Protein AF-J3PI14-F1 (afdb_monomer_lite)

Organism: Gaeumannomyces tritici (strain R3-111a-1) (NCBI:txid644352)

Sequence (632 aa):
MPPYFGMADFVDALQNCAVPELEDFANNEHLRDRAHRRFDSDEPPPPYQSSTESEEPDERNIALEPYPESPESPESPQHDSPPRQSTFVDLSPSLPEVMEHPLDDDELAQTADRAKHLLRPRTMYLDESSIELNRYLLAKFPTRGKSGTRLKQLRRRGVKARHIIKSRWQKLGIWNPEWGFPGRNLRPSDKVGDWRWKWERQDADQETISQETHQLALRALRLRQNLRRGEWVPATPRRRLGPDSSTAEAESFLISRPWFLYRLDLEEEYTKLARSSNDDPKYWKTIELEHWRRWEENGEYRLADDGAPCYWKWRHESPSPEREHTPTSPGISYTPSEVDELETIGLPRPQQPASYWVQNGPKPLVGQCKNPGAFSRTPSPTPSPRTRFARLGSMPDIYIVGGLEQREIWLAKKREIEAALKAMEGNEAELPDQWPTPPPLSPRARLKRLGPMPEHESLFGDGGASEWRRMKKEIDDALEAVQARRVEQEQGAADGDDEAMPDEEEPVEAVVDLQRAGQSDQDGAGGGSDAAAAPPRQTQGKPRARSRRAEAVPAPDVPQPPAPRRSARNALKRGADPPSPQDAPPNKRTRLVRAEVVAAAMPKRGRPSKQPDAVKEETGRHHSSQTWRGSS

pLDDT: mean 71.56, std 22.46, range [28.89, 98.25]

Foldseek 3Di:
DPDDCDPVNVVCCCVPPVVVVVVVCVPPVVNVVVVVCVVPDPDPPDDDDDPPPDDDPDPDDPPPDPDPPPPPPPPPPPPPPPPPPPPQDPPDPCLLVLLQAFDDPVLLLVLLLVLLVVLQQLVVQQQQLVVQLLVVVVPPDPPPDDLLVVLLVQLLSLLLSQLVVQVVCVQQVFDDPQAACALQPPDPSNDSVPDDTPQDDPPDDPVRSSVVSSVLLSVLSVVCRPAGQLGDDQLPWDQHDDPPHHPVRVSSNSSNWPVSVLVSSLSSSVSSSVVPPDPPVSVSVSSNVVSLVSCVVVVQFDDDPSRDGDDRGTCPHPVGVPPPPSCPDPPSDDDPSSVVSSVLSVDDPVSHDPSGLAAPDPRRRRSRDPDPVVSPPPVPVDPQLLVLVVVLDDQFDCLEQCSVVSNVVSVVSNVVSVVRQCVPVNPPRDDDPDPPPPPPDQLVRSVVRHDDQDPDCPPPDPRRNVVSVVSNVVSVVSVVVVVVVVVVVVVVVVPPDDDDDDDDDDDDDDDDDDDDDDDDDDDDDDDDDDDDDDDDDDDDDDDDDDDDDDDDDDDDDDDDDDDDDDDDDDDDDDDDDDDDDDDDDDDDDDDDDDDDDDDDDDDDDDDDDDDDDDDDDDDDDDDDDDDDDDDD

Structure (mmCIF, N/CA/C/O backbone):
data_AF-J3PI14-F1
#
_entry.id   AF-J3PI14-F1
#
loop_
_atom_site.group_PDB
_atom_site.id
_atom_site.type_symbol
_atom_site.label_atom_id
_atom_site.label_alt_id
_atom_site.label_comp_id
_atom_site.label_asym_id
_atom_site.label_entity_id
_atom_site.label_seq_id
_atom_site.pdbx_PDB_ins_code
_atom_site.Cartn_x
_atom_site.Cartn_y
_atom_site.Cartn_z
_atom_site.occupancy
_atom_site.B_iso_or_equiv
_atom_site.auth_seq_id
_atom_site.auth_comp_id
_atom_site.auth_asym_id
_atom_site.auth_atom_id
_atom_site.pdbx_PDB_model_num
ATOM 1 N N . MET A 1 1 ? 26.078 -26.403 -5.169 1.00 35.69 1 MET A N 1
ATOM 2 C CA . MET A 1 1 ? 25.565 -25.559 -6.266 1.00 35.69 1 MET A CA 1
ATOM 3 C C . MET A 1 1 ? 25.424 -26.434 -7.496 1.00 35.69 1 MET A C 1
ATOM 5 O O . MET A 1 1 ? 26.392 -27.130 -7.784 1.00 35.69 1 MET A O 1
ATOM 9 N N . PRO A 1 2 ? 24.270 -26.462 -8.182 1.00 43.69 2 PRO A N 1
ATOM 10 C CA . PRO A 1 2 ? 24.210 -27.010 -9.533 1.00 43.69 2 PRO A CA 1
ATOM 11 C C . PRO A 1 2 ? 25.115 -26.161 -10.443 1.00 43.69 2 PRO A C 1
ATOM 13 O O . PRO A 1 2 ? 25.162 -24.942 -10.248 1.00 43.69 2 PRO A O 1
ATOM 16 N N . PRO A 1 3 ? 25.867 -26.762 -11.376 1.00 61.44 3 PRO A N 1
ATOM 17 C CA . PRO A 1 3 ? 26.681 -26.006 -12.317 1.00 61.44 3 PRO A CA 1
ATOM 18 C C . PRO A 1 3 ? 25.772 -25.138 -13.196 1.00 61.44 3 PRO A C 1
ATOM 20 O O . PRO A 1 3 ? 24.719 -25.585 -13.646 1.00 61.44 3 PRO A O 1
ATOM 23 N N . TYR A 1 4 ? 26.166 -23.880 -13.397 1.00 61.19 4 TYR A N 1
ATOM 24 C CA . TYR A 1 4 ? 25.550 -23.010 -14.394 1.00 61.19 4 TYR A CA 1
ATOM 25 C C . TYR A 1 4 ? 25.634 -23.703 -15.757 1.00 61.19 4 TYR A C 1
ATOM 27 O O . TYR A 1 4 ? 26.712 -24.182 -16.108 1.00 61.19 4 TYR A O 1
ATOM 35 N N . PHE A 1 5 ? 24.521 -23.750 -16.498 1.00 73.56 5 PHE A N 1
ATOM 36 C CA . PHE A 1 5 ? 24.516 -24.181 -17.897 1.00 73.56 5 PHE A CA 1
ATOM 37 C C . PHE A 1 5 ? 25.575 -23.371 -18.647 1.00 73.56 5 PHE A C 1
ATOM 39 O O . PHE A 1 5 ? 25.487 -22.142 -18.733 1.00 73.56 5 PHE A O 1
ATOM 46 N N . GLY A 1 6 ? 26.621 -24.053 -19.104 1.00 82.38 6 GLY A N 1
ATOM 47 C CA . GLY A 1 6 ? 27.695 -23.430 -19.854 1.00 82.38 6 GLY A CA 1
ATOM 48 C C . GLY A 1 6 ? 27.200 -23.018 -21.234 1.00 82.38 6 GLY A C 1
ATOM 49 O O . GLY A 1 6 ? 26.206 -23.535 -21.741 1.00 82.38 6 GLY A O 1
ATOM 50 N N . MET A 1 7 ? 27.931 -22.119 -21.892 1.00 77.88 7 MET A N 1
ATOM 51 C CA . MET A 1 7 ? 27.607 -21.734 -23.269 1.00 77.88 7 MET A CA 1
ATOM 52 C C . MET A 1 7 ? 27.585 -22.949 -24.217 1.00 77.88 7 MET A C 1
ATOM 54 O O . MET A 1 7 ? 26.823 -22.965 -25.177 1.00 77.88 7 MET A O 1
ATOM 58 N N . ALA A 1 8 ? 28.367 -23.991 -23.908 1.00 83.94 8 ALA A N 1
ATOM 59 C CA . ALA A 1 8 ? 28.335 -25.271 -24.610 1.00 83.94 8 ALA A CA 1
ATOM 60 C C . ALA A 1 8 ? 26.996 -26.009 -24.439 1.00 83.94 8 ALA A C 1
ATOM 62 O O . ALA A 1 8 ? 26.444 -26.460 -25.433 1.00 83.94 8 ALA A O 1
ATOM 63 N N . ASP A 1 9 ? 26.435 -26.056 -23.226 1.00 82.19 9 ASP A N 1
ATOM 64 C CA . ASP A 1 9 ? 25.143 -26.708 -22.969 1.00 82.19 9 ASP A CA 1
ATOM 65 C C . ASP A 1 9 ? 23.988 -25.952 -23.642 1.00 82.19 9 ASP A C 1
ATOM 67 O O . ASP A 1 9 ? 23.006 -26.553 -24.070 1.00 82.19 9 ASP A O 1
ATOM 71 N N . PHE A 1 10 ? 24.107 -24.623 -23.766 1.00 84.75 10 PHE A N 1
ATOM 72 C CA . PHE A 1 10 ? 23.140 -23.815 -24.508 1.00 84.75 10 PHE A CA 1
ATOM 73 C C . PHE A 1 10 ? 23.204 -24.088 -26.012 1.00 84.75 10 PHE A C 1
ATOM 75 O O . PHE A 1 10 ? 22.162 -24.274 -26.636 1.00 84.75 10 PHE A O 1
ATOM 82 N N . VAL A 1 11 ? 24.406 -24.131 -26.601 1.00 90.62 11 VAL A N 1
ATOM 83 C CA . VAL A 1 11 ? 24.562 -24.474 -28.024 1.00 90.62 11 VAL A CA 1
ATOM 84 C C . VAL A 1 11 ? 24.069 -25.897 -28.285 1.00 90.62 11 VAL A C 1
ATOM 86 O O . VAL A 1 11 ? 23.373 -26.109 -29.273 1.00 90.62 11 VAL A O 1
ATOM 89 N N . ASP A 1 12 ? 24.350 -26.834 -27.380 1.00 89.88 12 ASP A N 1
ATOM 90 C CA . ASP A 1 12 ? 23.901 -28.222 -27.483 1.00 89.88 12 ASP A CA 1
ATOM 91 C C . ASP A 1 12 ? 22.370 -28.335 -27.410 1.00 89.88 12 ASP A C 1
ATOM 93 O O . ASP A 1 12 ? 21.753 -28.926 -28.291 1.00 89.88 12 ASP A O 1
ATOM 97 N N . ALA A 1 13 ? 21.726 -27.675 -26.441 1.00 88.75 13 ALA A N 1
ATOM 98 C CA . ALA A 1 13 ? 20.265 -27.643 -26.344 1.00 88.75 13 ALA A CA 1
ATOM 99 C C . ALA A 1 13 ? 19.611 -26.985 -27.572 1.00 88.75 13 ALA A C 1
ATOM 101 O O . ALA A 1 13 ? 18.552 -27.415 -28.034 1.00 88.75 13 ALA A O 1
ATOM 102 N N . LEU A 1 14 ? 20.238 -25.947 -28.125 1.00 91.69 14 LEU A N 1
ATOM 103 C CA . LEU A 1 14 ? 19.710 -25.248 -29.291 1.00 91.69 14 LEU A CA 1
ATOM 104 C C . LEU A 1 14 ? 19.844 -26.109 -30.555 1.00 91.69 14 LEU A C 1
ATOM 106 O O . LEU A 1 14 ? 18.878 -26.236 -31.301 1.00 91.69 14 LEU A O 1
ATOM 110 N N . GLN A 1 15 ? 20.997 -26.747 -30.765 1.00 93.81 15 GLN A N 1
ATOM 111 C CA . GLN A 1 15 ? 21.255 -27.575 -31.946 1.00 93.81 15 GLN A CA 1
ATOM 112 C C . GLN A 1 15 ? 20.573 -28.943 -31.896 1.00 93.81 15 GLN A C 1
ATOM 114 O O . GLN A 1 15 ? 20.104 -29.407 -32.929 1.00 93.81 15 GLN A O 1
ATOM 119 N N . ASN A 1 16 ? 20.491 -29.579 -30.726 1.00 90.25 16 ASN A N 1
ATOM 120 C CA . ASN A 1 16 ? 20.003 -30.955 -30.615 1.00 90.25 16 ASN A CA 1
ATOM 121 C C . ASN A 1 16 ? 18.537 -31.060 -30.191 1.00 90.25 16 ASN A C 1
ATOM 123 O O . ASN A 1 16 ? 17.924 -32.096 -30.436 1.00 90.25 16 ASN A O 1
ATOM 127 N N . CYS A 1 17 ? 17.966 -30.025 -29.565 1.00 90.38 17 CYS A N 1
ATOM 128 C CA . CYS A 1 17 ? 16.559 -30.039 -29.158 1.00 90.38 17 CYS A CA 1
ATOM 129 C C . CYS A 1 17 ? 15.726 -29.060 -29.990 1.00 90.38 17 CYS A C 1
ATOM 131 O O . CYS A 1 17 ? 14.757 -29.465 -30.624 1.00 90.38 17 CYS A O 1
ATOM 133 N N . ALA A 1 18 ? 16.109 -27.779 -30.021 1.00 87.62 18 ALA A N 1
ATOM 134 C CA . ALA A 1 18 ? 15.264 -26.748 -30.627 1.00 87.62 18 ALA A CA 1
ATOM 135 C C . ALA A 1 18 ? 15.263 -26.783 -32.165 1.00 87.62 18 ALA A C 1
ATOM 137 O O . ALA A 1 18 ? 14.205 -26.653 -32.776 1.00 87.62 18 ALA A O 1
ATOM 138 N N . VAL A 1 19 ? 16.425 -26.957 -32.806 1.00 92.50 19 VAL A N 1
ATOM 139 C CA . VAL A 1 19 ? 16.519 -26.984 -34.278 1.00 92.50 19 VAL A CA 1
ATOM 140 C C . VAL A 1 19 ? 15.753 -28.167 -34.893 1.00 92.50 19 VAL A C 1
ATOM 142 O O . VAL A 1 19 ? 14.969 -27.907 -35.803 1.00 92.50 19 VAL A O 1
ATOM 145 N N . PRO A 1 20 ? 15.859 -29.416 -34.395 1.00 95.44 20 PRO A N 1
ATOM 146 C CA . PRO A 1 20 ? 15.089 -30.534 -34.940 1.00 95.44 20 PRO A CA 1
ATOM 147 C C . PRO A 1 20 ? 13.578 -30.358 -34.783 1.00 95.44 20 PRO A C 1
ATOM 149 O O . PRO A 1 20 ? 12.841 -30.633 -35.721 1.00 95.44 20 PRO A O 1
ATOM 152 N N . GLU A 1 21 ? 13.099 -29.834 -33.647 1.00 88.12 21 GLU A N 1
ATOM 153 C CA . GLU A 1 21 ? 11.666 -29.540 -33.479 1.00 88.12 21 GLU A CA 1
ATOM 154 C C . GLU A 1 21 ? 11.180 -28.461 -34.459 1.00 88.12 21 GLU A C 1
ATOM 156 O O . GLU A 1 21 ? 10.069 -28.552 -34.987 1.00 88.12 21 GLU A O 1
ATOM 161 N N . LEU A 1 22 ? 12.007 -27.447 -34.733 1.00 88.94 22 LEU A N 1
ATOM 162 C CA . LEU A 1 22 ? 11.695 -26.411 -35.719 1.00 88.94 22 LEU A CA 1
ATOM 163 C C . LEU A 1 22 ? 11.736 -26.947 -37.153 1.00 88.94 22 LEU A C 1
ATOM 165 O O . LEU A 1 22 ? 10.904 -26.540 -37.963 1.00 88.94 22 LEU A O 1
ATOM 169 N N . GLU A 1 23 ? 12.654 -27.858 -37.471 1.00 93.38 23 GLU A N 1
ATOM 170 C CA . GLU A 1 23 ? 12.703 -28.543 -38.765 1.00 93.38 23 GLU A CA 1
ATOM 171 C C . GLU A 1 23 ? 11.502 -29.478 -38.947 1.00 93.38 23 GLU A C 1
ATOM 173 O O . GLU A 1 23 ? 10.850 -29.426 -39.989 1.00 93.38 23 GLU A O 1
ATOM 178 N N . ASP A 1 24 ? 11.127 -30.256 -37.929 1.00 89.62 24 ASP A N 1
ATOM 179 C CA . ASP A 1 24 ? 9.920 -31.090 -37.941 1.00 89.62 24 ASP A CA 1
ATOM 180 C C . ASP A 1 24 ? 8.657 -30.239 -38.114 1.00 89.62 24 ASP A C 1
ATOM 182 O O . ASP A 1 24 ? 7.765 -30.585 -38.893 1.00 89.62 24 ASP A O 1
ATOM 186 N N . PHE A 1 25 ? 8.588 -29.081 -37.451 1.00 84.88 25 PHE A N 1
ATOM 187 C CA . PHE A 1 25 ? 7.493 -28.132 -37.638 1.00 84.88 25 PHE A CA 1
ATOM 188 C C . PHE A 1 25 ? 7.496 -27.513 -39.045 1.00 84.88 25 PHE A C 1
ATOM 190 O O . PHE A 1 25 ? 6.437 -27.371 -39.659 1.00 84.88 25 PHE A O 1
ATOM 197 N N . ALA A 1 26 ? 8.670 -27.170 -39.582 1.00 88.88 26 ALA A N 1
ATOM 198 C CA . ALA A 1 26 ? 8.820 -26.598 -40.919 1.00 88.88 26 ALA A CA 1
ATOM 199 C C . ALA A 1 26 ? 8.470 -27.595 -42.036 1.00 88.88 26 ALA A C 1
ATOM 201 O O . ALA A 1 26 ? 7.924 -27.189 -43.068 1.00 88.88 26 ALA A O 1
ATOM 202 N N . ASN A 1 27 ? 8.753 -28.879 -41.807 1.00 92.56 27 ASN A N 1
ATOM 203 C CA . ASN A 1 27 ? 8.472 -29.985 -42.719 1.00 92.56 27 ASN A CA 1
ATOM 204 C C . ASN A 1 27 ? 7.029 -30.504 -42.601 1.00 92.56 27 ASN A C 1
ATOM 206 O O . ASN A 1 27 ? 6.540 -31.178 -43.508 1.00 92.56 27 ASN A O 1
ATOM 210 N N . ASN A 1 28 ? 6.315 -30.185 -41.518 1.00 90.44 28 ASN A N 1
ATOM 211 C CA . ASN A 1 28 ? 4.918 -30.566 -41.346 1.00 90.44 28 ASN A CA 1
ATOM 212 C C . ASN A 1 28 ? 3.976 -29.546 -42.009 1.00 90.44 28 ASN A C 1
ATOM 214 O O . ASN A 1 28 ? 3.476 -28.607 -41.380 1.00 90.44 28 ASN A O 1
ATOM 218 N N . GLU A 1 29 ? 3.713 -29.768 -43.299 1.00 90.31 29 GLU A N 1
ATOM 219 C CA . GLU A 1 29 ? 2.858 -28.928 -44.151 1.00 90.31 29 GLU A CA 1
ATOM 220 C C . GLU A 1 29 ? 1.476 -28.661 -43.524 1.00 90.31 29 GLU A C 1
ATOM 222 O O . GLU A 1 29 ? 0.988 -27.536 -43.551 1.00 90.31 29 GLU A O 1
ATOM 227 N N . HIS A 1 30 ? 0.889 -29.639 -42.824 1.00 84.00 30 HIS A N 1
ATOM 228 C CA . HIS A 1 30 ? -0.418 -29.481 -42.179 1.00 84.00 30 HIS A CA 1
ATOM 229 C C . HIS A 1 30 ? -0.396 -28.507 -40.983 1.00 84.00 30 HIS A C 1
ATOM 231 O O . HIS A 1 30 ? -1.382 -27.809 -40.722 1.00 84.00 30 HIS A O 1
ATOM 237 N N . LEU A 1 31 ? 0.706 -28.441 -40.225 1.00 77.75 31 LEU A N 1
ATOM 238 C CA . LEU A 1 31 ? 0.859 -27.472 -39.132 1.00 77.75 31 LEU A CA 1
ATOM 239 C C . LEU A 1 31 ? 1.123 -26.063 -39.667 1.00 77.75 31 LEU A C 1
ATOM 241 O O . LEU A 1 31 ? 0.548 -25.106 -39.141 1.00 77.75 31 LEU A O 1
ATOM 245 N N . ARG A 1 32 ? 1.914 -25.943 -40.740 1.00 83.81 32 ARG A N 1
ATOM 246 C CA . ARG A 1 32 ? 2.132 -24.668 -41.435 1.00 83.81 32 ARG A CA 1
ATOM 247 C C . ARG A 1 32 ? 0.848 -24.129 -42.051 1.00 83.81 32 ARG A C 1
ATOM 249 O O . ARG A 1 32 ? 0.514 -22.976 -41.800 1.00 83.81 32 ARG A O 1
ATOM 256 N N . ASP A 1 33 ? 0.082 -24.959 -42.749 1.00 82.38 33 ASP A N 1
ATOM 257 C CA . ASP A 1 33 ? -1.203 -24.565 -43.332 1.00 82.38 33 ASP A CA 1
ATOM 258 C C . ASP A 1 33 ? -2.211 -24.143 -42.263 1.00 82.38 33 ASP A C 1
ATOM 260 O O . ASP A 1 33 ? -2.931 -23.159 -42.429 1.00 82.38 33 ASP A O 1
ATOM 264 N N . ARG A 1 34 ? -2.253 -24.846 -41.125 1.00 77.25 34 ARG A N 1
ATOM 265 C CA . ARG A 1 34 ? -3.114 -24.470 -39.997 1.00 77.25 34 ARG A CA 1
ATOM 266 C C . ARG A 1 34 ? -2.695 -23.140 -39.368 1.00 77.25 34 ARG A C 1
ATOM 268 O O . ARG A 1 34 ? -3.565 -22.376 -38.947 1.00 77.25 34 ARG A O 1
ATOM 275 N N . ALA A 1 35 ? -1.392 -22.874 -39.274 1.00 77.06 35 ALA A N 1
ATOM 276 C CA . ALA A 1 35 ? -0.867 -21.612 -38.766 1.00 77.06 35 ALA A CA 1
ATOM 277 C C . ALA A 1 35 ? -1.151 -20.456 -39.737 1.00 77.06 35 ALA A C 1
ATOM 279 O O . ALA A 1 35 ? -1.666 -19.434 -39.300 1.00 77.06 35 ALA A O 1
ATOM 280 N N . HIS A 1 36 ? -0.922 -20.638 -41.041 1.00 79.38 36 HIS A N 1
ATOM 281 C CA . HIS A 1 36 ? -1.220 -19.632 -42.066 1.00 79.38 36 HIS A CA 1
ATOM 282 C C . HIS A 1 36 ? -2.717 -19.325 -42.163 1.00 79.38 36 HIS A C 1
ATOM 284 O O . HIS A 1 36 ? -3.109 -18.163 -42.101 1.00 79.38 36 HIS A O 1
ATOM 290 N N . ARG A 1 37 ? -3.585 -20.348 -42.159 1.00 74.88 37 ARG A N 1
ATOM 291 C CA . ARG A 1 37 ? -5.043 -20.132 -42.167 1.00 74.88 37 ARG A CA 1
ATOM 292 C C . ARG A 1 37 ? -5.541 -19.338 -40.962 1.00 74.88 37 ARG A C 1
ATOM 294 O O . ARG A 1 37 ? -6.544 -18.653 -41.092 1.00 74.88 37 ARG A O 1
ATOM 301 N N . ARG A 1 38 ? -4.865 -19.393 -39.808 1.00 66.31 38 ARG A N 1
ATOM 302 C CA . ARG A 1 38 ? -5.226 -18.572 -38.638 1.00 66.31 38 ARG A CA 1
ATOM 303 C C . ARG A 1 38 ? -4.948 -17.080 -38.821 1.00 66.31 38 ARG A C 1
ATOM 305 O O . ARG A 1 38 ? -5.572 -16.295 -38.119 1.00 66.31 38 ARG A O 1
ATOM 312 N N . PHE A 1 39 ? -4.014 -16.712 -39.694 1.00 69.56 39 PHE A N 1
ATOM 313 C CA . PHE A 1 39 ? -3.673 -15.314 -39.967 1.00 69.56 39 PHE A CA 1
ATOM 314 C C . PHE A 1 39 ? -4.365 -14.778 -41.223 1.00 69.56 39 PHE A C 1
ATOM 316 O O . PHE A 1 39 ? -4.671 -13.592 -41.265 1.00 69.56 39 PHE A O 1
ATOM 323 N N . ASP A 1 40 ? -4.652 -15.646 -42.199 1.00 74.12 40 ASP A N 1
ATOM 324 C CA . ASP A 1 40 ? -5.259 -15.254 -43.478 1.00 74.12 40 ASP A CA 1
ATOM 325 C C . ASP A 1 40 ? -6.794 -15.389 -43.511 1.00 74.12 40 ASP A C 1
ATOM 327 O O . ASP A 1 40 ? -7.432 -14.910 -44.448 1.00 74.12 40 ASP A O 1
ATOM 331 N N . SER A 1 41 ? -7.414 -16.044 -42.522 1.00 55.41 41 SER A N 1
ATOM 332 C CA . SER A 1 41 ? -8.878 -16.163 -42.464 1.00 55.41 41 SER A CA 1
ATOM 333 C C . SER A 1 41 ? -9.478 -15.036 -41.622 1.00 55.41 41 SER A C 1
ATOM 335 O O . SER A 1 41 ? -9.237 -14.980 -40.420 1.00 55.41 41 SER A O 1
ATOM 337 N N . ASP A 1 42 ? -10.354 -14.225 -42.224 1.00 58.66 42 ASP A N 1
ATOM 338 C CA . ASP A 1 42 ? -11.259 -13.259 -41.557 1.00 58.66 42 ASP A CA 1
ATOM 339 C C . ASP A 1 42 ? -12.304 -13.930 -40.631 1.00 58.66 42 ASP A C 1
ATOM 341 O O . ASP A 1 42 ? -13.253 -13.303 -40.154 1.00 58.66 42 ASP A O 1
ATOM 345 N N . GLU A 1 43 ? -12.172 -15.233 -40.384 1.00 54.56 43 GLU A N 1
ATOM 346 C CA . GLU A 1 43 ? -13.069 -15.980 -39.519 1.00 54.56 43 GLU A CA 1
ATOM 347 C C . GLU A 1 43 ? -12.670 -15.719 -38.056 1.00 54.56 43 GLU A C 1
ATOM 349 O O . GLU A 1 43 ? -11.532 -16.004 -37.665 1.00 54.56 43 GLU A O 1
ATOM 354 N N . PRO A 1 44 ? -13.567 -15.150 -37.228 1.00 66.81 44 PRO A N 1
ATOM 355 C CA . PRO A 1 44 ? -13.251 -14.842 -35.842 1.00 66.81 44 PRO A CA 1
ATOM 356 C C . PRO A 1 44 ? -12.797 -16.119 -35.122 1.00 66.81 44 PRO A C 1
ATOM 358 O O . PRO A 1 44 ? -13.374 -17.188 -35.350 1.00 66.81 44 PRO A O 1
ATOM 361 N N . PRO A 1 45 ? -11.769 -16.041 -34.253 1.00 63.75 45 PRO A N 1
ATOM 362 C CA . PRO A 1 45 ? -11.244 -17.216 -33.579 1.00 63.75 45 PRO A CA 1
ATOM 363 C C . PRO A 1 45 ? -12.386 -17.946 -32.862 1.00 63.75 45 PRO A C 1
ATOM 365 O O . PRO A 1 45 ? -13.231 -17.285 -32.247 1.00 63.75 45 PRO A O 1
ATOM 368 N N . PRO A 1 46 ? -12.433 -19.291 -32.925 1.00 63.56 46 PRO A N 1
ATOM 369 C CA . PRO A 1 46 ? -13.487 -20.039 -32.265 1.00 63.56 46 PRO A CA 1
ATOM 370 C C . PRO A 1 46 ? -13.518 -19.643 -30.784 1.00 63.56 46 PRO A C 1
ATOM 372 O O . PRO A 1 46 ? -12.448 -19.476 -30.183 1.00 63.56 46 PRO A O 1
ATOM 375 N N . PRO A 1 47 ? -14.714 -19.474 -30.191 1.00 57.12 47 PRO A N 1
ATOM 376 C CA . PRO A 1 47 ? -14.835 -19.118 -28.787 1.00 57.12 47 PRO A CA 1
ATOM 377 C C . PRO A 1 47 ? -14.013 -20.111 -27.971 1.00 57.12 47 PRO A C 1
ATOM 379 O O . PRO A 1 47 ? -14.162 -21.324 -28.134 1.00 57.12 47 PRO A O 1
ATOM 382 N N . TYR A 1 48 ? -13.095 -19.585 -27.156 1.00 50.84 48 TYR A N 1
ATOM 383 C CA . TYR A 1 48 ? -12.172 -20.375 -26.347 1.00 50.84 48 TYR A CA 1
ATOM 384 C C . TYR A 1 48 ? -12.953 -21.443 -25.571 1.00 50.84 48 TYR A C 1
ATOM 386 O O . TYR A 1 48 ? -13.622 -21.142 -24.584 1.00 50.84 48 TYR A O 1
ATOM 394 N N . GLN A 1 49 ? -12.863 -22.698 -26.011 1.00 36.78 49 GLN A N 1
ATOM 395 C CA . GLN A 1 49 ? -13.341 -23.830 -25.232 1.00 36.78 49 GLN A CA 1
ATOM 396 C C . GLN A 1 49 ? -12.326 -24.054 -24.116 1.00 36.78 49 GLN A C 1
ATOM 398 O O . GLN A 1 49 ? -11.221 -24.548 -24.344 1.00 36.78 49 GLN A O 1
ATOM 403 N N . SER A 1 50 ? -12.662 -23.614 -22.905 1.00 35.22 50 SER A N 1
ATOM 404 C CA . SER A 1 50 ? -11.869 -23.933 -21.728 1.00 35.22 50 SER A CA 1
ATOM 405 C C . SER A 1 50 ? -11.988 -25.427 -21.447 1.00 35.22 50 SER A C 1
ATOM 407 O O . SER A 1 50 ? -13.056 -25.903 -21.066 1.00 35.22 50 SER A O 1
ATOM 409 N N . SER A 1 51 ? -10.888 -26.162 -21.584 1.00 43.53 51 SER A N 1
ATOM 410 C CA . SER A 1 51 ? -10.746 -27.484 -20.979 1.00 43.53 51 SER A CA 1
ATOM 411 C C . SER A 1 51 ? -10.744 -27.328 -19.456 1.00 43.53 51 SER A C 1
ATOM 413 O O . SER A 1 51 ? -9.697 -27.168 -18.833 1.00 43.53 51 SER A O 1
ATOM 415 N N . THR A 1 52 ? -11.929 -27.313 -18.854 1.00 42.81 52 THR A N 1
ATOM 416 C CA . THR A 1 52 ? -12.139 -27.448 -17.409 1.00 42.81 52 THR A CA 1
ATOM 417 C C . THR A 1 52 ? -12.794 -28.794 -17.148 1.00 42.81 52 THR A C 1
ATOM 419 O O . THR A 1 52 ? -13.975 -28.873 -16.833 1.00 42.81 52 THR A O 1
ATOM 422 N N . GLU A 1 53 ? -12.009 -29.857 -17.289 1.00 35.41 53 GLU A N 1
ATOM 423 C CA . GLU A 1 53 ? -12.263 -31.130 -16.615 1.00 35.41 53 GLU A CA 1
ATOM 424 C C . GLU A 1 53 ? -11.252 -31.212 -15.460 1.00 35.41 53 GLU A C 1
ATOM 426 O O . GLU A 1 53 ? -10.264 -31.935 -15.494 1.00 35.41 53 GLU A O 1
ATOM 431 N N . SER A 1 54 ? -11.424 -30.326 -14.476 1.00 43.03 54 SER A N 1
ATOM 432 C CA . SER A 1 54 ? -10.763 -30.428 -13.177 1.00 43.03 54 SER A CA 1
ATOM 433 C C . SER A 1 54 ? -11.873 -30.507 -12.150 1.00 43.03 54 SER A C 1
ATOM 435 O O . SER A 1 54 ? -12.662 -29.579 -12.000 1.00 43.03 54 SER A O 1
ATOM 437 N N . GLU A 1 55 ? -11.925 -31.660 -11.504 1.00 40.75 55 GLU A N 1
ATOM 438 C CA . GLU A 1 55 ? -12.854 -32.097 -10.471 1.00 40.75 55 GLU A CA 1
ATOM 439 C C . GLU A 1 55 ? -12.769 -31.152 -9.249 1.00 40.75 55 GLU A C 1
ATOM 441 O O . GLU A 1 55 ? -12.041 -31.399 -8.290 1.00 40.75 55 GLU A O 1
ATOM 446 N N . GLU A 1 56 ? -13.455 -30.005 -9.298 1.00 40.50 56 GLU A N 1
ATOM 447 C CA . GLU A 1 56 ? -13.736 -29.203 -8.103 1.00 40.50 56 GLU A CA 1
ATOM 448 C C . GLU A 1 56 ? -14.907 -29.852 -7.338 1.00 40.50 56 GLU A C 1
ATOM 450 O O . GLU A 1 56 ? -15.921 -30.205 -7.947 1.00 40.50 56 GLU A O 1
ATOM 455 N N . PRO A 1 57 ? -14.792 -30.058 -6.013 1.00 39.09 57 PRO A N 1
ATOM 456 C CA . PRO A 1 57 ? -15.821 -30.727 -5.230 1.00 39.09 57 PRO A CA 1
ATOM 457 C C . PRO A 1 57 ? -17.058 -29.837 -5.068 1.00 39.09 57 PRO A C 1
ATOM 459 O O . PRO A 1 57 ? -17.104 -28.985 -4.189 1.00 39.09 57 PRO A O 1
ATOM 462 N N . ASP A 1 58 ? -18.052 -30.085 -5.918 1.00 39.75 58 ASP A N 1
ATOM 463 C CA . ASP A 1 58 ? -19.502 -30.028 -5.681 1.00 39.75 58 ASP A CA 1
ATOM 464 C C . ASP A 1 58 ? -19.960 -29.089 -4.534 1.00 39.75 58 ASP A C 1
ATOM 466 O O . ASP A 1 58 ? -20.498 -29.511 -3.500 1.00 39.75 58 ASP A O 1
ATOM 470 N N . GLU A 1 59 ? -19.759 -27.778 -4.722 1.00 40.75 59 GLU A N 1
ATOM 471 C CA . GLU A 1 59 ? -20.429 -26.731 -3.946 1.00 40.75 59 GLU A CA 1
ATOM 472 C C . GLU A 1 59 ? -21.913 -26.719 -4.336 1.00 40.75 59 GLU A C 1
ATOM 474 O O . GLU A 1 59 ? -22.365 -26.034 -5.252 1.00 40.75 59 GLU A O 1
ATOM 479 N N . ARG A 1 60 ? -22.679 -27.563 -3.643 1.00 39.41 60 ARG A N 1
ATOM 480 C CA . ARG A 1 60 ? -24.123 -27.738 -3.808 1.00 39.41 60 ARG A CA 1
ATOM 481 C C . ARG A 1 60 ? -24.865 -26.401 -3.893 1.00 39.41 60 ARG A C 1
ATOM 483 O O . ARG A 1 60 ? -25.001 -25.709 -2.888 1.00 39.41 60 ARG A O 1
ATOM 490 N N . ASN A 1 61 ? -25.445 -26.150 -5.067 1.00 37.91 61 ASN A N 1
ATOM 491 C CA . ASN A 1 61 ? -26.790 -25.605 -5.285 1.00 37.91 61 ASN A CA 1
ATOM 492 C C . ASN A 1 61 ? -27.326 -24.701 -4.158 1.00 37.91 61 ASN A C 1
ATOM 494 O O . ASN A 1 61 ? -28.280 -25.047 -3.458 1.00 37.91 61 ASN A O 1
ATOM 498 N N . ILE A 1 62 ? -26.764 -23.500 -4.028 1.00 38.78 62 ILE A N 1
ATOM 499 C CA . ILE A 1 62 ? -27.555 -22.357 -3.577 1.00 38.78 62 ILE A CA 1
ATOM 500 C C . ILE A 1 62 ? -28.158 -21.789 -4.854 1.00 38.78 62 ILE A C 1
ATOM 502 O O . ILE A 1 62 ? -27.486 -21.089 -5.607 1.00 38.78 62 ILE A O 1
ATOM 506 N N . ALA A 1 63 ? -29.407 -22.164 -5.132 1.00 37.34 63 ALA A N 1
ATOM 507 C CA . ALA A 1 63 ? -30.206 -21.503 -6.148 1.00 37.34 63 ALA A CA 1
ATOM 508 C C . ALA A 1 63 ? -30.220 -20.007 -5.811 1.00 37.34 63 ALA A C 1
ATOM 510 O O . ALA A 1 63 ? -30.852 -19.588 -4.840 1.00 37.34 63 ALA A O 1
ATOM 511 N N . LEU A 1 64 ? -29.447 -19.228 -6.566 1.00 39.44 64 LEU A N 1
ATOM 512 C CA . LEU A 1 64 ? -29.541 -17.780 -6.583 1.00 39.44 64 LEU A CA 1
ATOM 513 C C . LEU A 1 64 ? -30.970 -17.462 -7.021 1.00 39.44 64 LEU A C 1
ATOM 515 O O . LEU A 1 64 ? -31.315 -17.606 -8.193 1.00 39.44 64 LEU A O 1
ATOM 519 N N . GLU A 1 65 ? -31.817 -17.096 -6.058 1.00 36.69 65 GLU A N 1
ATOM 520 C CA . GLU A 1 65 ? -33.050 -16.379 -6.357 1.00 36.69 65 GLU A CA 1
ATOM 521 C C . GLU A 1 65 ? -32.677 -15.208 -7.279 1.00 36.69 65 GLU A C 1
ATOM 523 O O . GLU A 1 65 ? -31.733 -14.473 -6.958 1.00 36.69 65 GLU A O 1
ATOM 528 N N . PRO A 1 66 ? -33.367 -15.026 -8.420 1.00 37.09 66 PRO A N 1
ATOM 529 C CA . PRO A 1 66 ? -33.207 -13.833 -9.230 1.00 37.09 66 PRO A CA 1
ATOM 530 C C . PRO A 1 66 ? -33.445 -12.640 -8.312 1.00 37.09 66 PRO A C 1
ATOM 532 O O . PRO A 1 66 ? -34.533 -12.498 -7.749 1.00 37.09 66 PRO A O 1
ATOM 535 N N . TYR A 1 67 ? -32.416 -11.817 -8.106 1.00 39.22 67 TYR A N 1
ATOM 536 C CA . TYR A 1 67 ? -32.598 -10.547 -7.422 1.00 39.22 67 TYR A CA 1
ATOM 537 C C . TYR A 1 67 ? -33.734 -9.819 -8.148 1.00 39.22 67 TYR A C 1
ATOM 539 O O . TYR A 1 67 ? -33.642 -9.679 -9.370 1.00 39.22 67 TYR A O 1
ATOM 547 N N . PRO A 1 68 ? -34.808 -9.393 -7.456 1.00 41.62 68 PRO A N 1
ATOM 548 C CA . PRO A 1 68 ? -35.811 -8.555 -8.086 1.00 41.62 68 PRO A CA 1
ATOM 549 C C . PRO A 1 68 ? -35.068 -7.349 -8.645 1.00 41.62 68 PRO A C 1
ATOM 551 O O . PRO A 1 68 ? -34.373 -6.662 -7.889 1.00 41.62 68 PRO A O 1
ATOM 554 N N . GLU A 1 69 ? -35.148 -7.168 -9.966 1.00 36.00 69 GLU A N 1
ATOM 555 C CA . GLU A 1 69 ? -34.628 -6.002 -10.666 1.00 36.00 69 GLU A CA 1
ATOM 556 C C . GLU A 1 69 ? -35.045 -4.786 -9.853 1.00 36.00 69 GLU A C 1
ATOM 558 O O . GLU A 1 69 ? -36.233 -4.505 -9.671 1.00 36.00 69 GLU A O 1
ATOM 563 N N . SER A 1 70 ? -34.051 -4.162 -9.223 1.00 43.84 70 SER A N 1
ATOM 564 C CA . SER A 1 70 ? -34.291 -3.005 -8.385 1.00 43.84 70 SER A CA 1
ATOM 565 C C . SER A 1 70 ? -34.981 -1.990 -9.292 1.00 43.84 70 SER A C 1
ATOM 567 O O . SER A 1 70 ? -34.400 -1.682 -10.334 1.00 43.84 70 SER A O 1
ATOM 569 N N . PRO A 1 71 ? -36.202 -1.526 -8.958 1.00 48.34 71 PRO A N 1
ATOM 570 C CA . PRO A 1 71 ? -36.971 -0.653 -9.831 1.00 48.34 71 PRO A CA 1
ATOM 571 C C . PRO A 1 71 ? -36.067 0.500 -10.223 1.00 48.34 71 PRO A C 1
ATOM 573 O O . PRO A 1 71 ? -35.485 1.132 -9.333 1.00 48.34 71 PRO A O 1
ATOM 576 N N . GLU A 1 72 ? -35.893 0.657 -11.537 1.00 38.84 72 GLU A N 1
ATOM 577 C CA . GLU A 1 72 ? -35.079 1.676 -12.183 1.00 38.84 72 GLU A CA 1
ATOM 578 C C . GLU A 1 72 ? -35.265 2.970 -11.406 1.00 38.84 72 GLU A C 1
ATOM 580 O O . GLU A 1 72 ? -36.321 3.606 -11.444 1.00 38.84 72 GLU A O 1
ATOM 585 N N . SER A 1 73 ? -34.277 3.287 -10.566 1.00 44.12 73 SER A N 1
ATOM 586 C CA . SER A 1 73 ? -34.325 4.534 -9.829 1.00 44.12 73 SER A CA 1
ATOM 587 C C . SER A 1 73 ? -34.280 5.610 -10.906 1.00 44.12 73 SER A C 1
ATOM 589 O O . SER A 1 73 ? -33.348 5.559 -11.713 1.00 44.12 73 SER A O 1
ATOM 591 N N . PRO A 1 74 ? -35.279 6.513 -10.964 1.00 52.34 74 PRO A N 1
ATOM 592 C CA . PRO A 1 74 ? -35.387 7.515 -12.013 1.00 52.34 74 PRO A CA 1
ATOM 593 C C . PRO A 1 74 ? -34.031 8.181 -12.143 1.00 52.34 74 PRO A C 1
ATOM 595 O O . PRO A 1 74 ? -33.484 8.633 -11.130 1.00 52.34 74 PRO A O 1
ATOM 598 N N . GLU A 1 75 ? -33.486 8.109 -13.359 1.00 43.50 75 GLU A N 1
ATOM 599 C CA . GLU A 1 75 ? -32.183 8.618 -13.763 1.00 43.50 75 GLU A CA 1
ATOM 600 C C . GLU A 1 75 ? -31.890 9.880 -12.967 1.00 43.50 75 GLU A C 1
ATOM 602 O O . GLU A 1 75 ? -32.488 10.936 -13.180 1.00 43.50 75 GLU A O 1
ATOM 607 N N . SER A 1 76 ? -31.038 9.739 -11.947 1.00 46.00 76 SER A N 1
ATOM 608 C CA . SER A 1 76 ? -30.596 10.900 -11.192 1.00 46.00 76 SER A CA 1
ATOM 609 C C . SER A 1 76 ? -29.983 11.827 -12.233 1.00 46.00 76 SER A C 1
ATOM 611 O O . SER A 1 76 ? -29.105 11.346 -12.955 1.00 46.00 76 SER A O 1
ATOM 613 N N . PRO A 1 77 ? -30.458 13.084 -12.365 1.00 50.00 77 PRO A N 1
ATOM 614 C CA . PRO A 1 77 ? -30.005 13.988 -13.407 1.00 50.00 77 PRO A CA 1
ATOM 615 C C . PRO A 1 77 ? -28.490 13.920 -13.443 1.00 50.00 77 PRO A C 1
ATOM 617 O O . PRO A 1 77 ? -27.853 14.135 -12.404 1.00 50.00 77 PRO A O 1
ATOM 620 N N . GLN A 1 78 ? -27.931 13.522 -14.587 1.00 48.28 78 GLN A N 1
ATOM 621 C CA . GLN A 1 78 ? -26.500 13.589 -14.817 1.00 48.28 78 GLN A CA 1
ATOM 622 C C . GLN A 1 78 ? -26.115 15.034 -14.534 1.00 48.28 78 GLN A C 1
ATOM 624 O O . GLN A 1 78 ? -26.393 15.943 -15.309 1.00 48.28 78 GLN A O 1
ATOM 629 N N . HIS A 1 79 ? -25.580 15.267 -13.339 1.00 43.78 79 HIS A N 1
ATOM 630 C CA . HIS A 1 79 ? -24.994 16.536 -12.994 1.00 43.78 79 HIS A CA 1
ATOM 631 C C . HIS A 1 79 ? -23.774 16.622 -13.901 1.00 43.78 79 HIS A C 1
ATOM 633 O O . HIS A 1 79 ? -22.724 16.066 -13.564 1.00 43.78 79 HIS A O 1
ATOM 639 N N . ASP A 1 80 ? -23.942 17.295 -15.043 1.00 43.50 80 ASP A N 1
ATOM 640 C CA . ASP A 1 80 ? -22.891 17.867 -15.879 1.00 43.50 80 ASP A CA 1
ATOM 641 C C . ASP A 1 80 ? -22.103 18.851 -15.014 1.00 43.50 80 ASP A C 1
ATOM 643 O O . ASP A 1 80 ? -22.176 20.073 -15.130 1.00 43.50 80 ASP A O 1
ATOM 647 N N . SER A 1 81 ? -21.379 18.307 -14.041 1.00 46.78 81 SER A N 1
ATOM 648 C CA . SER A 1 81 ? -20.310 19.028 -13.396 1.00 46.78 81 SER A CA 1
ATOM 649 C C . SER A 1 81 ? -19.340 19.314 -14.531 1.00 46.78 81 SER A C 1
ATOM 651 O O . SER A 1 81 ? -18.853 18.347 -15.127 1.00 46.78 81 SER A O 1
ATOM 653 N N . PRO A 1 82 ? -19.083 20.592 -14.872 1.00 47.12 82 PRO A N 1
ATOM 654 C CA . PRO A 1 82 ? -18.117 20.911 -15.906 1.00 47.12 82 PRO A CA 1
ATOM 655 C C . PRO A 1 82 ? -16.844 20.129 -15.579 1.00 47.12 82 PRO A C 1
ATOM 657 O O . PRO A 1 82 ? -16.475 20.078 -14.394 1.00 47.12 82 PRO A O 1
ATOM 660 N N . PRO A 1 83 ? -16.227 19.456 -16.571 1.00 55.34 83 PRO A N 1
ATOM 661 C CA . PRO A 1 83 ? -15.052 18.633 -16.338 1.00 55.34 83 PRO A CA 1
ATOM 662 C C . PRO A 1 83 ? -14.099 19.483 -15.519 1.00 55.34 83 PRO A C 1
ATOM 664 O O . PRO A 1 83 ? -13.762 20.589 -15.945 1.00 55.34 83 PRO A O 1
ATOM 667 N N . ARG A 1 84 ? -13.773 19.038 -14.295 1.00 54.78 84 ARG A N 1
ATOM 668 C CA . ARG A 1 84 ? -12.849 19.770 -13.427 1.00 54.78 84 ARG A CA 1
ATOM 669 C C . ARG A 1 84 ? -11.632 20.035 -14.294 1.00 54.78 84 ARG A C 1
ATOM 671 O O . ARG A 1 84 ? -10.940 19.076 -14.635 1.00 54.78 84 ARG A O 1
ATOM 678 N N . GLN A 1 85 ? -11.436 21.292 -14.695 1.00 53.62 85 GLN A N 1
ATOM 679 C CA . GLN A 1 85 ? -10.283 21.725 -15.466 1.00 53.62 85 GLN A CA 1
ATOM 680 C C . GLN A 1 85 ? -9.098 21.532 -14.533 1.00 53.62 85 GLN A C 1
ATOM 682 O O . GLN A 1 85 ? -8.742 22.398 -13.737 1.00 53.62 85 GLN A O 1
ATOM 687 N N . SER A 1 86 ? -8.595 20.301 -14.513 1.00 58.78 86 SER A N 1
ATOM 688 C CA . SER A 1 86 ? -7.355 19.953 -13.864 1.00 58.78 86 SER A CA 1
ATOM 689 C C . SER A 1 86 ? -6.344 20.884 -14.499 1.00 58.78 86 SER A C 1
ATOM 691 O O . SER A 1 86 ? -6.215 20.913 -15.721 1.00 58.78 86 SER A O 1
ATOM 693 N N . THR A 1 87 ? -5.733 21.730 -13.681 1.00 63.84 87 THR A N 1
ATOM 694 C CA . THR A 1 87 ? -4.665 22.624 -14.102 1.00 63.84 87 THR A CA 1
ATOM 695 C C . THR A 1 87 ? -3.462 21.751 -14.442 1.00 63.84 87 THR A C 1
ATOM 697 O O . THR A 1 87 ? -2.566 21.575 -13.613 1.00 63.84 87 THR A O 1
ATOM 700 N N . PHE A 1 88 ? -3.499 21.117 -15.614 1.00 71.00 88 PHE A N 1
ATOM 701 C CA . PHE A 1 88 ? -2.334 20.508 -16.224 1.00 71.00 88 PHE A CA 1
ATOM 702 C C . PHE A 1 88 ? -1.306 21.621 -16.372 1.00 71.00 88 PHE A C 1
ATOM 704 O O . PHE A 1 88 ? -1.619 22.713 -16.848 1.00 71.00 88 PHE A O 1
ATOM 711 N N . VAL A 1 89 ? -0.104 21.380 -15.862 1.00 77.44 89 VAL A N 1
ATOM 712 C CA . VAL A 1 89 ? 1.017 22.254 -16.189 1.00 77.44 89 VAL A CA 1
ATOM 713 C C . VAL A 1 89 ? 1.307 21.998 -17.658 1.00 77.44 89 VAL A C 1
ATOM 715 O O . VAL A 1 89 ? 1.525 20.840 -18.015 1.00 77.44 89 VAL A O 1
ATOM 718 N N . ASP A 1 90 ? 1.275 23.042 -18.491 1.00 77.81 90 ASP A N 1
ATOM 719 C CA . ASP A 1 90 ? 1.719 22.935 -19.880 1.00 77.81 90 ASP A CA 1
ATOM 720 C C . ASP A 1 90 ? 3.144 22.387 -19.869 1.00 77.81 90 ASP A C 1
ATOM 722 O O . ASP A 1 90 ? 4.087 23.038 -19.406 1.00 77.81 90 ASP A O 1
ATOM 726 N N . LEU A 1 91 ? 3.278 21.133 -20.297 1.00 79.31 91 LEU A N 1
ATOM 727 C CA . LEU A 1 91 ? 4.563 20.467 -20.369 1.00 79.31 91 LEU A CA 1
ATOM 728 C C . LEU A 1 91 ? 5.410 21.219 -21.394 1.00 79.31 91 LEU A C 1
ATOM 730 O O . LEU A 1 91 ? 4.941 21.507 -22.495 1.00 79.31 91 LEU A O 1
ATOM 734 N N . SER A 1 92 ? 6.658 21.540 -21.033 1.00 83.69 92 SER A N 1
ATOM 735 C CA . SER A 1 92 ? 7.617 22.104 -21.989 1.00 83.69 92 SER A CA 1
ATOM 736 C C . SER A 1 92 ? 7.593 21.272 -23.278 1.00 83.69 92 SER A C 1
ATOM 738 O O . SER A 1 92 ? 7.620 20.044 -23.177 1.00 83.69 92 SER A O 1
ATOM 740 N N . PRO A 1 93 ? 7.584 21.879 -24.478 1.00 82.56 93 PRO A N 1
ATOM 741 C CA . PRO A 1 93 ? 7.503 21.137 -25.740 1.00 82.56 93 PRO A CA 1
ATOM 742 C C . PRO A 1 93 ? 8.667 20.154 -25.946 1.00 82.56 93 PRO A C 1
ATOM 744 O O . PRO A 1 93 ? 8.536 19.210 -26.716 1.00 82.56 93 PRO A O 1
ATOM 747 N N . SER A 1 94 ? 9.782 20.337 -25.230 1.00 87.88 94 SER A N 1
ATOM 748 C CA . SER A 1 94 ? 10.917 19.406 -25.198 1.00 87.88 94 SER A CA 1
ATOM 749 C C . SER A 1 94 ? 10.708 18.182 -24.299 1.00 87.88 94 SER A C 1
ATOM 751 O O . SER A 1 94 ? 11.410 17.186 -24.449 1.00 87.88 94 SER A O 1
ATOM 753 N N . LEU A 1 95 ? 9.771 18.229 -23.346 1.00 89.12 95 LEU A N 1
ATOM 754 C CA . LEU A 1 95 ? 9.559 17.134 -22.403 1.00 89.12 95 LEU A CA 1
ATOM 755 C C . LEU A 1 95 ? 9.042 15.863 -23.096 1.00 89.12 95 LEU A C 1
ATOM 757 O O . LEU A 1 95 ? 9.610 14.810 -22.822 1.00 89.12 95 LEU A O 1
ATOM 761 N N . PRO A 1 96 ? 8.050 15.910 -24.011 1.00 90.38 96 PRO A N 1
ATOM 762 C CA . PRO A 1 96 ? 7.644 14.727 -24.765 1.00 90.38 96 PRO A CA 1
ATOM 763 C C . PRO A 1 96 ? 8.821 14.043 -25.464 1.00 90.38 96 PRO A C 1
ATOM 765 O O . PRO A 1 96 ? 8.975 12.835 -25.342 1.00 90.38 96 PRO A O 1
ATOM 768 N N . GLU A 1 97 ? 9.705 14.811 -26.106 1.00 91.81 97 GLU A N 1
ATOM 769 C CA . GLU A 1 97 ? 10.886 14.271 -26.786 1.00 91.81 97 GLU A CA 1
ATOM 770 C C . GLU A 1 97 ? 11.814 13.533 -25.811 1.00 91.81 97 GLU A C 1
ATOM 772 O O . GLU A 1 97 ? 12.201 12.395 -26.066 1.00 91.81 97 GLU A O 1
ATOM 777 N N . VAL A 1 98 ? 12.102 14.120 -24.646 1.00 92.94 98 VAL A N 1
ATOM 778 C CA . VAL A 1 98 ? 12.913 13.481 -23.592 1.00 92.94 98 VAL A CA 1
ATOM 779 C C . VAL A 1 98 ? 12.268 12.191 -23.064 1.00 92.94 98 VAL A C 1
ATOM 781 O O . VAL A 1 98 ? 12.971 11.219 -22.772 1.00 92.94 98 VAL A O 1
ATOM 784 N N . MET A 1 99 ? 10.937 12.168 -22.962 1.00 93.12 99 MET A N 1
ATOM 785 C CA . MET A 1 99 ? 10.162 11.035 -22.448 1.00 93.12 99 MET A CA 1
ATOM 786 C C . MET A 1 99 ? 10.006 9.881 -23.454 1.00 93.12 99 MET A C 1
ATOM 788 O O . MET A 1 99 ? 9.737 8.754 -23.038 1.00 93.12 99 MET A O 1
ATOM 792 N N . GLU A 1 100 ? 10.190 10.121 -24.756 1.00 93.56 100 GLU A N 1
ATOM 793 C CA . GLU A 1 100 ? 10.161 9.066 -25.785 1.00 93.56 100 GLU A CA 1
ATOM 794 C C . GLU A 1 100 ? 11.477 8.279 -25.885 1.00 93.56 100 GLU A C 1
ATOM 796 O O . GLU A 1 100 ? 11.490 7.155 -26.387 1.00 93.56 100 GLU A O 1
ATOM 801 N N . HIS A 1 101 ? 12.592 8.829 -25.395 1.00 93.62 101 HIS A N 1
ATOM 802 C CA . HIS A 1 101 ? 13.876 8.134 -25.457 1.00 93.62 101 HIS A CA 1
ATOM 803 C C . HIS A 1 101 ? 13.872 6.895 -24.532 1.00 93.62 101 HIS A C 1
ATOM 805 O O . HIS A 1 101 ? 13.485 7.009 -23.359 1.00 93.62 101 HIS A O 1
ATOM 811 N N . PRO A 1 102 ? 14.313 5.714 -25.007 1.00 95.00 102 PRO A N 1
ATOM 812 C CA . PRO A 1 102 ? 14.415 4.512 -24.178 1.00 95.00 102 PRO A CA 1
ATOM 813 C C . PRO A 1 102 ? 15.426 4.714 -23.045 1.00 95.00 102 PRO A C 1
ATOM 815 O O . PRO A 1 102 ? 16.270 5.607 -23.122 1.00 95.00 102 PRO A O 1
ATOM 818 N N . LEU A 1 103 ? 15.320 3.919 -21.977 1.00 96.19 103 LEU A N 1
ATOM 819 C CA . LEU A 1 103 ? 16.292 3.949 -20.880 1.00 96.19 103 LEU A CA 1
ATOM 820 C C . LEU A 1 103 ? 17.648 3.400 -21.345 1.00 96.19 103 LEU A C 1
ATOM 822 O O . LEU A 1 103 ? 17.695 2.356 -22.005 1.00 96.19 103 LEU A O 1
ATOM 826 N N . ASP A 1 104 ? 18.731 4.079 -20.973 1.00 96.25 104 ASP A N 1
ATOM 827 C CA . ASP A 1 104 ? 20.084 3.530 -21.096 1.00 96.25 104 ASP A CA 1
ATOM 828 C C . ASP A 1 104 ? 20.378 2.483 -19.998 1.00 96.25 104 ASP A C 1
ATOM 830 O O . ASP A 1 104 ? 19.557 2.231 -19.112 1.00 96.25 104 ASP A O 1
ATOM 834 N N . ASP A 1 105 ? 21.529 1.808 -20.068 1.00 97.25 105 ASP A N 1
ATOM 835 C CA . ASP A 1 105 ? 21.868 0.725 -19.132 1.00 97.25 105 ASP A CA 1
ATOM 836 C C . ASP A 1 105 ? 22.029 1.206 -17.676 1.00 97.25 105 ASP A C 1
ATOM 838 O O . ASP A 1 105 ? 21.663 0.480 -16.741 1.00 97.25 105 ASP A O 1
ATOM 842 N N . ASP A 1 106 ? 22.530 2.426 -17.470 1.00 98.06 106 ASP A N 1
ATOM 843 C CA . ASP A 1 106 ? 22.719 3.010 -16.139 1.00 98.06 106 ASP A CA 1
ATOM 844 C C . ASP A 1 106 ? 21.368 3.427 -15.544 1.00 98.06 106 ASP A C 1
ATOM 846 O O . ASP A 1 106 ? 21.064 3.143 -14.380 1.00 98.06 106 ASP A O 1
ATOM 850 N N . GLU A 1 107 ? 20.508 4.030 -16.361 1.00 97.62 107 GLU A N 1
ATOM 851 C CA . GLU A 1 107 ? 19.127 4.358 -16.039 1.00 97.62 107 GLU A CA 1
ATOM 852 C C . GLU A 1 107 ? 18.300 3.105 -15.757 1.00 97.62 107 GLU A C 1
ATOM 854 O O . GLU A 1 107 ? 17.513 3.097 -14.809 1.00 97.62 107 GLU A O 1
ATOM 859 N N . LEU A 1 108 ? 18.489 2.021 -16.515 1.00 97.88 108 LEU A N 1
ATOM 860 C CA . LEU A 1 108 ? 17.863 0.724 -16.252 1.00 97.88 108 LEU A CA 1
ATOM 861 C C . LEU A 1 108 ? 18.275 0.185 -14.883 1.00 97.88 108 LEU A C 1
ATOM 863 O O . LEU A 1 108 ? 17.411 -0.220 -14.102 1.00 97.88 108 LEU A O 1
ATOM 867 N N . ALA A 1 109 ? 19.571 0.205 -14.562 1.00 98.12 109 ALA A N 1
ATOM 868 C CA . ALA A 1 109 ? 20.066 -0.221 -13.257 1.00 98.12 109 ALA A CA 1
ATOM 869 C C . ALA A 1 109 ? 19.509 0.662 -12.127 1.00 98.12 109 ALA A C 1
ATOM 871 O O . ALA A 1 109 ? 19.040 0.148 -11.108 1.00 98.12 109 ALA A O 1
ATOM 872 N N . GLN A 1 110 ? 19.479 1.982 -12.314 1.00 98.00 110 GLN A N 1
ATOM 873 C CA . GLN A 1 110 ? 18.937 2.918 -11.330 1.00 98.00 110 GLN A CA 1
ATOM 874 C C . GLN A 1 110 ? 17.423 2.729 -11.127 1.00 98.00 110 GLN A C 1
ATOM 876 O O . GLN A 1 110 ? 16.938 2.701 -9.992 1.00 98.00 110 GLN A O 1
ATOM 881 N N . THR A 1 111 ? 16.677 2.547 -12.217 1.00 97.75 111 THR A N 1
ATOM 882 C CA . THR A 1 111 ? 15.234 2.271 -12.198 1.00 97.75 111 THR A CA 1
ATOM 883 C C . THR A 1 111 ? 14.959 0.933 -11.527 1.00 97.75 111 THR A C 1
ATOM 885 O O . THR A 1 111 ? 14.063 0.846 -10.694 1.00 97.75 111 THR A O 1
ATOM 888 N N . ALA A 1 112 ? 15.755 -0.103 -11.807 1.00 98.25 112 ALA A N 1
ATOM 889 C CA . ALA A 1 112 ? 15.652 -1.399 -11.143 1.00 98.25 112 ALA A CA 1
ATOM 890 C C . ALA A 1 112 ? 15.947 -1.298 -9.640 1.00 98.25 112 ALA A C 1
ATOM 892 O O . ALA A 1 112 ? 15.271 -1.937 -8.831 1.00 98.25 112 ALA A O 1
ATOM 893 N N . ASP A 1 113 ? 16.930 -0.485 -9.239 1.00 97.88 113 ASP A N 1
ATOM 894 C CA . ASP A 1 113 ? 17.242 -0.242 -7.829 1.00 97.88 113 ASP A CA 1
ATOM 895 C C . ASP A 1 113 ? 16.084 0.428 -7.088 1.00 97.88 113 ASP A C 1
ATOM 897 O O . ASP A 1 113 ? 15.729 -0.011 -5.988 1.00 97.88 113 ASP A O 1
ATOM 901 N N . ARG A 1 114 ? 15.431 1.411 -7.722 1.00 97.00 114 ARG A N 1
ATOM 902 C CA . ARG A 1 114 ? 14.175 1.967 -7.218 1.00 97.00 114 ARG A CA 1
ATOM 903 C C . ARG A 1 114 ? 13.089 0.905 -7.214 1.00 97.00 114 ARG A C 1
ATOM 905 O O . ARG A 1 114 ? 12.560 0.629 -6.154 1.00 97.00 114 ARG A O 1
ATOM 912 N N . ALA A 1 115 ? 12.804 0.218 -8.312 1.00 97.25 115 ALA A N 1
ATOM 913 C CA . ALA A 1 115 ? 11.678 -0.709 -8.435 1.00 97.25 115 ALA A CA 1
ATOM 914 C C . ALA A 1 115 ? 11.790 -1.997 -7.593 1.00 97.25 115 ALA A C 1
ATOM 916 O O . ALA A 1 115 ? 10.767 -2.611 -7.287 1.00 97.25 115 ALA A O 1
ATOM 917 N N . LYS A 1 116 ? 12.984 -2.417 -7.143 1.00 96.69 116 LYS A N 1
ATOM 918 C CA . LYS A 1 116 ? 13.168 -3.682 -6.392 1.00 96.69 116 LYS A CA 1
ATOM 919 C C . LYS A 1 116 ? 12.295 -3.792 -5.138 1.00 96.69 116 LYS A C 1
ATOM 921 O O . LYS A 1 116 ? 11.902 -4.887 -4.738 1.00 96.69 116 LYS A O 1
ATOM 926 N N . HIS A 1 117 ? 11.964 -2.666 -4.497 1.00 95.69 117 HIS A N 1
ATOM 927 C CA . HIS A 1 117 ? 11.117 -2.675 -3.303 1.00 95.69 117 HIS A CA 1
ATOM 928 C C . HIS A 1 117 ? 9.662 -3.062 -3.607 1.00 95.69 117 HIS A C 1
ATOM 930 O O . HIS A 1 117 ? 8.989 -3.545 -2.695 1.00 95.69 117 HIS A O 1
ATOM 936 N N . LEU A 1 118 ? 9.200 -2.900 -4.853 1.00 95.12 118 LEU A N 1
ATOM 937 C CA . LEU A 1 118 ? 7.863 -3.289 -5.312 1.00 95.12 118 LEU A CA 1
ATOM 938 C C . LEU A 1 118 ? 7.665 -4.806 -5.274 1.00 95.12 118 LEU A C 1
ATOM 940 O O . LEU A 1 118 ? 6.546 -5.267 -5.106 1.00 95.12 118 LEU A O 1
ATOM 944 N N . LEU A 1 119 ? 8.747 -5.580 -5.377 1.00 96.56 119 LEU A N 1
ATOM 945 C CA . LEU A 1 119 ? 8.720 -7.044 -5.335 1.00 96.56 119 LEU A CA 1
ATOM 946 C C . LEU A 1 119 ? 8.767 -7.603 -3.911 1.00 96.56 119 LEU A C 1
ATOM 948 O O . LEU A 1 119 ? 8.704 -8.814 -3.729 1.00 96.56 119 LEU A O 1
ATOM 952 N N . ARG A 1 120 ? 8.886 -6.755 -2.881 1.00 96.06 120 ARG A N 1
ATOM 953 C CA . ARG A 1 120 ? 8.918 -7.218 -1.489 1.00 96.06 120 ARG A CA 1
ATOM 954 C C . ARG A 1 120 ? 7.494 -7.430 -0.967 1.00 96.06 120 ARG A C 1
ATOM 956 O O . ARG A 1 120 ? 6.689 -6.497 -1.068 1.00 96.06 120 ARG A O 1
ATOM 963 N N . PRO A 1 121 ? 7.205 -8.552 -0.271 1.00 96.12 121 PRO A N 1
ATOM 964 C CA . PRO A 1 121 ? 5.875 -8.810 0.288 1.00 96.12 121 PRO A CA 1
ATOM 965 C C . PRO A 1 121 ? 5.389 -7.658 1.170 1.00 96.12 121 PRO A C 1
ATOM 967 O O . PRO A 1 121 ? 4.225 -7.268 1.137 1.00 96.12 121 PRO A O 1
ATOM 970 N N . ARG A 1 122 ? 6.313 -7.059 1.932 1.00 94.00 122 ARG A N 1
ATOM 971 C CA . ARG A 1 122 ? 6.028 -5.933 2.818 1.00 94.00 122 ARG A CA 1
ATOM 972 C C . ARG A 1 122 ? 5.432 -4.732 2.098 1.00 94.00 122 ARG A C 1
ATOM 974 O O . ARG A 1 122 ? 4.447 -4.175 2.577 1.00 94.00 122 ARG A O 1
ATOM 981 N N . THR A 1 123 ? 6.077 -4.288 1.026 1.00 92.69 123 THR A N 1
ATOM 982 C CA . THR A 1 123 ? 5.671 -3.085 0.292 1.00 92.69 123 THR A CA 1
ATOM 983 C C . THR A 1 123 ? 4.293 -3.305 -0.305 1.00 92.69 123 THR A C 1
ATOM 985 O O . THR A 1 123 ? 3.381 -2.528 -0.039 1.00 92.69 123 THR A O 1
ATOM 988 N N . MET A 1 124 ? 4.128 -4.432 -0.998 1.00 92.25 124 MET A N 1
ATOM 989 C CA . MET A 1 124 ? 2.873 -4.811 -1.639 1.00 92.25 124 MET A CA 1
ATOM 990 C C . MET A 1 124 ? 1.725 -4.883 -0.638 1.00 92.25 124 MET A C 1
ATOM 992 O O . MET A 1 124 ? 0.668 -4.295 -0.857 1.00 92.25 124 MET A O 1
ATOM 996 N N . TYR A 1 125 ? 1.955 -5.540 0.501 1.00 93.25 125 TYR A N 1
ATOM 997 C CA . TYR A 1 125 ? 0.947 -5.647 1.545 1.00 93.25 125 TYR A CA 1
ATOM 998 C C . TYR A 1 125 ? 0.569 -4.273 2.110 1.00 93.25 125 TYR A C 1
ATOM 1000 O O . TYR A 1 125 ? -0.606 -3.989 2.322 1.00 93.25 125 TYR A O 1
ATOM 1008 N N . LEU A 1 126 ? 1.550 -3.402 2.374 1.00 91.12 126 LEU A N 1
ATOM 1009 C CA . LEU A 1 126 ? 1.297 -2.070 2.928 1.00 91.12 126 LEU A CA 1
ATOM 1010 C C . LEU A 1 126 ? 0.498 -1.188 1.968 1.00 91.12 126 LEU A C 1
ATOM 1012 O O . LEU A 1 126 ? -0.447 -0.524 2.412 1.00 91.12 126 LEU A O 1
ATOM 1016 N N . ASP A 1 127 ? 0.852 -1.200 0.688 1.00 89.12 127 ASP A N 1
ATOM 1017 C CA . ASP A 1 127 ? 0.169 -0.423 -0.342 1.00 89.12 127 ASP A CA 1
ATOM 1018 C C . ASP A 1 127 ? -1.276 -0.895 -0.496 1.00 89.12 127 ASP A C 1
ATOM 1020 O O . ASP A 1 127 ? -2.203 -0.098 -0.363 1.00 89.12 127 ASP A O 1
ATOM 1024 N N . GLU A 1 128 ? -1.491 -2.202 -0.632 1.00 89.31 128 GLU A N 1
ATOM 1025 C CA . GLU A 1 128 ? -2.833 -2.770 -0.735 1.00 89.31 128 GLU A CA 1
ATOM 1026 C C . GLU A 1 128 ? -3.668 -2.524 0.522 1.00 89.31 128 GLU A C 1
ATOM 1028 O O . GLU A 1 128 ? -4.848 -2.183 0.449 1.00 89.31 128 GLU A O 1
ATOM 1033 N N . SER A 1 129 ? -3.050 -2.627 1.696 1.00 89.31 129 SER A N 1
ATOM 1034 C CA . SER A 1 129 ? -3.718 -2.315 2.952 1.00 89.31 129 SER A CA 1
ATOM 1035 C C . SER A 1 129 ? -4.165 -0.850 2.993 1.00 89.31 129 SER A C 1
ATOM 1037 O O . SER A 1 129 ? -5.297 -0.556 3.377 1.00 89.31 129 SER A O 1
ATOM 1039 N N . SER A 1 130 ? -3.338 0.074 2.501 1.00 85.81 130 SER A N 1
ATOM 1040 C CA . SER A 1 130 ? -3.698 1.491 2.414 1.00 85.81 130 SER A CA 1
ATOM 1041 C C . SER A 1 130 ? -4.889 1.711 1.477 1.00 85.81 130 SER A C 1
ATOM 1043 O O . SER A 1 130 ? -5.802 2.462 1.823 1.00 85.81 130 SER A O 1
ATOM 1045 N N . ILE A 1 131 ? -4.924 1.003 0.345 1.00 85.12 131 ILE A N 1
ATOM 1046 C CA . ILE A 1 131 ? -6.033 1.037 -0.618 1.00 85.12 131 ILE A CA 1
ATOM 1047 C C . ILE A 1 131 ? -7.326 0.517 0.017 1.00 85.12 131 ILE A C 1
ATOM 1049 O O . ILE A 1 131 ? -8.331 1.226 0.043 1.00 85.12 131 ILE A O 1
ATOM 1053 N N . GLU A 1 132 ? -7.300 -0.678 0.611 1.00 86.25 132 GLU A N 1
ATOM 1054 C CA . GLU A 1 132 ? -8.490 -1.262 1.239 1.00 86.25 132 GLU A CA 1
ATOM 1055 C C . GLU A 1 132 ? -8.988 -0.410 2.418 1.00 86.25 132 GLU A C 1
ATOM 1057 O O . GLU A 1 132 ? -10.193 -0.270 2.625 1.00 86.25 132 GLU A O 1
ATOM 1062 N N . LEU A 1 133 ? -8.094 0.226 3.185 1.00 83.12 133 LEU A N 1
ATOM 1063 C CA . LEU A 1 133 ? -8.506 1.178 4.218 1.00 83.12 133 LEU A CA 1
ATOM 1064 C C . LEU A 1 133 ? -9.191 2.404 3.628 1.00 83.12 133 LEU A C 1
ATOM 1066 O O . LEU A 1 133 ? -10.244 2.796 4.131 1.00 83.12 133 LEU A O 1
ATOM 1070 N N . ASN A 1 134 ? -8.598 3.012 2.600 1.00 82.19 134 ASN A N 1
ATOM 1071 C CA . ASN A 1 134 ? -9.179 4.173 1.937 1.00 82.19 134 ASN A CA 1
ATOM 1072 C C . ASN A 1 134 ? -10.571 3.840 1.409 1.00 82.19 134 ASN A C 1
ATOM 1074 O O . ASN A 1 134 ? -11.495 4.611 1.653 1.00 82.19 134 ASN A O 1
ATOM 1078 N N . ARG A 1 135 ? -10.771 2.641 0.854 1.00 80.06 135 ARG A N 1
ATOM 1079 C CA . ARG A 1 135 ? -12.096 2.138 0.480 1.00 80.06 135 ARG A CA 1
ATOM 1080 C C . ARG A 1 135 ? -13.087 2.155 1.644 1.00 80.06 135 ARG A C 1
ATOM 1082 O O . ARG A 1 135 ? -14.200 2.657 1.508 1.00 80.06 135 ARG A O 1
ATOM 1089 N N . TYR A 1 136 ? -12.690 1.671 2.823 1.00 78.38 136 TYR A N 1
ATOM 1090 C CA . TYR A 1 136 ? -13.539 1.701 4.024 1.00 78.38 136 TYR A CA 1
ATOM 1091 C C . TYR A 1 136 ? -13.763 3.098 4.615 1.00 78.38 136 TYR A C 1
ATOM 1093 O O . TYR A 1 136 ? -14.736 3.297 5.352 1.00 78.38 136 TYR A O 1
ATOM 1101 N N . LEU A 1 137 ? -12.842 4.036 4.392 1.00 78.06 137 LEU A N 1
ATOM 1102 C CA . LEU A 1 137 ? -12.958 5.415 4.864 1.00 78.06 137 LEU A CA 1
ATOM 1103 C C . LEU A 1 137 ? -13.812 6.269 3.920 1.00 78.06 137 LEU A C 1
ATOM 1105 O O . LEU A 1 137 ? -14.589 7.088 4.407 1.00 78.06 137 LEU A O 1
ATOM 1109 N N . LEU A 1 138 ? -13.685 6.058 2.608 1.00 75.81 138 LEU A N 1
ATOM 1110 C CA . LEU A 1 138 ? -14.420 6.766 1.559 1.00 75.81 138 LEU A CA 1
ATOM 1111 C C . LEU A 1 138 ? -15.836 6.232 1.365 1.00 75.81 138 LEU A C 1
ATOM 1113 O O . LEU A 1 138 ? -16.737 7.019 1.074 1.00 75.81 138 LEU A O 1
ATOM 1117 N N . ALA A 1 139 ? -16.065 4.931 1.583 1.00 73.12 139 ALA A N 1
ATOM 1118 C CA . ALA A 1 139 ? -17.413 4.402 1.729 1.00 73.12 139 ALA A CA 1
ATOM 1119 C C . ALA A 1 139 ? -18.080 5.169 2.879 1.00 73.12 139 ALA A C 1
ATOM 1121 O O . ALA A 1 139 ? -17.703 4.992 4.040 1.00 73.12 139 ALA A O 1
ATOM 1122 N N . LYS A 1 140 ? -19.002 6.082 2.532 1.00 62.78 140 LYS A N 1
ATOM 1123 C CA . LYS A 1 140 ? -19.639 7.110 3.378 1.00 62.78 140 LYS A CA 1
ATOM 1124 C C . LYS A 1 140 ? -20.479 6.511 4.514 1.00 62.78 140 LYS A C 1
ATOM 1126 O O . LYS A 1 140 ? -21.668 6.782 4.644 1.00 62.78 140 LYS A O 1
ATOM 1131 N N . PHE A 1 141 ? -19.887 5.692 5.371 1.00 59.88 141 PHE A N 1
ATOM 1132 C CA . PHE A 1 141 ? -20.546 5.211 6.567 1.00 59.88 141 PHE A CA 1
ATOM 1133 C C . PHE A 1 141 ? -20.616 6.377 7.552 1.00 59.88 141 PHE A C 1
ATOM 1135 O O . PHE A 1 141 ? -19.561 6.905 7.922 1.00 59.88 141 PHE A O 1
ATOM 1142 N N . PRO A 1 142 ? -21.815 6.789 7.999 1.00 57.38 142 PRO A N 1
ATOM 1143 C CA . PRO A 1 142 ? -21.965 7.907 8.917 1.00 57.38 142 PRO A CA 1
ATOM 1144 C C . PRO A 1 142 ? -21.187 7.620 10.206 1.00 57.38 142 PRO A C 1
ATOM 1146 O O . PRO A 1 142 ? -21.603 6.848 11.066 1.00 57.38 142 PRO A O 1
ATOM 1149 N N . THR A 1 143 ? -20.034 8.266 10.368 1.00 56.62 143 THR A N 1
ATOM 1150 C CA . THR A 1 143 ? -19.159 8.153 11.547 1.00 56.62 143 THR A CA 1
ATOM 1151 C C . THR A 1 143 ? -19.675 8.994 12.723 1.00 56.62 143 THR A C 1
ATOM 1153 O O . THR A 1 143 ? -18.902 9.540 13.517 1.00 56.62 143 THR A O 1
ATOM 1156 N N . ARG A 1 144 ? -21.003 9.064 12.904 1.00 57.19 144 ARG A N 1
ATOM 1157 C CA . ARG A 1 144 ? -21.673 9.730 14.040 1.00 57.19 144 ARG A CA 1
ATOM 1158 C C . ARG A 1 144 ? -21.595 8.918 15.352 1.00 57.19 144 ARG A C 1
ATOM 1160 O O . ARG A 1 144 ? -22.445 9.041 16.224 1.00 57.19 144 ARG A O 1
ATOM 1167 N N . GLY A 1 145 ? -20.553 8.101 15.523 1.00 57.88 145 GLY A N 1
ATOM 1168 C CA . GLY A 1 145 ? -20.276 7.358 16.757 1.00 57.88 145 GLY A CA 1
ATOM 1169 C C . GLY A 1 145 ? -19.374 8.123 17.735 1.00 57.88 145 GLY A C 1
ATOM 1170 O O . GLY A 1 145 ? -18.477 8.865 17.319 1.00 57.88 145 GLY A O 1
ATOM 1171 N N . LYS A 1 146 ? -19.591 7.906 19.043 1.00 63.03 146 LYS A N 1
ATOM 1172 C CA . LYS A 1 146 ? -18.762 8.417 20.156 1.00 63.03 146 LYS A CA 1
ATOM 1173 C C . LYS A 1 146 ? -17.273 8.083 19.924 1.00 63.03 146 LYS A C 1
ATOM 1175 O O . LYS A 1 146 ? -16.944 7.023 19.408 1.00 63.03 146 LYS A O 1
ATOM 1180 N N . SER A 1 147 ? -16.337 8.941 20.333 1.00 59.94 147 SER A N 1
ATOM 1181 C CA . SER A 1 147 ? -14.886 8.766 20.079 1.00 59.94 147 SER A CA 1
ATOM 1182 C C . SER A 1 147 ? -14.325 7.385 20.464 1.00 59.94 147 SER A C 1
ATOM 1184 O O . SER A 1 147 ? -13.541 6.815 19.707 1.00 59.94 147 SER A O 1
ATOM 1186 N N . GLY A 1 148 ? -14.776 6.800 21.580 1.00 61.34 148 GLY A N 1
ATOM 1187 C CA . GLY A 1 148 ? -14.379 5.451 22.005 1.00 61.34 148 GLY A CA 1
ATOM 1188 C C . GLY A 1 148 ? -14.828 4.333 21.051 1.00 61.34 148 GLY A C 1
ATOM 1189 O O . GLY A 1 148 ? -14.141 3.320 20.919 1.00 61.34 148 GLY A O 1
ATOM 1190 N N . THR A 1 149 ? -15.931 4.521 20.314 1.00 73.75 149 THR A N 1
ATOM 1191 C CA . THR A 1 149 ? -16.352 3.571 19.273 1.00 73.75 149 THR A CA 1
ATOM 1192 C C . THR A 1 149 ? -15.494 3.699 18.021 1.00 73.75 149 THR A C 1
ATOM 1194 O O . THR A 1 149 ? -15.343 2.713 17.308 1.00 73.75 149 THR A O 1
ATOM 1197 N N . ARG A 1 150 ? -14.875 4.864 17.770 1.00 81.69 150 ARG A N 1
ATOM 1198 C CA . ARG A 1 150 ? -14.069 5.095 16.561 1.00 81.69 150 ARG A CA 1
ATOM 1199 C C . ARG A 1 150 ? -12.822 4.217 16.515 1.00 81.69 150 ARG A C 1
ATOM 1201 O O . ARG A 1 150 ? -12.579 3.618 15.477 1.00 81.69 150 ARG A O 1
ATOM 1208 N N . LEU A 1 151 ? -12.072 4.066 17.616 1.00 85.38 151 LEU A N 1
ATOM 1209 C CA . LEU A 1 151 ? -10.886 3.190 17.619 1.00 85.38 151 LEU A CA 1
ATOM 1210 C C . LEU A 1 151 ? -11.265 1.716 17.443 1.00 85.38 151 LEU A C 1
ATOM 1212 O O . LEU A 1 151 ? -10.652 1.018 16.639 1.00 85.38 151 LEU A O 1
ATOM 1216 N N . LYS A 1 152 ? -12.292 1.237 18.161 1.00 88.19 152 LYS A N 1
ATOM 1217 C CA . LYS A 1 152 ? -12.777 -0.144 18.000 1.00 88.19 152 LYS A CA 1
ATOM 1218 C C . LYS A 1 152 ? -13.258 -0.397 16.569 1.00 88.19 152 LYS A C 1
ATOM 1220 O O . LYS A 1 152 ? -12.907 -1.414 15.982 1.00 88.19 152 LYS A O 1
ATOM 1225 N N . GLN A 1 153 ? -14.009 0.540 15.987 1.00 86.75 153 GLN A N 1
ATOM 1226 C CA . GLN A 1 153 ? -14.455 0.465 14.593 1.00 86.75 153 GLN A CA 1
ATOM 1227 C C . GLN A 1 153 ? -13.278 0.475 13.615 1.00 86.75 153 GLN A C 1
ATOM 1229 O O . GLN A 1 153 ? -13.252 -0.345 12.705 1.00 86.75 153 GLN A O 1
ATOM 1234 N N . LEU A 1 154 ? -12.293 1.350 13.823 1.00 86.88 154 LEU A N 1
ATOM 1235 C CA . LEU A 1 154 ? -11.095 1.440 12.993 1.00 86.88 154 LEU A CA 1
ATOM 1236 C C . LEU A 1 154 ? -10.299 0.124 13.010 1.00 86.88 154 LEU A C 1
ATOM 1238 O O . LEU A 1 154 ? -9.924 -0.374 11.952 1.00 86.88 154 LEU A O 1
ATOM 1242 N N . ARG A 1 155 ? -10.108 -0.491 14.184 1.00 90.56 155 ARG A N 1
ATOM 1243 C CA . ARG A 1 155 ? -9.439 -1.798 14.297 1.00 90.56 155 ARG A CA 1
ATOM 1244 C C . ARG A 1 155 ? -10.243 -2.925 13.653 1.00 90.56 155 ARG A C 1
ATOM 1246 O O . ARG A 1 155 ? -9.674 -3.714 12.912 1.00 90.56 155 ARG A O 1
ATOM 1253 N N . ARG A 1 156 ? -11.567 -2.975 13.851 1.00 91.31 156 ARG A N 1
ATOM 1254 C CA . ARG A 1 156 ? -12.441 -3.966 13.187 1.00 91.31 156 ARG A CA 1
ATOM 1255 C C . ARG A 1 156 ? -12.398 -3.839 11.664 1.00 91.31 156 ARG A C 1
ATOM 1257 O O . ARG A 1 156 ? -12.294 -4.846 10.972 1.00 91.31 156 ARG A O 1
ATOM 1264 N N . ARG A 1 157 ? -12.419 -2.607 11.142 1.00 88.25 157 ARG A N 1
ATOM 1265 C CA . ARG A 1 157 ? -12.209 -2.332 9.710 1.00 88.25 157 ARG A CA 1
ATOM 1266 C C . ARG A 1 157 ? -10.831 -2.800 9.255 1.00 88.25 157 ARG A C 1
ATOM 1268 O O . ARG A 1 157 ? -10.727 -3.388 8.189 1.00 88.25 157 ARG A O 1
ATOM 1275 N N . GLY A 1 158 ? -9.805 -2.615 10.086 1.00 91.06 158 GLY A N 1
ATOM 1276 C CA . GLY A 1 158 ? -8.480 -3.172 9.835 1.00 91.06 158 GLY A CA 1
ATOM 1277 C C . GLY A 1 158 ? -8.467 -4.688 9.742 1.00 91.06 158 GLY A C 1
ATOM 1278 O O . GLY A 1 158 ? -7.926 -5.202 8.774 1.00 91.06 158 GLY A O 1
ATOM 1279 N N . VAL A 1 159 ? -9.117 -5.408 10.660 1.00 92.69 159 VAL A N 1
ATOM 1280 C CA . VAL A 1 159 ? -9.220 -6.875 10.564 1.00 92.69 159 VAL A CA 1
ATOM 1281 C C . VAL A 1 159 ? -9.878 -7.286 9.249 1.00 92.69 159 VAL A C 1
ATOM 1283 O O . VAL A 1 159 ? -9.351 -8.137 8.541 1.00 92.69 159 VAL A O 1
ATOM 1286 N N . LYS A 1 160 ? -10.975 -6.619 8.879 1.00 90.62 160 LYS A N 1
ATOM 1287 C CA . LYS A 1 160 ? -11.708 -6.900 7.643 1.00 90.62 160 LYS A CA 1
ATOM 1288 C C . LYS A 1 160 ? -10.878 -6.629 6.381 1.00 90.62 160 LYS A C 1
ATOM 1290 O O . LYS A 1 160 ? -10.845 -7.469 5.491 1.00 90.62 160 LYS A O 1
ATOM 1295 N N . ALA A 1 161 ? -10.188 -5.488 6.309 1.00 90.00 161 ALA A N 1
ATOM 1296 C CA . ALA A 1 161 ? -9.301 -5.156 5.192 1.00 90.00 161 ALA A CA 1
ATOM 1297 C C . ALA A 1 161 ? -8.187 -6.201 5.034 1.00 90.00 161 ALA A C 1
ATOM 1299 O O . ALA A 1 161 ? -7.937 -6.687 3.938 1.00 90.00 161 ALA A O 1
ATOM 1300 N N . ARG A 1 162 ? -7.567 -6.604 6.147 1.00 91.88 162 ARG A N 1
ATOM 1301 C CA . ARG A 1 162 ? -6.511 -7.620 6.148 1.00 91.88 162 ARG A CA 1
ATOM 1302 C C . ARG A 1 162 ? -7.007 -9.003 5.736 1.00 91.88 162 ARG A C 1
ATOM 1304 O O . ARG A 1 162 ? -6.316 -9.677 4.983 1.00 91.88 162 ARG A O 1
ATOM 1311 N N . HIS A 1 163 ? -8.198 -9.395 6.185 1.00 92.50 163 HIS A N 1
ATOM 1312 C CA . HIS A 1 163 ? -8.830 -10.645 5.768 1.00 92.50 163 HIS A CA 1
ATOM 1313 C C . HIS A 1 163 ? -9.031 -10.684 4.246 1.00 92.50 163 HIS A C 1
ATOM 1315 O O . HIS A 1 163 ? -8.670 -11.665 3.607 1.00 92.50 163 HIS A O 1
ATOM 1321 N N . ILE A 1 164 ? -9.530 -9.595 3.648 1.00 90.00 164 ILE A N 1
ATOM 1322 C CA . ILE A 1 164 ? -9.719 -9.499 2.190 1.00 90.00 164 ILE A CA 1
ATOM 1323 C C . ILE A 1 164 ? -8.389 -9.671 1.452 1.00 90.00 164 ILE A C 1
ATOM 1325 O O . ILE A 1 164 ? -8.313 -10.448 0.503 1.00 90.00 164 ILE A O 1
ATOM 1329 N N . ILE A 1 165 ? -7.338 -8.989 1.912 1.00 91.62 165 ILE A N 1
ATOM 1330 C CA . ILE A 1 165 ? -5.995 -9.085 1.325 1.00 91.62 165 ILE A CA 1
ATOM 1331 C C . ILE A 1 165 ? -5.470 -10.516 1.409 1.00 91.62 165 ILE A C 1
ATOM 1333 O O . ILE A 1 165 ? -5.061 -11.093 0.404 1.00 91.62 165 ILE A O 1
ATOM 1337 N N . LYS A 1 166 ? -5.539 -11.121 2.598 1.00 93.44 166 LYS A N 1
ATOM 1338 C CA . LYS A 1 166 ? -5.127 -12.506 2.826 1.00 93.44 166 LYS A CA 1
ATOM 1339 C C . LYS A 1 166 ? -5.870 -13.470 1.901 1.00 93.44 166 LYS A C 1
ATOM 1341 O O . LYS A 1 166 ? -5.217 -14.236 1.197 1.00 93.44 166 LYS A O 1
ATOM 1346 N N . SER A 1 167 ? -7.200 -13.412 1.863 1.00 91.50 167 SER A N 1
ATOM 1347 C CA . SER A 1 167 ? -8.032 -14.270 1.009 1.00 91.50 167 SER A CA 1
ATOM 1348 C C . SER A 1 167 ? -7.668 -14.114 -0.469 1.00 91.50 167 SER A C 1
ATOM 1350 O O . SER A 1 167 ? -7.508 -15.107 -1.181 1.00 91.50 167 SER A O 1
ATOM 1352 N N . ARG A 1 168 ? -7.430 -12.877 -0.921 1.00 89.94 168 ARG A N 1
ATOM 1353 C CA . ARG A 1 168 ? -6.978 -12.579 -2.285 1.00 89.94 168 ARG A CA 1
ATOM 1354 C C . ARG A 1 168 ? -5.607 -13.193 -2.580 1.00 89.94 168 ARG A C 1
ATOM 1356 O O . ARG A 1 168 ? -5.444 -13.885 -3.581 1.00 89.94 168 ARG A O 1
ATOM 1363 N N . TRP A 1 169 ? -4.632 -13.012 -1.694 1.00 93.38 169 TRP A N 1
ATOM 1364 C CA . TRP A 1 169 ? -3.278 -13.555 -1.861 1.00 93.38 169 TRP A CA 1
ATOM 1365 C C . TRP A 1 169 ? -3.243 -15.085 -1.782 1.00 93.38 169 TRP A C 1
ATOM 1367 O O . TRP A 1 169 ? -2.454 -15.722 -2.479 1.00 93.38 169 TRP A O 1
ATOM 1377 N N . GLN A 1 170 ? -4.116 -15.695 -0.977 1.00 93.00 170 GLN A N 1
ATOM 1378 C CA . GLN A 1 170 ? -4.294 -17.148 -0.917 1.00 93.00 170 GLN A CA 1
ATOM 1379 C C . GLN A 1 170 ? -4.870 -17.699 -2.225 1.00 93.00 170 GLN A C 1
ATOM 1381 O O . GLN A 1 170 ? -4.368 -18.700 -2.747 1.00 93.00 170 GLN A O 1
ATOM 1386 N N . LYS A 1 171 ? -5.867 -17.018 -2.803 1.00 90.25 171 LYS A N 1
ATOM 1387 C CA . LYS A 1 171 ? -6.427 -17.362 -4.120 1.00 90.25 171 LYS A CA 1
ATOM 1388 C C . LYS A 1 171 ? -5.394 -17.243 -5.240 1.00 90.25 171 LYS A C 1
ATOM 1390 O O . LYS A 1 171 ? -5.401 -18.060 -6.151 1.00 90.25 171 LYS A O 1
ATOM 1395 N N . LEU A 1 172 ? -4.472 -16.286 -5.148 1.00 91.69 172 LEU A N 1
ATOM 1396 C CA . LEU A 1 172 ? -3.346 -16.144 -6.082 1.00 91.69 172 LEU A CA 1
ATOM 1397 C C . LEU A 1 172 ? -2.221 -17.166 -5.842 1.00 91.69 172 LEU A C 1
ATOM 1399 O O . LEU A 1 172 ? -1.368 -17.351 -6.705 1.00 91.69 172 LEU A O 1
ATOM 1403 N N . GLY A 1 173 ? -2.214 -17.835 -4.685 1.00 94.25 173 GLY A N 1
ATOM 1404 C CA . GLY A 1 173 ? -1.165 -18.781 -4.298 1.00 94.25 173 GLY A CA 1
ATOM 1405 C C . GLY A 1 173 ? 0.123 -18.129 -3.779 1.00 94.25 173 GLY A C 1
ATOM 1406 O O . GLY A 1 173 ? 1.101 -18.840 -3.553 1.00 94.25 173 GLY A O 1
ATOM 1407 N N . ILE A 1 174 ? 0.132 -16.808 -3.561 1.00 95.38 174 ILE A N 1
ATOM 1408 C CA . ILE A 1 174 ? 1.300 -16.048 -3.071 1.00 95.38 174 ILE A CA 1
ATOM 1409 C C . ILE A 1 174 ? 1.332 -15.885 -1.548 1.00 95.38 174 ILE A C 1
ATOM 1411 O O . ILE A 1 174 ? 2.357 -15.496 -0.993 1.00 95.38 174 ILE A O 1
ATOM 1415 N N . TRP A 1 175 ? 0.224 -16.166 -0.858 1.00 95.88 175 TRP A N 1
ATOM 1416 C CA . TRP A 1 175 ? 0.176 -16.099 0.601 1.00 95.88 175 TRP A CA 1
ATOM 1417 C C . TRP A 1 175 ? 1.072 -17.168 1.238 1.00 95.88 175 TRP A C 1
ATOM 1419 O O . TRP A 1 175 ? 0.904 -18.359 0.968 1.00 95.88 175 TRP A O 1
ATOM 1429 N N . ASN A 1 176 ? 1.970 -16.755 2.135 1.00 96.31 176 ASN A N 1
ATOM 1430 C CA . ASN A 1 176 ? 2.746 -17.677 2.958 1.00 96.31 176 ASN A CA 1
ATOM 1431 C C . ASN A 1 176 ? 1.981 -17.981 4.269 1.00 96.31 176 ASN A C 1
ATOM 1433 O O . ASN A 1 176 ? 1.710 -17.058 5.041 1.00 96.31 176 ASN A O 1
ATOM 1437 N N . PRO A 1 177 ? 1.621 -19.249 4.558 1.00 94.50 177 PRO A N 1
ATOM 1438 C CA . PRO A 1 177 ? 0.907 -19.617 5.784 1.00 94.50 177 PRO A CA 1
ATOM 1439 C C . PRO A 1 177 ? 1.698 -19.356 7.077 1.00 94.50 177 PRO A C 1
ATOM 1441 O O . PRO A 1 177 ? 1.089 -19.278 8.142 1.00 94.50 177 PRO A O 1
ATOM 1444 N N . GLU A 1 178 ? 3.021 -19.200 7.000 1.00 95.25 178 GLU A N 1
ATOM 1445 C CA . GLU A 1 178 ? 3.880 -18.874 8.146 1.00 95.25 178 GLU A CA 1
ATOM 1446 C C . GLU A 1 178 ? 3.751 -17.410 8.584 1.00 95.25 178 GLU A C 1
ATOM 1448 O O . GLU A 1 178 ? 4.094 -17.058 9.720 1.00 95.25 178 GLU A O 1
ATOM 1453 N N . TRP A 1 179 ? 3.244 -16.541 7.704 1.00 95.75 179 TRP A N 1
ATOM 1454 C CA . TRP A 1 179 ? 3.000 -15.151 8.052 1.00 95.75 179 TRP A CA 1
ATOM 1455 C C . TRP A 1 179 ? 1.913 -15.044 9.123 1.00 95.75 179 TRP A C 1
ATOM 1457 O O . TRP A 1 179 ? 0.858 -15.681 9.074 1.00 95.75 179 TRP A O 1
ATOM 1467 N N . GLY A 1 180 ? 2.192 -14.211 10.123 1.00 92.12 180 GLY A N 1
ATOM 1468 C CA . GLY A 1 180 ? 1.283 -13.935 11.224 1.00 92.12 180 GLY A CA 1
ATOM 1469 C C . GLY A 1 180 ? 0.144 -13.002 10.824 1.00 92.12 180 GLY A C 1
ATOM 1470 O O . GLY A 1 180 ? -0.134 -12.764 9.649 1.00 92.12 180 GLY A O 1
ATOM 1471 N N . PHE A 1 181 ? -0.522 -12.434 11.829 1.00 90.81 181 PHE A N 1
ATOM 1472 C CA . PHE A 1 181 ? -1.567 -11.443 11.597 1.00 90.81 181 PHE A CA 1
ATOM 1473 C C . PHE A 1 181 ? -0.959 -10.039 11.668 1.00 90.81 181 PHE A C 1
ATOM 1475 O O . PHE A 1 181 ? -0.647 -9.553 12.763 1.00 90.81 181 PHE A O 1
ATOM 1482 N N . PRO A 1 182 ? -0.743 -9.366 10.528 1.00 90.75 182 PRO A N 1
ATOM 1483 C CA . PRO A 1 182 ? 0.104 -8.190 10.506 1.00 90.75 182 PRO A CA 1
ATOM 1484 C C . PRO A 1 182 ? -0.518 -7.037 11.281 1.00 90.75 182 PRO A C 1
ATOM 1486 O O . PRO A 1 182 ? -1.716 -6.767 11.209 1.00 90.75 182 PRO A O 1
ATOM 1489 N N . GLY A 1 183 ? 0.325 -6.343 12.038 1.00 85.75 183 GLY A N 1
ATOM 1490 C CA . GLY A 1 183 ? -0.052 -5.176 12.830 1.00 85.75 183 GLY A CA 1
ATOM 1491 C C . GLY A 1 183 ? -0.610 -5.474 14.224 1.00 85.75 183 GLY A C 1
ATOM 1492 O O . GLY A 1 183 ? -0.801 -4.537 15.005 1.00 85.75 183 GLY A O 1
ATOM 1493 N N . ARG A 1 184 ? -0.803 -6.756 14.558 1.00 88.00 184 ARG A N 1
ATOM 1494 C CA . ARG A 1 184 ? -1.072 -7.236 15.920 1.00 88.00 184 ARG A CA 1
ATOM 1495 C C . ARG A 1 184 ? 0.128 -7.036 16.851 1.00 88.00 184 ARG A C 1
ATOM 1497 O O . ARG A 1 184 ? -0.054 -6.653 18.004 1.00 88.00 184 ARG A O 1
ATOM 1504 N N . ASN A 1 185 ? 1.339 -7.234 16.321 1.00 87.69 185 ASN A N 1
ATOM 1505 C CA . ASN A 1 185 ? 2.620 -7.118 17.025 1.00 87.69 185 ASN A CA 1
ATOM 1506 C C . ASN A 1 185 ? 2.746 -8.038 18.264 1.00 87.69 185 ASN A C 1
ATOM 1508 O O . ASN A 1 185 ? 3.319 -7.617 19.272 1.00 87.69 185 ASN A O 1
ATOM 1512 N N . LEU A 1 186 ? 2.202 -9.264 18.218 1.00 89.06 186 LEU A N 1
ATOM 1513 C CA . LEU A 1 186 ? 2.322 -10.241 19.317 1.00 89.06 186 LEU A CA 1
ATOM 1514 C C . LEU A 1 186 ? 3.339 -11.342 19.025 1.00 89.06 186 LEU A C 1
ATOM 1516 O O . LEU A 1 186 ? 4.002 -11.820 19.941 1.00 89.06 186 LEU A O 1
ATOM 1520 N N . ARG A 1 187 ? 3.469 -11.750 17.762 1.00 91.56 187 ARG A N 1
ATOM 1521 C CA . ARG A 1 187 ? 4.432 -12.765 17.319 1.00 91.56 187 ARG A CA 1
ATOM 1522 C C . ARG A 1 187 ? 5.467 -12.147 16.379 1.00 91.56 187 ARG A C 1
ATOM 1524 O O . ARG A 1 187 ? 5.136 -11.190 15.679 1.00 91.56 187 ARG A O 1
ATOM 1531 N N . PRO A 1 188 ? 6.690 -12.701 16.297 1.00 92.44 188 PRO A N 1
ATOM 1532 C CA . PRO A 1 188 ? 7.664 -12.290 15.287 1.00 92.44 188 PRO A CA 1
ATOM 1533 C C . PRO A 1 188 ? 7.094 -12.356 13.865 1.00 92.44 188 PRO A C 1
ATOM 1535 O O . PRO A 1 188 ? 7.273 -11.417 13.103 1.00 92.44 188 PRO A O 1
ATOM 1538 N N . SER A 1 189 ? 6.291 -13.379 13.551 1.00 94.00 189 SER A N 1
ATOM 1539 C CA . SER A 1 189 ? 5.642 -13.513 12.242 1.00 94.00 189 SER A CA 1
ATOM 1540 C C . SER A 1 189 ? 4.589 -12.438 11.939 1.00 94.00 189 SER A C 1
ATOM 1542 O O . SER A 1 189 ? 4.207 -12.275 10.784 1.00 94.00 189 SER A O 1
ATOM 1544 N N . ASP A 1 190 ? 4.131 -11.659 12.929 1.00 92.44 190 ASP A N 1
ATOM 1545 C CA . ASP A 1 190 ? 3.240 -10.513 12.695 1.00 92.44 190 ASP A CA 1
ATOM 1546 C C . ASP A 1 190 ? 4.011 -9.290 12.143 1.00 92.44 190 ASP A C 1
ATOM 1548 O O . ASP A 1 190 ? 3.398 -8.302 11.717 1.00 92.44 190 ASP A O 1
ATOM 1552 N N . LYS A 1 191 ? 5.352 -9.312 12.181 1.00 92.12 191 LYS A N 1
ATOM 1553 C CA . LYS A 1 191 ? 6.200 -8.229 11.682 1.00 92.12 191 LYS A CA 1
ATOM 1554 C C . LYS A 1 191 ? 6.334 -8.331 10.168 1.00 92.12 191 LYS A C 1
ATOM 1556 O O . LYS A 1 191 ? 7.186 -9.037 9.647 1.00 92.12 191 LYS A O 1
ATOM 1561 N N . VAL A 1 192 ? 5.549 -7.517 9.469 1.00 93.12 192 VAL A N 1
ATOM 1562 C CA . VAL A 1 192 ? 5.584 -7.400 7.998 1.00 93.12 192 VAL A CA 1
ATOM 1563 C C . VAL A 1 192 ? 6.985 -7.059 7.466 1.00 93.12 192 VAL A C 1
ATOM 1565 O O . VAL A 1 192 ? 7.314 -7.377 6.332 1.00 93.12 192 VAL A O 1
ATOM 1568 N N . GLY A 1 193 ? 7.828 -6.416 8.283 1.00 91.94 193 GLY A N 1
ATOM 1569 C CA . GLY A 1 193 ? 9.228 -6.134 7.951 1.00 91.94 193 GLY A CA 1
ATOM 1570 C C . GLY A 1 193 ? 10.066 -7.374 7.642 1.00 91.94 193 GLY A C 1
ATOM 1571 O O . GLY A 1 193 ? 10.951 -7.289 6.799 1.00 91.94 193 GLY A O 1
ATOM 1572 N N . ASP A 1 194 ? 9.732 -8.495 8.281 1.00 93.69 194 ASP A N 1
ATOM 1573 C CA . ASP A 1 194 ? 10.484 -9.749 8.227 1.00 93.69 194 ASP A CA 1
ATOM 1574 C C . ASP A 1 194 ? 9.838 -10.753 7.251 1.00 93.69 194 ASP A C 1
ATOM 1576 O O . ASP A 1 194 ? 10.278 -11.895 7.136 1.00 93.69 194 ASP A O 1
ATOM 1580 N N . TRP A 1 195 ? 8.762 -10.353 6.564 1.00 95.62 195 TRP A N 1
ATOM 1581 C CA . TRP A 1 195 ? 8.049 -11.215 5.628 1.00 95.62 195 TRP A CA 1
ATOM 1582 C C . TRP A 1 195 ? 8.861 -11.464 4.364 1.00 95.62 195 TRP A C 1
ATOM 1584 O O . TRP A 1 195 ? 9.357 -10.533 3.728 1.00 95.62 195 TRP A O 1
ATOM 1594 N N . ARG A 1 196 ? 8.908 -12.740 3.988 1.00 96.44 196 ARG A N 1
ATOM 1595 C CA . ARG A 1 196 ? 9.573 -13.273 2.799 1.00 96.44 196 ARG A CA 1
ATOM 1596 C C . ARG A 1 196 ? 8.609 -14.130 1.999 1.00 96.44 196 ARG A C 1
ATOM 1598 O O . ARG A 1 196 ? 7.720 -14.758 2.593 1.00 96.44 196 ARG A O 1
ATOM 1605 N N . TRP A 1 197 ? 8.758 -14.147 0.679 1.00 96.56 197 TRP A N 1
ATOM 1606 C CA . TRP A 1 197 ? 7.964 -15.032 -0.172 1.00 96.56 197 TRP A CA 1
ATOM 1607 C C . TRP A 1 197 ? 8.241 -16.494 0.171 1.00 96.56 197 TRP A C 1
ATOM 1609 O O . TRP A 1 197 ? 9.342 -16.854 0.574 1.00 96.56 197 TRP A O 1
ATOM 1619 N N . LYS A 1 198 ? 7.247 -17.363 -0.028 1.00 95.81 198 LYS A N 1
ATOM 1620 C CA . LYS A 1 198 ? 7.379 -18.799 0.281 1.00 95.81 198 LYS A CA 1
ATOM 1621 C C . LYS A 1 198 ? 8.456 -19.518 -0.555 1.00 95.81 198 LYS A C 1
ATOM 1623 O O . LYS A 1 198 ? 8.913 -20.578 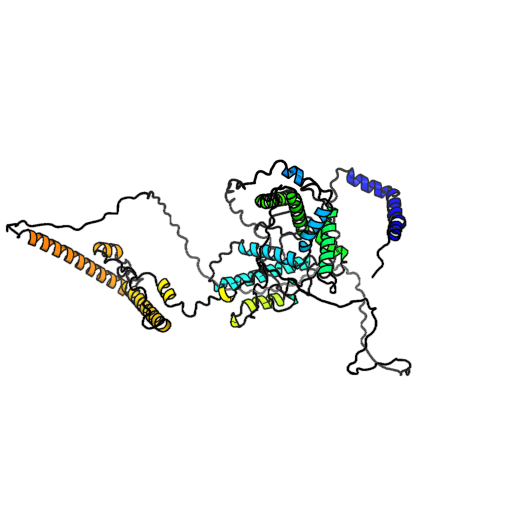-0.156 1.00 95.81 198 LYS A O 1
ATOM 1628 N N . TRP A 1 199 ? 8.826 -18.959 -1.710 1.00 95.00 199 TRP A N 1
ATOM 1629 C CA . TRP A 1 199 ? 9.851 -19.492 -2.620 1.00 95.00 199 TRP A CA 1
ATOM 1630 C C . TRP A 1 199 ? 11.208 -18.782 -2.496 1.00 95.00 199 TRP A C 1
ATOM 1632 O O . TRP A 1 199 ? 12.151 -19.160 -3.191 1.00 95.00 199 TRP A O 1
ATOM 1642 N N . GLU A 1 200 ? 11.318 -17.746 -1.655 1.00 95.12 200 GLU A N 1
ATOM 1643 C CA . GLU A 1 200 ? 12.608 -17.127 -1.339 1.00 95.12 200 GLU A CA 1
ATOM 1644 C C . GLU A 1 200 ? 13.417 -18.055 -0.426 1.00 95.12 200 GLU A C 1
ATOM 1646 O O . GLU A 1 200 ? 12.874 -18.762 0.427 1.00 95.12 200 GLU A O 1
ATOM 1651 N N . ARG A 1 201 ? 14.745 -18.044 -0.580 1.00 94.00 201 ARG A N 1
ATOM 1652 C CA . ARG A 1 201 ? 15.634 -18.868 0.247 1.00 94.00 201 ARG A CA 1
ATOM 1653 C C . ARG A 1 201 ? 15.586 -18.379 1.698 1.00 94.00 201 ARG A C 1
ATOM 1655 O O . ARG A 1 201 ? 15.912 -17.225 1.978 1.00 94.00 201 ARG A O 1
ATOM 1662 N N . GLN A 1 202 ? 15.217 -19.260 2.629 1.00 91.88 202 GLN A N 1
ATOM 1663 C CA . GLN A 1 202 ? 15.110 -18.906 4.051 1.00 91.88 202 GLN A CA 1
ATOM 1664 C C . GLN A 1 202 ? 16.454 -18.450 4.640 1.00 91.88 202 GLN A C 1
ATOM 1666 O O . GLN A 1 202 ? 16.485 -17.490 5.407 1.00 91.88 202 GLN A O 1
ATOM 1671 N N . ASP A 1 203 ? 17.556 -19.060 4.198 1.00 94.62 203 ASP A N 1
ATOM 1672 C CA . ASP A 1 203 ? 18.909 -18.771 4.691 1.00 94.62 203 ASP A CA 1
ATOM 1673 C C . ASP A 1 203 ? 19.580 -17.565 4.012 1.00 94.62 203 ASP A C 1
ATOM 1675 O O . ASP A 1 203 ? 20.693 -17.192 4.381 1.00 94.62 203 ASP A O 1
ATOM 1679 N N . ALA A 1 204 ? 18.939 -16.948 3.011 1.00 95.25 204 ALA A N 1
ATOM 1680 C CA . ALA A 1 204 ? 19.511 -15.783 2.344 1.00 95.25 204 ALA A CA 1
ATOM 1681 C C . ALA A 1 204 ? 19.517 -14.568 3.282 1.00 95.25 204 ALA A C 1
ATOM 1683 O O . ALA A 1 204 ? 18.528 -14.263 3.961 1.00 95.25 204 ALA A O 1
ATOM 1684 N N . ASP A 1 205 ? 20.622 -13.833 3.313 1.00 96.12 205 ASP A N 1
ATOM 1685 C CA . ASP A 1 205 ? 20.663 -12.557 4.012 1.00 96.12 205 ASP A CA 1
ATOM 1686 C C . ASP A 1 205 ? 19.858 -11.479 3.259 1.00 96.12 205 ASP A C 1
ATOM 1688 O O . ASP A 1 205 ? 19.363 -11.661 2.141 1.00 96.12 205 ASP A O 1
ATOM 1692 N N . GLN A 1 206 ? 19.652 -10.338 3.917 1.00 93.50 206 GLN A N 1
ATOM 1693 C CA . GLN A 1 206 ? 18.828 -9.261 3.369 1.00 93.50 206 GLN A CA 1
ATOM 1694 C C . GLN A 1 206 ? 19.448 -8.620 2.115 1.00 93.50 206 GLN A C 1
ATOM 1696 O O . GLN A 1 206 ? 18.715 -8.075 1.285 1.00 93.50 206 GLN A O 1
ATOM 1701 N N . GLU A 1 207 ? 20.775 -8.669 1.993 1.00 96.12 207 GLU A N 1
ATOM 1702 C CA . GLU A 1 207 ? 21.526 -8.148 0.853 1.00 96.12 207 GLU A CA 1
ATOM 1703 C C . GLU A 1 207 ? 21.340 -9.039 -0.375 1.00 96.12 207 GLU A C 1
ATOM 1705 O O . GLU A 1 207 ? 20.942 -8.530 -1.423 1.00 96.12 207 GLU A O 1
ATOM 1710 N N . THR A 1 208 ? 21.472 -10.361 -0.218 1.00 96.88 208 THR A N 1
ATOM 1711 C CA . THR A 1 208 ? 21.215 -11.342 -1.282 1.00 96.88 208 THR A CA 1
ATOM 1712 C C . THR A 1 208 ? 19.791 -11.210 -1.815 1.00 96.88 208 THR A C 1
ATOM 1714 O O . THR A 1 208 ? 19.599 -11.073 -3.020 1.00 96.88 208 THR A O 1
ATOM 1717 N N . ILE A 1 209 ? 18.785 -11.135 -0.935 1.00 95.69 209 ILE A N 1
ATOM 1718 C CA . ILE A 1 209 ? 17.387 -10.916 -1.354 1.00 95.69 209 ILE A CA 1
ATOM 1719 C C . ILE A 1 209 ? 17.236 -9.575 -2.077 1.00 95.69 209 ILE A C 1
ATOM 1721 O O . ILE A 1 209 ? 16.523 -9.453 -3.076 1.00 95.69 209 ILE A O 1
ATOM 1725 N N . SER A 1 210 ? 17.903 -8.528 -1.586 1.00 96.06 210 SER A N 1
ATOM 1726 C CA . SER A 1 210 ? 17.881 -7.233 -2.261 1.00 96.06 210 SER A CA 1
ATOM 1727 C C . SER A 1 210 ? 18.502 -7.287 -3.656 1.00 96.06 210 SER A C 1
ATOM 1729 O O . SER A 1 210 ? 18.033 -6.566 -4.534 1.00 96.06 210 SER A O 1
ATOM 1731 N N . GLN A 1 211 ? 19.536 -8.098 -3.859 1.00 97.69 211 GLN A N 1
ATOM 1732 C CA . GLN A 1 211 ? 20.172 -8.291 -5.155 1.00 97.69 211 GLN A CA 1
ATOM 1733 C C . GLN A 1 211 ? 19.290 -9.133 -6.088 1.00 97.69 211 GLN A C 1
ATOM 1735 O O . GLN A 1 211 ? 19.095 -8.743 -7.235 1.00 97.69 211 GLN A O 1
ATOM 1740 N N . GLU A 1 212 ? 18.686 -10.221 -5.597 1.00 96.94 212 GLU A N 1
ATOM 1741 C CA . GLU A 1 212 ? 17.737 -11.053 -6.355 1.00 96.94 212 GLU A CA 1
ATOM 1742 C C . GLU A 1 212 ? 16.526 -10.224 -6.828 1.00 96.94 212 GLU A C 1
ATOM 1744 O O . GLU A 1 212 ? 16.209 -10.202 -8.017 1.00 96.94 212 GLU A O 1
ATOM 1749 N N . THR A 1 213 ? 15.904 -9.443 -5.934 1.00 97.31 213 THR A N 1
ATOM 1750 C CA . THR A 1 213 ? 14.793 -8.537 -6.299 1.00 97.31 213 THR A CA 1
ATOM 1751 C C . THR A 1 213 ? 15.210 -7.449 -7.295 1.00 97.31 213 THR A C 1
ATOM 1753 O O . THR A 1 213 ? 14.428 -7.111 -8.183 1.00 97.31 213 THR A O 1
ATOM 1756 N N . HIS A 1 214 ? 16.435 -6.919 -7.196 1.00 98.12 214 HIS A N 1
ATOM 1757 C CA . HIS A 1 214 ? 16.973 -5.973 -8.177 1.00 98.12 214 HIS A CA 1
ATOM 1758 C C . HIS A 1 214 ? 17.147 -6.623 -9.558 1.00 98.12 214 HIS A C 1
ATOM 1760 O O . HIS A 1 214 ? 16.694 -6.060 -10.551 1.00 98.12 214 HIS A O 1
ATOM 1766 N N . GLN A 1 215 ? 17.724 -7.828 -9.633 1.00 98.12 215 GLN A N 1
ATOM 1767 C CA . GLN A 1 215 ? 17.865 -8.565 -10.896 1.00 98.12 215 GLN A CA 1
ATOM 1768 C C . GLN A 1 215 ? 16.506 -8.902 -11.518 1.00 98.12 215 GLN A C 1
ATOM 1770 O O . GLN A 1 215 ? 16.346 -8.829 -12.736 1.00 98.12 215 GLN A O 1
ATOM 1775 N N . LEU A 1 216 ? 15.505 -9.217 -10.692 1.00 97.31 216 LEU A N 1
ATOM 1776 C CA . LEU A 1 216 ? 14.150 -9.481 -11.161 1.00 97.31 216 LEU A CA 1
ATOM 1777 C C . LEU A 1 216 ? 13.475 -8.222 -11.736 1.00 97.31 216 LEU A C 1
ATOM 1779 O O . LEU A 1 216 ? 12.860 -8.293 -12.801 1.00 97.31 216 LEU A O 1
ATOM 1783 N N . ALA A 1 217 ? 13.632 -7.064 -11.085 1.00 97.94 217 ALA A N 1
ATOM 1784 C CA . ALA A 1 217 ? 13.159 -5.782 -11.615 1.00 97.94 217 ALA A CA 1
ATOM 1785 C C . ALA A 1 217 ? 13.880 -5.402 -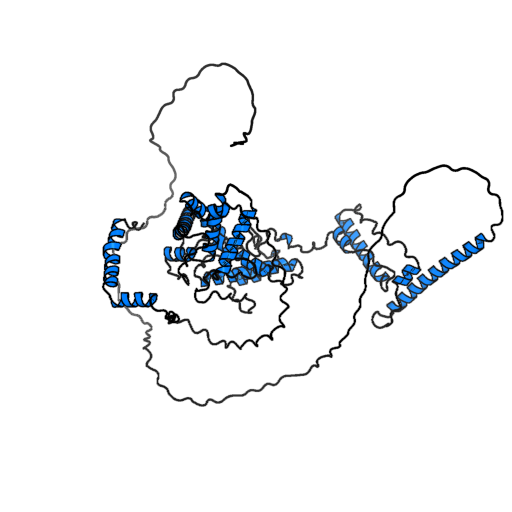12.921 1.00 97.94 217 ALA A C 1
ATOM 1787 O O . ALA A 1 217 ? 13.234 -5.018 -13.893 1.00 97.94 217 ALA A O 1
ATOM 1788 N N . LEU A 1 218 ? 15.202 -5.589 -12.980 1.00 98.19 218 LEU A N 1
ATOM 1789 C CA . LEU A 1 218 ? 16.004 -5.338 -14.178 1.00 98.19 218 LEU A CA 1
ATOM 1790 C C . LEU A 1 218 ? 15.588 -6.243 -15.346 1.00 98.19 218 LEU A C 1
ATOM 1792 O O . LEU A 1 218 ? 15.465 -5.781 -16.478 1.00 98.19 218 LEU A O 1
ATOM 1796 N N . ARG A 1 219 ? 15.313 -7.526 -15.078 1.00 97.12 219 ARG A N 1
ATOM 1797 C CA . ARG A 1 219 ? 14.748 -8.453 -16.068 1.00 97.12 219 ARG A CA 1
ATOM 1798 C C . ARG A 1 219 ? 13.415 -7.937 -16.607 1.00 97.12 219 ARG A C 1
ATOM 1800 O O . ARG A 1 219 ? 13.209 -7.984 -17.815 1.00 97.12 219 ARG A O 1
ATOM 1807 N N . ALA A 1 220 ? 12.530 -7.447 -15.740 1.00 95.94 220 ALA A N 1
ATOM 1808 C CA . ALA A 1 220 ? 11.245 -6.899 -16.162 1.00 95.94 220 ALA A CA 1
ATOM 1809 C C . ALA A 1 220 ? 11.397 -5.641 -17.033 1.00 95.94 220 ALA A C 1
ATOM 1811 O O . ALA A 1 220 ? 10.713 -5.537 -18.045 1.00 95.94 220 ALA A O 1
ATOM 1812 N N . LEU A 1 221 ? 12.324 -4.736 -16.698 1.00 96.44 221 LEU A N 1
ATOM 1813 C CA . LEU A 1 221 ? 12.618 -3.555 -17.519 1.00 96.44 221 LEU A CA 1
ATOM 1814 C C . LEU A 1 221 ? 13.202 -3.930 -18.886 1.00 96.44 221 LEU A C 1
ATOM 1816 O O . LEU A 1 221 ? 12.769 -3.407 -19.905 1.00 96.44 221 LEU A O 1
ATOM 1820 N N . ARG A 1 222 ? 14.130 -4.893 -18.941 1.00 96.00 222 ARG A N 1
ATOM 1821 C CA . ARG A 1 222 ? 14.711 -5.374 -20.210 1.00 96.00 222 ARG A CA 1
ATOM 1822 C C . ARG A 1 222 ? 13.670 -5.969 -21.152 1.00 96.00 222 ARG A C 1
ATOM 1824 O O . ARG A 1 222 ? 13.753 -5.764 -22.356 1.00 96.00 222 ARG A O 1
ATOM 1831 N N . LEU A 1 223 ? 12.658 -6.656 -20.616 1.00 93.38 223 LEU A N 1
ATOM 1832 C CA . LEU A 1 223 ? 11.526 -7.147 -21.413 1.00 93.38 223 LEU A CA 1
ATOM 1833 C C . LEU A 1 223 ? 10.696 -6.011 -22.041 1.00 93.38 223 LEU A C 1
ATOM 1835 O O . LEU A 1 223 ? 9.891 -6.275 -22.930 1.00 93.38 223 LEU A O 1
ATOM 1839 N N . ARG A 1 224 ? 10.880 -4.767 -21.583 1.00 92.12 224 ARG A N 1
ATOM 1840 C CA . ARG A 1 224 ? 10.131 -3.574 -21.998 1.00 92.12 224 ARG A CA 1
ATOM 1841 C C . ARG A 1 224 ? 10.986 -2.520 -22.704 1.00 92.12 224 ARG A C 1
ATOM 1843 O O . ARG A 1 224 ? 10.427 -1.560 -23.210 1.00 92.12 224 ARG A O 1
ATOM 1850 N N . GLN A 1 225 ? 12.305 -2.700 -22.796 1.00 91.38 225 GLN A N 1
ATOM 1851 C CA . GLN A 1 225 ? 13.250 -1.674 -23.268 1.00 91.38 225 GLN A CA 1
ATOM 1852 C C . GLN A 1 225 ? 12.943 -1.122 -24.673 1.00 91.38 225 GLN A C 1
ATOM 1854 O O . GLN A 1 225 ? 13.291 0.015 -24.975 1.00 91.38 225 GLN A O 1
ATOM 1859 N N . ASN A 1 226 ? 12.277 -1.909 -25.521 1.00 89.06 226 ASN A N 1
ATOM 1860 C CA . ASN A 1 226 ? 11.933 -1.528 -26.894 1.00 89.06 226 ASN A CA 1
ATOM 1861 C C . ASN A 1 226 ? 10.502 -0.989 -27.052 1.00 89.06 226 ASN A C 1
ATOM 1863 O O . ASN A 1 226 ? 10.053 -0.803 -28.181 1.00 89.06 226 ASN A O 1
ATOM 1867 N N . LEU A 1 227 ? 9.774 -0.786 -25.954 1.00 91.00 227 LEU A N 1
ATOM 1868 C CA . LEU A 1 227 ? 8.409 -0.273 -25.987 1.00 91.00 227 LEU A CA 1
ATOM 1869 C C . LEU A 1 227 ? 8.412 1.247 -25.939 1.00 91.00 227 LEU A C 1
ATOM 1871 O O . LEU A 1 227 ? 9.155 1.864 -25.173 1.00 91.00 227 LEU A O 1
ATOM 1875 N N . ARG A 1 228 ? 7.560 1.855 -26.763 1.00 90.50 228 ARG A N 1
ATOM 1876 C CA . ARG A 1 228 ? 7.341 3.300 -26.720 1.00 90.50 228 ARG A CA 1
ATOM 1877 C C . ARG A 1 228 ? 6.588 3.702 -25.462 1.00 90.50 228 ARG A C 1
ATOM 1879 O O . ARG A 1 228 ? 5.955 2.887 -24.787 1.00 90.50 228 ARG A O 1
ATOM 1886 N N . ARG A 1 229 ? 6.606 4.999 -25.162 1.00 89.62 229 ARG A N 1
ATOM 1887 C CA . ARG A 1 229 ? 5.818 5.562 -24.069 1.00 89.62 229 ARG A CA 1
ATOM 1888 C C . ARG A 1 229 ? 4.337 5.206 -24.251 1.00 89.62 229 ARG A C 1
ATOM 1890 O O . ARG A 1 229 ? 3.705 5.577 -25.232 1.00 89.62 229 ARG A O 1
ATOM 1897 N N . GLY A 1 230 ? 3.764 4.505 -23.274 1.00 83.88 230 GLY A N 1
ATOM 1898 C CA . GLY A 1 230 ? 2.359 4.073 -23.301 1.00 83.88 230 GLY A CA 1
ATOM 1899 C C . GLY A 1 230 ? 2.096 2.803 -24.112 1.00 83.88 230 GLY A C 1
ATOM 1900 O O . GLY A 1 230 ? 0.978 2.294 -24.077 1.00 83.88 230 GLY A O 1
ATOM 1901 N N . GLU A 1 231 ? 3.110 2.264 -24.786 1.00 88.19 231 GLU A N 1
ATOM 1902 C CA . GLU A 1 231 ? 3.046 0.939 -25.377 1.00 88.19 231 GLU A CA 1
ATOM 1903 C C . GLU A 1 231 ? 3.240 -0.121 -24.288 1.00 88.19 231 GLU A C 1
ATOM 1905 O O . GLU A 1 231 ? 4.037 0.008 -23.352 1.00 88.19 231 GLU A O 1
ATOM 1910 N N . TRP A 1 232 ? 2.482 -1.203 -24.398 1.00 79.75 232 TRP A N 1
ATOM 1911 C CA . TRP A 1 232 ? 2.553 -2.304 -23.459 1.00 79.75 232 TRP A CA 1
ATOM 1912 C C . TRP A 1 232 ? 2.442 -3.623 -24.209 1.00 79.75 232 TRP A C 1
ATOM 1914 O O . TRP A 1 232 ? 1.537 -3.809 -25.018 1.00 79.75 232 TRP A O 1
ATOM 1924 N N . VAL A 1 233 ? 3.357 -4.549 -23.921 1.00 81.12 233 VAL A N 1
ATOM 1925 C CA . VAL A 1 233 ? 3.249 -5.931 -24.389 1.00 81.12 233 VAL A CA 1
ATOM 1926 C C . VAL A 1 233 ? 2.439 -6.702 -23.366 1.00 81.12 233 VAL A C 1
ATOM 1928 O O . VAL A 1 233 ? 2.874 -6.777 -22.208 1.00 81.12 233 VAL A O 1
ATOM 1931 N N . PRO A 1 234 ? 1.315 -7.316 -23.775 1.00 73.19 234 PRO A N 1
ATOM 1932 C CA . PRO A 1 234 ? 0.548 -8.137 -22.877 1.00 73.19 234 PRO A CA 1
ATOM 1933 C C . PRO A 1 234 ? 1.382 -9.250 -22.274 1.00 73.19 234 PRO A C 1
ATOM 1935 O O . PRO A 1 234 ? 1.786 -10.193 -22.954 1.00 73.19 234 PRO A O 1
ATOM 1938 N N . ALA A 1 235 ? 1.660 -9.135 -20.976 1.00 77.38 235 ALA A N 1
ATOM 1939 C CA . ALA A 1 235 ? 2.300 -10.214 -20.253 1.00 77.38 235 ALA A CA 1
ATOM 1940 C C . ALA A 1 235 ? 1.338 -11.401 -20.268 1.00 77.38 235 ALA A C 1
ATOM 1942 O O . ALA A 1 235 ? 0.186 -11.254 -19.860 1.00 77.38 235 ALA A O 1
ATOM 1943 N N . THR A 1 236 ? 1.796 -12.568 -20.734 1.00 79.62 236 THR A N 1
ATOM 1944 C CA . THR A 1 236 ? 0.936 -13.751 -20.785 1.00 79.62 236 THR A CA 1
ATOM 1945 C C . THR A 1 236 ? 0.368 -14.016 -19.388 1.00 79.62 236 THR A C 1
ATOM 1947 O O . THR A 1 236 ? 1.136 -14.262 -18.447 1.00 79.62 236 THR A O 1
ATOM 1950 N N . PRO A 1 237 ? -0.959 -13.949 -19.226 1.00 75.38 237 PRO A N 1
ATOM 1951 C CA . PRO A 1 237 ? -1.599 -14.067 -17.930 1.00 75.38 237 PRO A CA 1
ATOM 1952 C C . PRO A 1 237 ? -1.326 -15.435 -17.301 1.00 75.38 237 PRO A C 1
ATOM 1954 O O . PRO A 1 237 ? -1.659 -16.481 -17.861 1.00 75.38 237 PRO A O 1
ATOM 1957 N N . ARG A 1 238 ? -0.745 -15.441 -16.100 1.00 81.69 238 ARG A N 1
ATOM 1958 C CA . ARG A 1 238 ? -0.561 -16.641 -15.277 1.00 81.69 238 ARG A CA 1
ATOM 1959 C C . ARG A 1 238 ? -1.637 -16.651 -14.197 1.00 81.69 238 ARG A C 1
ATOM 1961 O O . ARG A 1 238 ? -1.670 -15.768 -13.348 1.00 81.69 238 ARG A O 1
ATOM 1968 N N . ARG A 1 239 ? -2.535 -17.642 -14.227 1.00 76.25 239 ARG A N 1
ATOM 1969 C CA . ARG A 1 239 ? -3.762 -17.635 -13.403 1.00 76.25 239 ARG A CA 1
ATOM 1970 C C . ARG A 1 239 ? -3.503 -17.728 -11.897 1.00 76.25 239 ARG A C 1
ATOM 1972 O O . ARG A 1 239 ? -4.173 -17.046 -11.119 1.00 76.25 239 ARG A O 1
ATOM 1979 N N . ARG A 1 240 ? -2.592 -18.607 -11.472 1.00 86.62 240 ARG A N 1
ATOM 1980 C CA . ARG A 1 240 ? -2.346 -18.915 -10.056 1.00 86.62 240 ARG A CA 1
ATOM 1981 C C . ARG A 1 240 ? -1.011 -19.630 -9.891 1.00 86.62 240 ARG A C 1
ATOM 1983 O O . ARG A 1 240 ? -0.669 -20.451 -10.734 1.00 86.62 240 ARG A O 1
ATOM 1990 N N . LEU A 1 241 ? -0.312 -19.364 -8.789 1.00 92.81 241 LEU A N 1
ATOM 1991 C CA . LEU A 1 241 ? 0.841 -20.171 -8.390 1.00 92.81 241 LEU A CA 1
ATOM 1992 C C . LEU A 1 241 ? 0.400 -21.418 -7.628 1.00 92.81 241 LEU A C 1
ATOM 1994 O O . LEU A 1 241 ? -0.365 -21.336 -6.661 1.00 92.81 241 LEU A O 1
ATOM 1998 N N . GLY A 1 242 ? 0.913 -22.566 -8.058 1.00 92.75 242 GLY A N 1
ATOM 1999 C CA . GLY A 1 242 ? 0.723 -23.838 -7.382 1.00 92.75 242 GLY A CA 1
ATOM 2000 C C . GLY A 1 242 ? 1.492 -23.924 -6.055 1.00 92.75 242 GLY A C 1
ATOM 2001 O O . GLY A 1 242 ? 2.293 -23.040 -5.710 1.00 92.75 242 GLY A O 1
ATOM 2002 N N . PRO A 1 243 ? 1.247 -24.986 -5.270 1.00 91.81 243 PRO A N 1
ATOM 2003 C CA . PRO A 1 243 ? 2.108 -25.336 -4.143 1.00 91.81 243 PRO A CA 1
ATOM 2004 C C . PRO A 1 243 ? 3.524 -25.706 -4.611 1.00 91.81 243 PRO A C 1
ATOM 2006 O O . PRO A 1 243 ? 4.481 -25.310 -3.953 1.00 91.81 243 PRO A O 1
ATOM 2009 N N . ASP A 1 244 ? 3.639 -26.345 -5.779 1.00 93.88 244 ASP A N 1
ATOM 2010 C CA . ASP A 1 244 ? 4.893 -26.874 -6.337 1.00 93.88 244 ASP A CA 1
ATOM 2011 C C . ASP A 1 244 ? 5.533 -25.952 -7.389 1.00 93.88 244 ASP A C 1
ATOM 2013 O O . ASP A 1 244 ? 6.431 -26.360 -8.126 1.00 93.88 244 ASP A O 1
ATOM 2017 N N . SER A 1 245 ? 5.063 -24.704 -7.492 1.00 95.06 245 SER A N 1
ATOM 2018 C CA . SER A 1 245 ? 5.620 -23.748 -8.447 1.00 95.06 245 SER A CA 1
ATOM 2019 C C . SER A 1 245 ? 7.094 -23.482 -8.159 1.00 95.06 245 SER A C 1
ATOM 2021 O O . SER A 1 245 ? 7.483 -23.181 -7.028 1.00 95.06 245 SER A O 1
ATOM 2023 N N . SER A 1 246 ? 7.912 -23.551 -9.207 1.00 95.81 246 SER A N 1
ATOM 2024 C CA . SER A 1 246 ? 9.338 -23.237 -9.107 1.00 95.81 246 SER A CA 1
ATOM 2025 C C . SER A 1 246 ? 9.563 -21.757 -8.777 1.00 95.81 246 SER A C 1
ATOM 2027 O O . SER A 1 246 ? 8.720 -20.905 -9.067 1.00 95.81 246 SER A O 1
ATOM 2029 N N . THR A 1 247 ? 10.738 -21.423 -8.236 1.00 95.56 247 THR A N 1
ATOM 2030 C CA . THR A 1 247 ? 11.134 -20.028 -7.981 1.00 95.56 247 THR A CA 1
ATOM 2031 C C . THR A 1 247 ? 11.016 -19.171 -9.245 1.00 95.56 247 THR A C 1
ATOM 2033 O O . THR A 1 247 ? 10.385 -18.122 -9.208 1.00 95.56 247 THR A O 1
ATOM 2036 N N . ALA A 1 248 ? 11.510 -19.652 -10.392 1.00 95.12 248 ALA A N 1
ATOM 2037 C CA . ALA A 1 248 ? 11.441 -18.917 -11.658 1.00 95.12 248 ALA A CA 1
ATOM 2038 C C . ALA A 1 248 ? 9.997 -18.696 -12.147 1.00 95.12 248 ALA A C 1
ATOM 2040 O O . ALA A 1 248 ? 9.682 -17.650 -12.722 1.00 95.12 248 ALA A O 1
ATOM 2041 N N . GLU A 1 249 ? 9.105 -19.665 -11.920 1.00 95.31 249 GLU A N 1
ATOM 2042 C CA . GLU A 1 249 ? 7.683 -19.526 -12.235 1.00 95.31 249 GLU A CA 1
ATOM 2043 C C . GLU A 1 249 ? 7.018 -18.473 -11.343 1.00 95.31 249 GLU A C 1
ATOM 2045 O O . GLU A 1 249 ? 6.264 -17.636 -11.842 1.00 95.31 249 GLU A O 1
ATOM 2050 N N . ALA A 1 250 ? 7.333 -18.480 -10.047 1.00 95.81 250 ALA A N 1
ATOM 2051 C CA . ALA A 1 250 ? 6.810 -17.525 -9.080 1.00 95.81 250 ALA A CA 1
ATOM 2052 C C . ALA A 1 250 ? 7.310 -16.096 -9.323 1.00 95.81 250 ALA A C 1
ATOM 2054 O O . ALA A 1 250 ? 6.531 -15.143 -9.296 1.00 95.81 250 ALA A O 1
ATOM 2055 N N . GLU A 1 251 ? 8.589 -15.945 -9.647 1.00 95.50 251 GLU A N 1
ATOM 2056 C CA . GLU A 1 251 ? 9.180 -14.675 -10.059 1.00 95.50 251 GLU A CA 1
ATOM 2057 C C . GLU A 1 251 ? 8.547 -14.153 -11.350 1.00 95.50 251 GLU A C 1
ATOM 2059 O O . GLU A 1 251 ? 8.138 -12.993 -11.414 1.00 95.50 251 GLU A O 1
ATOM 2064 N N . SER A 1 252 ? 8.390 -15.019 -12.359 1.00 94.31 252 SER A N 1
ATOM 2065 C CA . SER A 1 252 ? 7.706 -14.663 -13.604 1.00 94.31 252 SER A CA 1
ATOM 2066 C C . SER A 1 252 ? 6.244 -14.283 -13.361 1.00 94.31 252 SER A C 1
ATOM 2068 O O . SER A 1 252 ? 5.743 -13.348 -13.988 1.00 94.31 252 SER A O 1
ATOM 2070 N N . PHE A 1 253 ? 5.563 -14.965 -12.436 1.00 94.62 253 PHE A N 1
ATOM 2071 C CA . PHE A 1 253 ? 4.216 -14.605 -12.012 1.00 94.62 253 PHE A CA 1
ATOM 2072 C C . PHE A 1 253 ? 4.187 -13.190 -11.441 1.00 94.62 253 PHE A C 1
ATOM 2074 O O . PHE A 1 253 ? 3.393 -12.395 -11.939 1.00 94.62 253 PHE A O 1
ATOM 2081 N N . LEU A 1 254 ? 5.069 -12.843 -10.493 1.00 94.44 254 LEU A N 1
ATOM 2082 C CA . LEU A 1 254 ? 5.125 -11.503 -9.894 1.00 94.44 254 LEU A CA 1
ATOM 2083 C C . LEU A 1 254 ? 5.334 -10.402 -10.939 1.00 94.44 254 LEU A C 1
ATOM 2085 O O . LEU A 1 254 ? 4.540 -9.462 -10.987 1.00 94.44 254 LEU A O 1
ATOM 2089 N N . ILE A 1 255 ? 6.346 -10.536 -11.802 1.00 94.69 255 ILE A N 1
ATOM 2090 C CA . ILE A 1 255 ? 6.662 -9.490 -12.789 1.00 94.69 255 ILE A CA 1
ATOM 2091 C C . ILE A 1 255 ? 5.635 -9.387 -13.922 1.00 94.69 255 ILE A C 1
ATOM 2093 O O . ILE A 1 255 ? 5.618 -8.399 -14.643 1.00 94.69 255 ILE A O 1
ATOM 2097 N N . SER A 1 256 ? 4.764 -10.388 -14.078 1.00 92.62 256 SER A N 1
ATOM 2098 C CA . SER A 1 256 ? 3.659 -10.354 -15.044 1.00 92.62 256 SER A CA 1
ATOM 2099 C C . SER A 1 256 ? 2.393 -9.680 -14.509 1.00 92.62 256 SER A C 1
ATOM 2101 O O . SER A 1 256 ? 1.416 -9.574 -15.248 1.00 92.62 256 SER A O 1
ATOM 2103 N N . ARG A 1 257 ? 2.337 -9.299 -13.224 1.00 90.75 257 ARG A N 1
ATOM 2104 C CA . ARG A 1 257 ? 1.101 -8.779 -12.620 1.00 90.75 257 ARG A CA 1
ATOM 2105 C C . ARG A 1 257 ? 0.855 -7.309 -12.992 1.00 90.75 257 ARG A C 1
ATOM 2107 O O . ARG A 1 257 ? 1.803 -6.523 -12.995 1.00 90.75 257 ARG A O 1
ATOM 2114 N N . PRO A 1 258 ? -0.412 -6.898 -13.183 1.00 89.62 258 PRO A N 1
ATOM 2115 C CA . PRO A 1 258 ? -0.743 -5.529 -13.585 1.00 89.62 258 PRO A CA 1
ATOM 2116 C C . PRO A 1 258 ? -0.297 -4.472 -12.573 1.00 89.62 258 PRO A C 1
ATOM 2118 O O . PRO A 1 258 ? 0.249 -3.449 -12.967 1.00 89.62 258 PRO A O 1
ATOM 2121 N N . TRP A 1 259 ? -0.456 -4.719 -11.268 1.00 88.75 259 TRP A N 1
ATOM 2122 C CA . TRP A 1 259 ? -0.005 -3.777 -10.234 1.00 88.75 259 TRP A CA 1
ATOM 2123 C C . TRP A 1 259 ? 1.511 -3.532 -10.277 1.00 88.75 259 TRP A C 1
ATOM 2125 O O . TRP A 1 259 ? 1.953 -2.417 -10.001 1.00 88.75 259 TRP A O 1
ATOM 2135 N N . PHE A 1 260 ? 2.301 -4.560 -10.613 1.00 92.94 260 PHE A N 1
ATOM 2136 C CA . PHE A 1 260 ? 3.754 -4.453 -10.686 1.00 92.94 260 PHE A CA 1
ATOM 2137 C C . PHE A 1 260 ? 4.149 -3.665 -11.926 1.00 92.94 260 PHE A C 1
ATOM 2139 O O . PHE A 1 260 ? 4.884 -2.694 -11.801 1.00 92.94 260 PHE A O 1
ATOM 2146 N N . LEU A 1 261 ? 3.605 -4.035 -13.090 1.00 92.69 261 LEU A N 1
ATOM 2147 C CA . LEU A 1 261 ? 3.881 -3.340 -14.347 1.00 92.69 261 LEU A CA 1
ATOM 2148 C C . LEU A 1 261 ? 3.449 -1.872 -14.292 1.00 92.69 261 LEU A C 1
ATOM 2150 O O . LEU A 1 261 ? 4.229 -1.011 -14.668 1.00 92.69 261 LEU A O 1
ATOM 2154 N N . TYR A 1 262 ? 2.284 -1.564 -13.714 1.00 91.25 262 TYR A N 1
ATOM 2155 C CA . TYR A 1 262 ? 1.836 -0.181 -13.521 1.00 91.25 262 TYR A CA 1
ATOM 2156 C C . TYR A 1 262 ? 2.858 0.661 -12.751 1.00 91.25 262 TYR A C 1
ATOM 2158 O O . TYR A 1 262 ? 3.155 1.793 -13.131 1.00 91.25 262 TYR A O 1
ATOM 2166 N N . ARG A 1 263 ? 3.385 0.114 -11.648 1.00 92.69 263 ARG A N 1
ATOM 2167 C CA . ARG A 1 263 ? 4.378 0.793 -10.809 1.00 92.69 263 ARG A CA 1
ATOM 2168 C C . ARG A 1 263 ? 5.747 0.847 -11.477 1.00 92.69 263 ARG A C 1
ATOM 2170 O O . ARG A 1 263 ? 6.417 1.860 -11.348 1.00 92.69 263 ARG A O 1
ATOM 2177 N N . LEU A 1 264 ? 6.142 -0.218 -12.171 1.00 95.12 264 LEU A N 1
ATOM 2178 C CA . LEU A 1 264 ? 7.395 -0.282 -12.914 1.00 95.12 264 LEU A CA 1
ATOM 2179 C C . LEU A 1 264 ? 7.428 0.780 -14.016 1.00 95.12 264 LEU A C 1
ATOM 2181 O O . LEU A 1 264 ? 8.404 1.513 -14.109 1.00 95.12 264 LEU A O 1
ATOM 2185 N N . ASP A 1 265 ? 6.341 0.907 -14.776 1.00 94.19 265 ASP A N 1
ATOM 2186 C CA . ASP A 1 265 ? 6.198 1.924 -15.816 1.00 94.19 265 ASP A CA 1
ATOM 2187 C C . ASP A 1 265 ? 6.257 3.335 -15.231 1.00 94.19 265 ASP A C 1
ATOM 2189 O O . ASP A 1 265 ? 6.883 4.221 -15.798 1.00 94.19 265 ASP A O 1
ATOM 2193 N N . LEU A 1 266 ? 5.638 3.550 -14.067 1.00 93.56 266 LEU A N 1
ATOM 2194 C CA . LEU A 1 266 ? 5.692 4.846 -13.398 1.00 93.56 266 LEU A CA 1
ATOM 2195 C C . LEU A 1 266 ? 7.117 5.189 -12.930 1.00 93.56 266 LEU A C 1
ATOM 2197 O O . LEU A 1 266 ? 7.537 6.335 -13.058 1.00 93.56 266 LEU A O 1
ATOM 2201 N N . GLU A 1 267 ? 7.871 4.210 -12.418 1.00 96.12 267 GLU A N 1
ATOM 2202 C CA . GLU A 1 267 ? 9.290 4.391 -12.079 1.00 96.12 267 GLU A CA 1
ATOM 2203 C C . GLU A 1 267 ? 10.137 4.681 -13.324 1.00 96.12 267 GLU A C 1
ATOM 2205 O O . GLU A 1 267 ? 11.008 5.544 -13.261 1.00 96.12 267 GLU A O 1
ATOM 2210 N N . GLU A 1 268 ? 9.863 4.018 -14.452 1.00 95.94 268 GLU A N 1
ATOM 2211 C CA . GLU A 1 268 ? 10.495 4.312 -15.743 1.00 95.94 268 GLU A CA 1
ATOM 2212 C C . GLU A 1 268 ? 10.209 5.754 -16.191 1.00 95.94 268 GLU A C 1
ATOM 2214 O O . GLU A 1 268 ? 11.135 6.481 -16.547 1.00 95.94 268 GLU A O 1
ATOM 2219 N N . GLU A 1 269 ? 8.956 6.207 -16.121 1.00 95.06 269 GLU A N 1
ATOM 2220 C CA . GLU A 1 269 ? 8.580 7.582 -16.473 1.00 95.06 269 GLU A CA 1
ATOM 2221 C C . GLU A 1 269 ? 9.256 8.605 -15.542 1.00 95.06 269 GLU A C 1
ATOM 2223 O O . GLU A 1 269 ? 9.713 9.650 -16.004 1.00 95.06 269 GLU A O 1
ATOM 2228 N N . TYR A 1 270 ? 9.406 8.306 -14.246 1.00 94.94 270 TYR A N 1
ATOM 2229 C CA . TYR A 1 270 ? 10.171 9.162 -13.333 1.00 94.94 270 TYR A CA 1
ATOM 2230 C C . TYR A 1 270 ? 11.660 9.218 -13.678 1.00 94.94 270 TYR A C 1
ATOM 2232 O O . TYR A 1 270 ? 12.258 10.291 -13.585 1.00 94.94 270 TYR A O 1
ATOM 2240 N N . THR A 1 271 ? 12.260 8.108 -14.114 1.00 95.88 271 THR A N 1
ATOM 2241 C CA . THR A 1 271 ? 13.644 8.104 -14.612 1.00 95.88 271 THR A CA 1
ATOM 2242 C C . THR A 1 271 ? 13.790 9.007 -15.828 1.00 95.88 271 THR A C 1
ATOM 2244 O O . THR A 1 271 ? 14.682 9.850 -15.860 1.00 95.88 271 THR A O 1
ATOM 2247 N N . LYS A 1 272 ? 12.880 8.884 -16.800 1.00 94.88 272 LYS A N 1
ATOM 2248 C CA . LYS A 1 272 ? 12.906 9.706 -18.015 1.00 94.88 272 LYS A CA 1
ATOM 2249 C C . LYS A 1 272 ? 12.686 11.186 -17.700 1.00 94.88 272 LYS A C 1
ATOM 2251 O O . LYS A 1 272 ? 13.385 12.030 -18.255 1.00 94.88 272 LYS A O 1
ATOM 2256 N N . LEU A 1 273 ? 11.789 11.511 -16.763 1.00 93.69 273 LEU A N 1
ATOM 2257 C CA . LEU A 1 273 ? 11.561 12.891 -16.322 1.00 93.69 273 LEU A CA 1
ATOM 2258 C C . LEU A 1 273 ? 12.825 13.503 -15.702 1.00 93.69 273 LEU A C 1
ATOM 2260 O O . LEU A 1 273 ? 13.106 14.676 -15.945 1.00 93.69 273 LEU A O 1
ATOM 2264 N N . ALA A 1 274 ? 13.601 12.719 -14.949 1.00 94.19 274 ALA A N 1
ATOM 2265 C CA . ALA A 1 274 ? 14.829 13.180 -14.299 1.00 94.19 274 ALA A CA 1
ATOM 2266 C C . ALA A 1 274 ? 15.942 13.590 -15.286 1.00 94.19 274 ALA A C 1
ATOM 2268 O O . ALA A 1 274 ? 16.885 14.271 -14.889 1.00 94.19 274 ALA A O 1
ATOM 2269 N N . ARG A 1 275 ? 15.830 13.229 -16.574 1.00 94.06 275 ARG A N 1
ATOM 2270 C CA . ARG A 1 275 ? 16.701 13.757 -17.641 1.00 94.06 275 ARG A CA 1
ATOM 2271 C C . ARG A 1 275 ? 16.443 15.235 -17.912 1.00 94.06 275 ARG A C 1
ATOM 2273 O O . ARG A 1 275 ? 17.341 15.959 -18.338 1.00 94.06 275 ARG A O 1
ATOM 2280 N N . SER A 1 276 ? 15.201 15.679 -17.721 1.00 90.81 276 SER A N 1
ATOM 2281 C CA . SER A 1 276 ? 14.864 17.088 -17.857 1.00 90.81 276 SER A CA 1
ATOM 2282 C C . SER A 1 276 ? 15.448 17.842 -16.664 1.00 90.81 276 SER A C 1
ATOM 2284 O O . SER A 1 276 ? 15.274 17.436 -15.520 1.00 90.81 276 SER A O 1
ATOM 2286 N N . SER A 1 277 ? 16.119 18.968 -16.899 1.00 81.62 277 SER A N 1
ATOM 2287 C CA . SER A 1 277 ? 16.707 19.795 -15.829 1.00 81.62 277 SER A CA 1
ATOM 2288 C C . SER A 1 277 ? 15.663 20.471 -14.918 1.00 81.62 277 SER A C 1
ATOM 2290 O O . SER A 1 277 ? 16.006 21.331 -14.110 1.00 81.62 277 SER A O 1
ATOM 2292 N N . ASN A 1 278 ? 14.382 20.129 -15.077 1.00 80.00 278 ASN A N 1
ATOM 2293 C CA . ASN A 1 278 ? 13.257 20.733 -14.387 1.00 80.00 278 ASN A CA 1
ATOM 2294 C C . ASN A 1 278 ? 12.799 19.856 -13.218 1.00 80.00 278 ASN A C 1
ATOM 2296 O O . ASN A 1 278 ? 11.958 18.975 -13.371 1.00 80.00 278 ASN A O 1
ATOM 2300 N N . ASP A 1 279 ? 13.255 20.200 -12.019 1.00 77.94 279 ASP A N 1
ATOM 2301 C CA . ASP A 1 279 ? 12.842 19.556 -10.767 1.00 77.94 279 ASP A CA 1
ATOM 2302 C C . ASP A 1 279 ? 11.451 20.007 -10.255 1.00 77.94 279 ASP A C 1
ATOM 2304 O O . ASP A 1 279 ? 11.181 19.911 -9.058 1.00 77.94 279 ASP A O 1
ATOM 2308 N N . ASP A 1 280 ? 10.539 20.520 -11.101 1.00 86.56 280 ASP A N 1
ATOM 2309 C CA . ASP A 1 280 ? 9.215 20.956 -10.615 1.00 86.56 280 ASP A CA 1
ATOM 2310 C C . ASP A 1 280 ? 8.389 19.733 -10.153 1.00 86.56 280 ASP A C 1
ATOM 2312 O O . ASP A 1 280 ? 7.994 18.895 -10.976 1.00 86.56 280 ASP A O 1
ATOM 2316 N N . PRO A 1 281 ? 8.037 19.630 -8.852 1.00 85.69 281 PRO A N 1
ATOM 2317 C CA . PRO A 1 281 ? 7.235 18.524 -8.328 1.00 85.69 281 PRO A CA 1
ATOM 2318 C C . PRO A 1 281 ? 5.849 18.394 -8.979 1.00 85.69 281 PRO A C 1
ATOM 2320 O O . PRO A 1 281 ? 5.179 17.371 -8.819 1.00 85.69 281 PRO A O 1
ATOM 2323 N N . LYS A 1 282 ? 5.367 19.422 -9.687 1.00 88.00 282 LYS A N 1
ATOM 2324 C CA . LYS A 1 282 ? 4.108 19.361 -10.439 1.00 88.00 282 LYS A CA 1
ATOM 2325 C C . LYS A 1 282 ? 4.194 18.452 -11.665 1.00 88.00 282 LYS A C 1
ATOM 2327 O O . LYS A 1 282 ? 3.176 17.847 -12.010 1.00 88.00 282 LYS A O 1
ATOM 2332 N N . TYR A 1 283 ? 5.369 18.302 -12.282 1.00 87.94 283 TYR A N 1
ATOM 2333 C CA . TYR A 1 283 ? 5.541 17.382 -13.411 1.00 87.94 283 TYR A CA 1
ATOM 2334 C C . TYR A 1 283 ? 5.286 15.939 -12.992 1.00 87.94 283 TYR A C 1
ATOM 2336 O O . TYR A 1 283 ? 4.565 15.226 -13.676 1.00 87.94 283 TYR A O 1
ATOM 2344 N N . TRP A 1 284 ? 5.749 15.552 -11.803 1.00 89.00 284 TRP A N 1
ATOM 2345 C CA . TRP A 1 284 ? 5.540 14.217 -11.243 1.00 89.00 284 TRP A CA 1
ATOM 2346 C C . TRP A 1 284 ? 4.055 13.872 -11.132 1.00 89.00 284 TRP A C 1
ATOM 2348 O O . TRP A 1 284 ? 3.624 12.819 -11.585 1.00 89.00 284 TRP A O 1
ATOM 2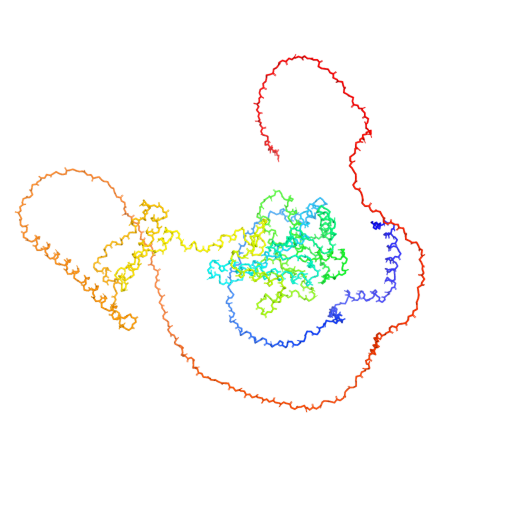358 N N . LYS A 1 285 ? 3.250 14.799 -10.596 1.00 89.56 285 LYS A N 1
ATOM 2359 C CA . LYS A 1 285 ? 1.792 14.624 -10.494 1.00 89.56 285 LYS A CA 1
ATOM 2360 C C . LYS A 1 285 ? 1.114 14.574 -11.858 1.00 89.56 285 LYS A C 1
ATOM 2362 O O . LYS A 1 285 ? 0.124 13.868 -12.015 1.00 89.56 285 LYS A O 1
ATOM 2367 N N . THR A 1 286 ? 1.622 15.347 -12.815 1.00 89.50 286 THR A N 1
ATOM 2368 C CA . THR A 1 286 ? 1.087 15.386 -14.179 1.00 89.50 286 THR A CA 1
ATOM 2369 C C . THR A 1 286 ? 1.357 14.063 -14.891 1.00 89.50 286 THR A C 1
ATOM 2371 O O . THR A 1 286 ? 0.421 13.459 -15.402 1.00 89.50 286 THR A O 1
ATOM 2374 N N . ILE A 1 287 ? 2.590 13.553 -14.817 1.00 90.31 287 ILE A N 1
ATOM 2375 C CA . ILE A 1 287 ? 2.972 12.238 -15.345 1.00 90.31 287 ILE A CA 1
ATOM 2376 C C . ILE A 1 287 ? 2.189 11.123 -14.659 1.00 90.31 287 ILE A C 1
ATOM 2378 O O . ILE A 1 287 ? 1.669 10.253 -15.346 1.00 90.31 287 ILE A O 1
ATOM 2382 N N . GLU A 1 288 ? 2.053 11.148 -13.330 1.00 90.38 288 GLU A N 1
ATOM 2383 C CA . GLU A 1 288 ? 1.265 10.145 -12.606 1.00 90.38 288 GLU A CA 1
ATOM 2384 C C . GLU A 1 288 ? -0.196 10.132 -13.084 1.00 90.38 288 GLU A C 1
ATOM 2386 O O . GLU A 1 288 ? -0.765 9.062 -13.290 1.00 90.38 288 GLU A O 1
ATOM 2391 N N . LEU A 1 289 ? -0.787 11.308 -13.330 1.00 87.75 289 LEU A N 1
ATOM 2392 C CA . LEU A 1 289 ? -2.154 11.447 -13.835 1.00 87.75 289 LEU A CA 1
ATOM 2393 C C . LEU A 1 289 ? -2.295 11.011 -15.306 1.00 87.75 289 LEU A C 1
ATOM 2395 O O . LEU A 1 289 ? -3.268 10.342 -15.645 1.00 87.75 289 LEU A O 1
ATOM 2399 N N . GLU A 1 290 ? -1.354 11.369 -16.182 1.00 89.81 290 GLU A N 1
ATOM 2400 C CA . GLU A 1 290 ? -1.334 10.920 -17.584 1.00 89.81 290 GLU A CA 1
ATOM 2401 C C . GLU A 1 290 ? -1.124 9.411 -17.692 1.00 89.81 290 GLU A C 1
ATOM 2403 O O . GLU A 1 290 ? -1.818 8.726 -18.441 1.00 89.81 290 GLU A O 1
ATOM 2408 N N . HIS A 1 291 ? -0.173 8.876 -16.926 1.00 89.62 291 HIS A N 1
ATOM 2409 C CA . HIS A 1 291 ? 0.082 7.444 -16.814 1.00 89.62 291 HIS A CA 1
ATOM 2410 C C . HIS A 1 291 ? -1.165 6.698 -16.366 1.00 89.62 291 HIS A C 1
ATOM 2412 O O . HIS A 1 291 ? -1.578 5.723 -16.992 1.00 89.62 291 HIS A O 1
ATOM 2418 N N . TRP A 1 292 ? -1.812 7.221 -15.331 1.00 86.88 292 TRP A N 1
ATOM 2419 C CA . TRP A 1 292 ? -3.076 6.707 -14.848 1.00 86.88 292 TRP A CA 1
ATOM 2420 C C . TRP A 1 292 ? -4.167 6.685 -15.936 1.00 86.88 292 TRP A C 1
ATOM 2422 O O . TRP A 1 292 ? -4.784 5.637 -16.144 1.00 86.88 292 TRP A O 1
ATOM 2432 N N . ARG A 1 293 ? -4.383 7.798 -16.653 1.00 86.81 293 ARG A N 1
ATOM 2433 C CA . ARG A 1 293 ? -5.391 7.884 -17.727 1.00 86.81 293 ARG A CA 1
ATOM 2434 C C . ARG A 1 293 ? -5.125 6.898 -18.855 1.00 86.81 293 ARG A C 1
ATOM 2436 O O . ARG A 1 293 ? -6.046 6.198 -19.256 1.00 86.81 293 ARG A O 1
ATOM 2443 N N . ARG A 1 294 ? -3.874 6.778 -19.310 1.00 88.38 294 ARG A N 1
ATOM 2444 C CA . ARG A 1 294 ? -3.496 5.822 -20.367 1.00 88.38 294 ARG A CA 1
ATOM 2445 C C . ARG A 1 294 ? -3.861 4.389 -19.989 1.00 88.38 294 ARG A C 1
ATOM 2447 O O . ARG A 1 294 ? -4.422 3.652 -20.794 1.00 88.38 294 ARG A O 1
ATOM 2454 N N . TRP A 1 295 ? -3.580 3.994 -18.748 1.00 86.44 295 TRP A N 1
ATOM 2455 C CA . TRP A 1 295 ? -3.962 2.672 -18.257 1.00 86.44 295 TRP A CA 1
ATOM 2456 C C . TRP A 1 295 ? -5.487 2.482 -18.257 1.00 86.44 295 TRP A C 1
ATOM 2458 O O . TRP A 1 295 ? -5.960 1.415 -18.652 1.00 86.44 295 TRP A O 1
ATOM 2468 N N . GLU A 1 296 ? -6.253 3.497 -17.844 1.00 83.94 296 GLU A N 1
ATOM 2469 C CA . GLU A 1 296 ? -7.724 3.482 -17.863 1.00 83.94 296 GLU A CA 1
ATOM 2470 C C . GLU A 1 296 ? -8.307 3.381 -19.283 1.00 83.94 296 GLU A C 1
ATOM 2472 O O . GLU A 1 296 ? -9.171 2.536 -19.524 1.00 83.94 296 GLU A O 1
ATOM 2477 N N . GLU A 1 297 ? -7.801 4.181 -20.224 1.00 86.00 297 GLU A N 1
ATOM 2478 C CA . GLU A 1 297 ? -8.223 4.212 -21.633 1.00 86.00 297 GLU A CA 1
ATOM 2479 C C . GLU A 1 297 ? -7.983 2.879 -22.345 1.00 86.00 297 GLU A C 1
ATOM 2481 O O . GLU A 1 297 ? -8.840 2.412 -23.094 1.00 86.00 297 GLU A O 1
ATOM 2486 N N . ASN A 1 298 ? -6.871 2.209 -22.041 1.00 81.62 298 ASN A N 1
ATOM 2487 C CA . ASN A 1 298 ? -6.546 0.904 -22.615 1.00 81.62 298 ASN A CA 1
ATOM 2488 C C . ASN A 1 298 ? -7.474 -0.224 -22.138 1.00 81.62 298 ASN A C 1
ATOM 2490 O O . ASN A 1 298 ? -7.328 -1.366 -22.564 1.00 81.62 298 ASN A O 1
ATOM 2494 N N . GLY A 1 299 ? -8.412 0.046 -21.225 1.00 71.56 299 GLY A N 1
ATOM 2495 C CA . GLY A 1 299 ? -9.403 -0.931 -20.780 1.00 71.56 299 GLY A CA 1
ATOM 2496 C C . GLY A 1 299 ? -8.827 -2.084 -19.954 1.00 71.56 299 GLY A C 1
ATOM 2497 O O . GLY A 1 299 ? -9.596 -2.838 -19.369 1.00 71.56 299 GLY A O 1
ATOM 2498 N N . GLU A 1 300 ? -7.507 -2.192 -19.814 1.00 67.56 300 GLU A N 1
ATOM 2499 C CA . GLU A 1 300 ? -6.821 -3.130 -18.917 1.00 67.56 300 GLU A CA 1
ATOM 2500 C C . GLU A 1 300 ? -6.938 -2.708 -17.446 1.00 67.56 300 GLU A C 1
ATOM 2502 O O . GLU A 1 300 ? -6.709 -3.489 -16.519 1.00 67.56 300 GLU A O 1
ATOM 2507 N N . TYR A 1 301 ? -7.379 -1.471 -17.217 1.00 65.88 301 TYR A N 1
ATOM 2508 C CA . TYR A 1 301 ? -7.461 -0.843 -15.914 1.00 65.88 301 TYR A CA 1
ATOM 2509 C C . TYR A 1 301 ? -8.864 -0.292 -15.670 1.00 65.88 301 TYR A C 1
ATOM 2511 O O . TYR A 1 301 ? -9.522 0.223 -16.566 1.00 65.88 301 TYR A O 1
ATOM 2519 N N . ARG A 1 302 ? -9.385 -0.441 -14.456 1.00 61.75 302 ARG A N 1
ATOM 2520 C CA . ARG A 1 302 ? -10.641 0.190 -14.021 1.00 61.75 302 ARG A CA 1
ATOM 2521 C C . ARG A 1 302 ? -10.390 0.787 -12.658 1.00 61.75 302 ARG A C 1
ATOM 2523 O O . ARG A 1 302 ? -10.010 0.051 -11.748 1.00 61.75 302 ARG A O 1
ATOM 2530 N N . LEU A 1 303 ? -10.642 2.069 -12.466 1.00 57.97 303 LEU A N 1
ATOM 2531 C CA . LEU A 1 303 ? -10.596 2.592 -11.113 1.00 57.97 303 LEU A CA 1
ATOM 2532 C C . LEU A 1 303 ? -11.491 1.746 -10.202 1.00 57.97 303 LEU A C 1
ATOM 2534 O O . LEU A 1 303 ? -12.655 1.461 -10.506 1.00 57.97 303 LEU A O 1
ATOM 2538 N N . ALA A 1 304 ? -10.932 1.303 -9.080 1.00 58.47 304 ALA A N 1
ATOM 2539 C CA . ALA A 1 304 ? -11.780 1.209 -7.916 1.00 58.47 304 ALA A CA 1
ATOM 2540 C C . ALA A 1 304 ? -12.308 2.622 -7.640 1.00 58.47 304 ALA A C 1
ATOM 2542 O O . ALA A 1 304 ? -11.622 3.608 -7.912 1.00 58.47 304 ALA A O 1
ATOM 2543 N N . ASP A 1 305 ? -13.528 2.734 -7.123 1.00 54.47 305 ASP A N 1
ATOM 2544 C CA . ASP A 1 305 ? -14.217 4.024 -6.948 1.00 54.47 305 ASP A CA 1
ATOM 2545 C C . ASP A 1 305 ? -13.454 4.986 -5.993 1.00 54.47 305 ASP A C 1
ATOM 2547 O O . ASP A 1 305 ? -13.861 6.121 -5.767 1.00 54.47 305 ASP A O 1
ATOM 2551 N N . ASP A 1 306 ? -12.336 4.521 -5.424 1.00 55.75 306 ASP A N 1
ATOM 2552 C CA . ASP A 1 306 ? -11.414 5.178 -4.503 1.00 55.75 306 ASP A CA 1
ATOM 2553 C C . ASP A 1 306 ? -10.098 5.677 -5.144 1.00 55.75 306 ASP A C 1
ATOM 2555 O O . ASP A 1 306 ? -9.243 6.198 -4.426 1.00 55.75 306 ASP A O 1
ATOM 2559 N N . GLY A 1 307 ? -9.924 5.574 -6.467 1.00 54.97 307 GLY A N 1
ATOM 2560 C CA . GLY A 1 307 ? -8.801 6.212 -7.164 1.00 54.97 307 GLY A CA 1
ATOM 2561 C C . GLY A 1 307 ? -7.483 5.441 -7.163 1.00 54.97 307 GLY A C 1
ATOM 2562 O O . GLY A 1 307 ? -6.488 5.973 -7.648 1.00 54.97 307 GLY A O 1
ATOM 2563 N N . ALA A 1 308 ? -7.443 4.215 -6.633 1.00 54.97 308 ALA A N 1
ATOM 2564 C CA . ALA A 1 308 ? -6.199 3.458 -6.529 1.00 54.97 308 ALA A CA 1
ATOM 2565 C C . ALA A 1 308 ? -6.144 2.216 -7.450 1.00 54.97 308 ALA A C 1
ATOM 2567 O O . ALA A 1 308 ? -7.138 1.491 -7.567 1.00 54.97 308 ALA A O 1
ATOM 2568 N N . PRO A 1 309 ? -4.969 1.915 -8.045 1.00 57.34 309 PRO A N 1
ATOM 2569 C CA . PRO A 1 309 ? -4.713 0.669 -8.773 1.00 57.34 309 PRO A CA 1
ATOM 2570 C C . PRO A 1 309 ? -4.938 -0.537 -7.863 1.00 57.34 309 PRO A C 1
ATOM 2572 O O . PRO A 1 309 ? -4.174 -0.716 -6.917 1.00 57.34 309 PRO A O 1
ATOM 2575 N N . CYS A 1 310 ? -5.952 -1.380 -8.098 1.00 56.31 310 CYS A N 1
ATOM 2576 C CA . CYS A 1 310 ? -6.203 -2.520 -7.200 1.00 56.31 310 CYS A CA 1
ATOM 2577 C C . CYS A 1 310 ? -6.393 -3.893 -7.863 1.00 56.31 310 CYS A C 1
ATOM 2579 O O . CYS A 1 310 ? -6.865 -4.815 -7.189 1.00 56.31 310 CYS A O 1
ATOM 2581 N N . TYR A 1 311 ? -6.029 -4.094 -9.134 1.00 69.69 311 TYR A N 1
ATOM 2582 C CA . TYR A 1 311 ? -6.120 -5.440 -9.708 1.00 69.69 311 TYR A CA 1
ATOM 2583 C C . TYR A 1 311 ? -4.836 -6.229 -9.530 1.00 69.69 311 TYR A C 1
ATOM 2585 O O . TYR A 1 311 ? -3.737 -5.812 -9.883 1.00 69.69 311 TYR A O 1
ATOM 2593 N N . TRP A 1 312 ? -5.022 -7.421 -8.985 1.00 78.06 312 TRP A N 1
ATOM 2594 C CA . TRP A 1 312 ? -3.999 -8.449 -8.873 1.00 78.06 312 TRP A CA 1
ATOM 2595 C C . TRP A 1 312 ? -3.940 -9.376 -10.086 1.00 78.06 312 TRP A C 1
ATOM 2597 O O . TRP A 1 312 ? -3.026 -10.189 -10.202 1.00 78.06 312 TRP A O 1
ATOM 2607 N N . LYS A 1 313 ? -4.928 -9.264 -10.970 1.00 83.00 313 LYS A N 1
ATOM 2608 C CA . LYS A 1 313 ? -5.134 -10.097 -12.148 1.00 83.00 313 LYS A CA 1
ATOM 2609 C C . LYS A 1 313 ? -5.482 -9.207 -13.328 1.00 83.00 313 LYS A C 1
ATOM 2611 O O . LYS A 1 313 ? -6.118 -8.171 -13.135 1.00 83.00 313 LYS A O 1
ATOM 2616 N N . TRP A 1 314 ? -5.086 -9.616 -14.524 1.00 84.44 314 TRP A N 1
ATOM 2617 C CA . TRP A 1 314 ? -5.540 -8.967 -15.752 1.00 84.44 314 TRP A CA 1
ATOM 2618 C C . TRP A 1 314 ? -7.044 -9.150 -15.932 1.00 84.44 314 TRP A C 1
ATOM 2620 O O . TRP A 1 314 ? -7.612 -10.129 -15.447 1.00 84.44 314 TRP A O 1
ATOM 2630 N N . ARG A 1 315 ? -7.711 -8.239 -16.646 1.00 80.19 315 ARG A N 1
ATOM 2631 C CA . ARG A 1 315 ? -9.161 -8.363 -16.882 1.00 80.19 315 ARG A CA 1
ATOM 2632 C C . ARG A 1 315 ? -9.534 -9.644 -17.620 1.00 80.19 315 ARG A C 1
ATOM 2634 O O . ARG A 1 315 ? -10.582 -10.222 -17.365 1.00 80.19 315 ARG A O 1
ATOM 2641 N N . HIS A 1 316 ? -8.655 -10.081 -18.510 1.00 80.81 316 HIS A N 1
ATOM 2642 C CA . HIS A 1 316 ? -8.823 -11.285 -19.308 1.00 80.81 316 HIS A CA 1
ATOM 2643 C C . HIS A 1 316 ? -8.356 -12.567 -18.576 1.00 80.81 316 HIS A C 1
ATOM 2645 O O . HIS A 1 316 ? -8.451 -13.663 -19.129 1.00 80.81 316 HIS A O 1
ATOM 2651 N N . GLU A 1 317 ? -7.868 -12.480 -17.328 1.00 81.75 317 GLU A N 1
ATOM 2652 C CA . GLU A 1 317 ? -7.583 -13.666 -16.511 1.00 81.75 317 GLU A CA 1
ATOM 2653 C C . GLU A 1 317 ? -8.871 -14.291 -15.983 1.00 81.75 317 GLU A C 1
ATOM 2655 O O . GLU A 1 317 ? -9.661 -13.630 -15.322 1.00 81.75 317 GLU A O 1
ATOM 2660 N N . SER A 1 318 ? -9.061 -15.590 -16.232 1.00 73.50 318 SER A N 1
ATOM 2661 C CA . SER A 1 318 ? -10.197 -16.351 -15.702 1.00 73.50 318 SER A CA 1
ATOM 2662 C C . SER A 1 318 ? -9.841 -17.116 -14.413 1.00 73.50 318 SER A C 1
ATOM 2664 O O . SER A 1 318 ? -8.767 -17.726 -14.353 1.00 73.50 318 SER A O 1
ATOM 2666 N N . PRO A 1 319 ? -10.735 -17.160 -13.404 1.00 71.94 319 PRO A N 1
ATOM 2667 C CA . PRO A 1 319 ? -12.002 -16.430 -13.348 1.00 71.94 319 PRO A CA 1
ATOM 2668 C C . PRO A 1 319 ? -11.746 -14.922 -13.308 1.00 71.94 319 PRO A C 1
ATOM 2670 O O . PRO A 1 319 ? -10.772 -14.494 -12.673 1.00 71.94 319 PRO A O 1
ATOM 2673 N N . SER A 1 320 ? -12.603 -14.182 -14.029 1.00 59.31 320 SER A N 1
ATOM 2674 C CA . SER A 1 320 ? -12.540 -12.724 -14.162 1.00 59.31 320 SER A CA 1
ATOM 2675 C C . SER A 1 320 ? -12.264 -12.108 -12.793 1.00 59.31 320 SER A C 1
ATOM 2677 O O . SER A 1 320 ? -12.791 -12.612 -11.791 1.00 59.31 320 SER A O 1
ATOM 2679 N N . PRO A 1 321 ? -11.456 -11.040 -12.696 1.00 59.25 321 PRO A N 1
ATOM 2680 C CA . PRO A 1 321 ? -11.310 -10.268 -11.471 1.00 59.25 321 PRO A CA 1
ATOM 2681 C C . PRO A 1 321 ? -12.604 -9.503 -11.163 1.00 59.25 321 PRO A C 1
ATOM 2683 O O . PRO A 1 321 ? -12.590 -8.293 -10.939 1.00 59.25 321 PRO A O 1
ATOM 2686 N N . GLU A 1 322 ? -13.749 -10.180 -11.158 1.00 55.25 322 GLU A N 1
ATOM 2687 C CA . GLU A 1 322 ? -14.942 -9.652 -10.538 1.00 55.25 322 GLU A CA 1
ATOM 2688 C C . GLU A 1 322 ? -14.571 -9.313 -9.104 1.00 55.25 322 GLU A C 1
ATOM 2690 O O . GLU A 1 322 ? -13.933 -10.098 -8.390 1.00 55.25 322 GLU A O 1
ATOM 2695 N N . ARG A 1 323 ? -14.879 -8.069 -8.725 1.00 58.84 323 ARG A N 1
ATOM 2696 C CA . ARG A 1 323 ? -14.666 -7.579 -7.370 1.00 58.84 323 ARG A CA 1
ATOM 2697 C C . ARG A 1 323 ? -15.366 -8.595 -6.479 1.00 58.84 323 ARG A C 1
ATOM 2699 O O . ARG A 1 323 ? -16.591 -8.614 -6.487 1.00 58.84 323 ARG A O 1
ATOM 2706 N N . GLU A 1 324 ? -14.613 -9.428 -5.750 1.00 57.75 324 GLU A N 1
ATOM 2707 C CA . GLU A 1 324 ? -15.172 -10.209 -4.646 1.00 57.75 324 GLU A CA 1
ATOM 2708 C C . GLU A 1 324 ? -15.982 -9.209 -3.846 1.00 57.75 324 GLU A C 1
ATOM 2710 O O . GLU A 1 324 ? -15.392 -8.275 -3.288 1.00 57.75 324 GLU A O 1
ATOM 2715 N N . HIS A 1 325 ? -17.312 -9.301 -3.972 1.00 53.53 325 HIS A N 1
ATOM 2716 C CA . HIS A 1 325 ? -18.204 -8.211 -3.620 1.00 53.53 325 HIS A CA 1
ATOM 2717 C C . HIS A 1 325 ? -17.779 -7.715 -2.252 1.00 53.53 325 HIS A C 1
ATOM 2719 O O . HIS A 1 325 ? -17.596 -8.537 -1.347 1.00 53.53 325 HIS A O 1
ATOM 2725 N N . THR A 1 326 ? -17.531 -6.401 -2.133 1.00 56.31 326 THR A N 1
ATOM 2726 C CA . THR A 1 326 ? -17.200 -5.753 -0.859 1.00 56.31 326 THR A CA 1
ATOM 2727 C C . THR A 1 326 ? -18.057 -6.431 0.189 1.00 56.31 326 THR A C 1
ATOM 2729 O O . THR A 1 326 ? -19.278 -6.389 0.021 1.00 56.31 326 THR A O 1
ATOM 2732 N N . PRO A 1 327 ? -17.471 -7.153 1.168 1.00 52.97 327 PRO A N 1
ATOM 2733 C CA . PRO A 1 327 ? -18.176 -8.248 1.817 1.00 52.97 327 PRO A CA 1
ATOM 2734 C C . PRO A 1 327 ? -19.148 -7.678 2.840 1.00 52.97 327 PRO A C 1
ATOM 2736 O O . PRO A 1 327 ? -18.907 -7.583 4.043 1.00 52.97 327 PRO A O 1
ATOM 2739 N N . THR A 1 328 ? -20.220 -7.150 2.288 1.00 55.59 328 THR A N 1
ATOM 2740 C CA . THR A 1 328 ? -21.470 -6.778 2.910 1.00 55.59 328 THR A CA 1
ATOM 2741 C C . THR A 1 328 ? -22.296 -8.052 3.067 1.00 55.59 328 THR A C 1
ATOM 2743 O O . THR A 1 328 ? -23.180 -8.095 3.914 1.00 55.59 328 THR A O 1
ATOM 2746 N N . SER A 1 329 ? -21.933 -9.116 2.335 1.00 56.00 329 SER A N 1
ATOM 2747 C CA . SER A 1 329 ? -22.453 -10.463 2.489 1.00 56.00 329 SER A CA 1
ATOM 2748 C C . SER A 1 329 ? -22.185 -10.992 3.908 1.00 56.00 329 SER A C 1
ATOM 2750 O O . SER A 1 329 ? -21.024 -11.063 4.335 1.00 56.00 329 SER A O 1
ATOM 2752 N N . PRO A 1 330 ? -23.233 -11.361 4.661 1.00 56.81 330 PRO A N 1
ATOM 2753 C CA . PRO A 1 330 ? -23.117 -12.010 5.960 1.00 56.81 330 PRO A CA 1
ATOM 2754 C C . PRO A 1 330 ? -22.584 -13.439 5.773 1.00 56.81 330 PRO A C 1
ATOM 2756 O O . PRO A 1 330 ? -23.344 -14.393 5.702 1.00 56.81 330 PRO A O 1
ATOM 2759 N N . GLY A 1 331 ? -21.265 -13.582 5.635 1.00 74.12 331 GLY A N 1
ATOM 2760 C CA . GLY A 1 331 ? -20.642 -14.890 5.399 1.00 74.12 331 GLY A CA 1
ATOM 2761 C C . GLY A 1 331 ? -19.114 -14.913 5.414 1.00 74.12 331 GLY A C 1
ATOM 2762 O O . GLY A 1 331 ? -18.523 -15.897 4.991 1.00 74.12 331 GLY A O 1
ATOM 2763 N N . ILE A 1 332 ? -18.449 -13.848 5.876 1.00 81.31 332 ILE A N 1
ATOM 2764 C CA . ILE A 1 332 ? -16.981 -13.828 5.943 1.00 81.31 332 ILE A CA 1
ATOM 2765 C C . ILE A 1 332 ? -16.509 -14.872 6.964 1.00 81.31 332 ILE A C 1
ATOM 2767 O O . ILE A 1 332 ? -16.688 -14.689 8.171 1.00 81.31 332 ILE A O 1
ATOM 2771 N N . SER A 1 333 ? -15.879 -15.944 6.485 1.00 89.06 333 SER A N 1
ATOM 2772 C CA . SER A 1 333 ? -15.241 -16.956 7.324 1.00 89.06 333 SER A CA 1
ATOM 2773 C C . SER A 1 333 ? -13.883 -16.448 7.809 1.00 89.06 333 SER A C 1
ATOM 2775 O O . SER A 1 333 ? -12.850 -16.659 7.169 1.00 89.06 333 SER A O 1
ATOM 2777 N N . TYR A 1 334 ? -13.879 -15.748 8.941 1.00 91.06 334 TYR A N 1
ATOM 2778 C CA . TYR A 1 334 ? -12.635 -15.352 9.593 1.00 91.06 334 TYR A CA 1
ATOM 2779 C C . TYR A 1 334 ? -11.858 -16.585 10.057 1.00 91.06 334 TYR A C 1
ATOM 2781 O O . TYR A 1 334 ? -12.416 -17.537 10.603 1.00 91.06 334 TYR A O 1
ATOM 2789 N N . THR A 1 335 ? -10.546 -16.550 9.866 1.00 91.25 335 THR A N 1
ATOM 2790 C CA . THR A 1 335 ? -9.641 -17.546 10.441 1.00 91.25 335 THR A CA 1
ATOM 2791 C C . THR A 1 335 ? -9.604 -17.425 11.969 1.00 91.25 335 THR A C 1
ATOM 2793 O O . THR A 1 335 ? -9.869 -16.339 12.487 1.00 91.25 335 THR A O 1
ATOM 2796 N N . PRO A 1 336 ? -9.242 -18.484 12.719 1.00 93.19 336 PRO A N 1
ATOM 2797 C CA . PRO A 1 336 ? -9.207 -18.420 14.184 1.00 93.19 336 PRO A CA 1
ATOM 2798 C C . PRO A 1 336 ? -8.403 -17.227 14.718 1.00 93.19 336 PRO A C 1
ATOM 2800 O O . PRO A 1 336 ? -8.872 -16.501 15.584 1.00 93.19 336 PRO A O 1
ATOM 2803 N N . SER A 1 337 ? -7.255 -16.923 14.102 1.00 90.44 337 SER A N 1
ATOM 2804 C CA . SER A 1 337 ? -6.444 -15.762 14.479 1.00 90.44 337 SER A CA 1
ATOM 2805 C C . SER A 1 337 ? -7.099 -14.411 14.180 1.00 90.44 337 SER A C 1
ATOM 2807 O O . SER A 1 337 ? -6.776 -13.437 14.843 1.00 90.44 337 SER A O 1
ATOM 2809 N N . GLU A 1 338 ? -7.999 -14.312 13.201 1.00 93.44 338 GLU A N 1
ATOM 2810 C CA . GLU A 1 338 ? -8.786 -13.100 12.941 1.00 93.44 338 GLU A CA 1
ATOM 2811 C C . GLU A 1 338 ? -9.952 -12.958 13.925 1.00 93.44 338 GLU A C 1
ATOM 2813 O O . GLU A 1 338 ? -10.278 -11.839 14.325 1.00 93.44 338 GLU A O 1
ATOM 2818 N N . VAL A 1 339 ? -10.559 -14.075 14.339 1.00 94.00 339 VAL A N 1
ATOM 2819 C CA . VAL A 1 339 ? -11.600 -14.102 15.378 1.00 94.00 339 VAL A CA 1
ATOM 2820 C C . VAL A 1 339 ? -11.015 -13.662 16.719 1.00 94.00 339 VAL A C 1
ATOM 2822 O O . VAL A 1 339 ? -11.537 -12.715 17.308 1.00 94.00 339 VAL A O 1
ATOM 2825 N N . ASP A 1 340 ? -9.875 -14.233 17.123 1.00 92.94 340 ASP A N 1
ATOM 2826 C CA . ASP A 1 340 ? -9.136 -13.842 18.334 1.00 92.94 340 ASP A CA 1
ATOM 2827 C C . ASP A 1 340 ? -8.878 -12.325 18.373 1.00 92.94 340 ASP A C 1
ATOM 2829 O O . ASP A 1 340 ? -8.956 -11.669 19.416 1.00 92.94 340 ASP A O 1
ATOM 2833 N N . GLU A 1 341 ? -8.593 -11.725 17.216 1.00 92.44 341 GLU A N 1
ATOM 2834 C CA . GLU A 1 341 ? -8.366 -10.287 17.090 1.00 92.44 341 GLU A CA 1
ATOM 2835 C C . GLU A 1 341 ? -9.646 -9.473 17.263 1.00 92.44 341 GLU A C 1
ATOM 2837 O O . GLU A 1 341 ? -9.646 -8.458 17.961 1.00 92.44 341 GLU A O 1
ATOM 2842 N N . LEU A 1 342 ? -10.753 -9.900 16.655 1.00 93.94 342 LEU A N 1
ATOM 2843 C CA . LEU A 1 342 ? -12.050 -9.245 16.835 1.00 93.94 342 LEU A CA 1
ATOM 2844 C C . LEU A 1 342 ? -12.514 -9.303 18.295 1.00 93.94 342 LEU A C 1
ATOM 2846 O O . LEU A 1 342 ? -13.049 -8.307 18.801 1.00 93.94 342 LEU A O 1
ATOM 2850 N N . GLU A 1 343 ? -12.259 -10.422 18.971 1.00 94.56 343 GLU A N 1
ATOM 2851 C CA . GLU A 1 343 ? -12.508 -10.606 20.400 1.00 94.56 343 GLU A CA 1
ATOM 2852 C C . GLU A 1 343 ? -11.607 -9.695 21.243 1.00 94.56 343 GLU A C 1
ATOM 2854 O O . GLU A 1 343 ? -12.106 -8.925 22.070 1.00 94.56 343 GLU A O 1
ATOM 2859 N N . THR A 1 344 ? -10.302 -9.658 20.953 1.00 93.00 344 THR A N 1
ATOM 2860 C CA . THR A 1 344 ? -9.330 -8.794 21.647 1.00 93.00 344 THR A CA 1
ATOM 2861 C C . THR A 1 344 ? -9.668 -7.304 21.487 1.00 93.00 344 THR A C 1
ATOM 2863 O O . THR A 1 344 ? -9.562 -6.519 22.437 1.00 93.00 344 THR A O 1
ATOM 2866 N N . ILE A 1 345 ? -10.157 -6.876 20.316 1.00 91.88 345 ILE A N 1
ATOM 2867 C CA . ILE A 1 345 ? -10.668 -5.508 20.097 1.00 91.88 345 ILE A CA 1
ATOM 2868 C C . ILE A 1 345 ? -11.897 -5.216 20.978 1.00 91.88 345 ILE A C 1
ATOM 2870 O O . ILE A 1 345 ? -12.118 -4.064 21.380 1.00 91.88 345 ILE A O 1
ATOM 2874 N N . GLY A 1 346 ? -12.703 -6.239 21.271 1.00 90.56 346 GLY A N 1
ATOM 2875 C CA . GLY A 1 346 ? -13.854 -6.168 22.168 1.00 90.56 346 GLY A CA 1
ATOM 2876 C C . GLY A 1 346 ? -13.470 -5.838 23.610 1.00 90.56 346 GLY A C 1
ATOM 2877 O O . GLY A 1 346 ? -14.174 -5.036 24.238 1.00 90.56 346 GLY A O 1
ATOM 2878 N N . LEU A 1 347 ? -12.333 -6.362 24.080 1.00 91.50 347 LEU A N 1
ATOM 2879 C CA . LEU A 1 347 ? -11.868 -6.235 25.462 1.00 91.50 347 LEU A CA 1
ATOM 2880 C C . LEU A 1 347 ? -11.646 -4.772 25.906 1.00 91.50 347 LEU A C 1
ATOM 2882 O O . LEU A 1 347 ? -11.307 -3.898 25.093 1.00 91.50 347 LEU A O 1
ATOM 2886 N N . PRO A 1 348 ? -11.821 -4.468 27.208 1.00 88.25 348 PRO A N 1
ATOM 2887 C CA . PRO A 1 348 ? -11.359 -3.223 27.816 1.00 88.25 348 PRO A CA 1
ATOM 2888 C C . PRO A 1 348 ? -9.860 -2.991 27.584 1.00 88.25 348 PRO A C 1
ATOM 2890 O O . PRO A 1 348 ? -9.070 -3.931 27.566 1.00 88.25 348 PRO A O 1
ATOM 2893 N N . ARG A 1 349 ? -9.440 -1.723 27.464 1.00 84.19 349 ARG A N 1
ATOM 2894 C CA . ARG A 1 349 ? -8.037 -1.368 27.180 1.00 84.19 349 ARG A CA 1
ATOM 2895 C C . ARG A 1 349 ? -7.014 -1.994 28.149 1.00 84.19 349 ARG A C 1
ATOM 2897 O O . ARG A 1 349 ? -5.999 -2.447 27.636 1.00 84.19 349 ARG A O 1
ATOM 2904 N N . PRO A 1 350 ? -7.252 -2.075 29.476 1.00 88.50 350 PRO A N 1
ATOM 2905 C CA . PRO A 1 350 ? -6.309 -2.710 30.407 1.00 88.50 350 PRO A CA 1
ATOM 2906 C C . PRO A 1 350 ? -6.096 -4.211 30.172 1.00 88.50 350 PRO A C 1
ATOM 2908 O O . PRO A 1 350 ? -5.081 -4.748 30.593 1.00 88.50 350 PRO A O 1
ATOM 2911 N N . GLN A 1 351 ? -7.043 -4.885 29.513 1.00 91.50 351 GLN A N 1
ATOM 2912 C CA . GLN A 1 351 ? -6.952 -6.310 29.176 1.00 91.50 351 GLN A CA 1
ATOM 2913 C C . GLN A 1 351 ? -6.320 -6.541 27.794 1.00 91.50 351 GLN A C 1
ATOM 2915 O O . GLN A 1 351 ? -6.006 -7.673 27.441 1.00 91.50 351 GLN A O 1
ATOM 2920 N N . GLN A 1 352 ? -6.131 -5.483 26.998 1.00 90.12 352 GLN A N 1
ATOM 2921 C CA . GLN A 1 352 ? -5.437 -5.582 25.717 1.00 90.12 352 GLN A CA 1
ATOM 2922 C C . GLN A 1 352 ? -3.919 -5.541 25.935 1.00 90.12 352 GLN A C 1
ATOM 2924 O O . GLN A 1 352 ? -3.449 -4.743 26.749 1.00 90.12 352 GLN A O 1
ATOM 2929 N N . PRO A 1 353 ? -3.128 -6.303 25.160 1.00 89.06 353 PRO A N 1
ATOM 2930 C CA . PRO A 1 353 ? -1.672 -6.233 25.239 1.00 89.06 353 PRO A CA 1
ATOM 2931 C C . PRO A 1 353 ? -1.145 -4.810 24.979 1.00 89.06 353 PRO A C 1
ATOM 2933 O O . PRO A 1 353 ? -1.702 -4.056 24.177 1.00 89.06 353 PRO A O 1
ATOM 2936 N N . ALA A 1 354 ? -0.045 -4.424 25.631 1.00 86.38 354 ALA A N 1
ATOM 2937 C CA . ALA A 1 354 ? 0.472 -3.053 25.556 1.00 86.38 354 ALA A CA 1
ATOM 2938 C C . ALA A 1 354 ? 0.867 -2.633 24.123 1.00 86.38 354 ALA A C 1
ATOM 2940 O O . ALA A 1 354 ? 0.516 -1.537 23.680 1.00 86.38 354 ALA A O 1
ATOM 2941 N N . SER A 1 355 ? 1.520 -3.530 23.373 1.00 86.38 355 SER A N 1
ATOM 2942 C CA . SER A 1 355 ? 1.937 -3.338 21.971 1.00 86.38 355 SER A CA 1
ATOM 2943 C C . SER A 1 355 ? 0.804 -3.514 20.949 1.00 86.38 355 SER A C 1
ATOM 2945 O O . SER A 1 355 ? 1.009 -3.306 19.747 1.00 86.38 355 SER A O 1
ATOM 2947 N N . TYR A 1 356 ? -0.393 -3.884 21.415 1.00 85.75 356 TYR A N 1
ATOM 2948 C CA . TYR A 1 356 ? -1.519 -4.256 20.570 1.00 85.75 356 TYR A CA 1
ATOM 2949 C C . TYR A 1 356 ? -1.979 -3.076 19.712 1.00 85.75 356 TYR A C 1
ATOM 2951 O O . TYR A 1 356 ? -2.498 -2.072 20.226 1.00 85.75 356 TYR A O 1
ATOM 2959 N N . TRP A 1 357 ? -1.803 -3.224 18.394 1.00 81.56 357 TRP A N 1
ATOM 2960 C CA . TRP A 1 357 ? -2.173 -2.243 17.367 1.00 81.56 357 TRP A CA 1
ATOM 2961 C C . TRP A 1 357 ? -1.500 -0.874 17.514 1.00 81.56 357 TRP A C 1
ATOM 2963 O O . TRP A 1 357 ? -2.037 0.151 17.076 1.00 81.56 357 TRP A O 1
ATOM 2973 N N . VAL A 1 358 ? -0.317 -0.855 18.124 1.00 86.38 358 VAL A N 1
ATOM 2974 C CA . VAL A 1 358 ? 0.552 0.320 18.146 1.00 86.38 358 VAL A CA 1
ATOM 2975 C C . VAL A 1 358 ? 1.337 0.376 16.839 1.00 86.38 358 VAL A C 1
ATOM 2977 O O . VAL A 1 358 ? 1.892 -0.625 16.384 1.00 86.38 358 VAL A O 1
ATOM 2980 N N . GLN A 1 359 ? 1.353 1.545 16.208 1.00 83.94 359 GLN A N 1
ATOM 2981 C CA . GLN A 1 359 ? 2.178 1.776 15.028 1.00 83.94 359 GLN A CA 1
ATOM 2982 C C . GLN A 1 359 ? 3.660 1.808 15.440 1.00 83.94 359 GLN A C 1
ATOM 2984 O O . GLN A 1 359 ? 4.079 2.731 16.129 1.00 83.94 359 GLN A O 1
ATOM 2989 N N . ASN A 1 360 ? 4.448 0.839 14.964 1.00 77.62 360 ASN A N 1
ATOM 2990 C CA . ASN A 1 360 ? 5.893 0.747 15.230 1.00 77.62 360 ASN A CA 1
ATOM 2991 C C . ASN A 1 360 ? 6.767 1.232 14.053 1.00 77.62 360 ASN A C 1
ATOM 2993 O O . ASN A 1 360 ? 7.987 1.133 14.114 1.00 77.62 360 ASN A O 1
ATOM 2997 N N . GLY A 1 361 ? 6.164 1.724 12.964 1.00 81.06 361 GLY A N 1
ATOM 2998 C CA . GLY A 1 361 ? 6.870 2.125 11.741 1.00 81.06 361 GLY A CA 1
ATOM 2999 C C . GLY A 1 361 ? 6.376 3.452 11.154 1.00 81.06 361 GLY A C 1
ATOM 3000 O O . GLY A 1 361 ? 5.416 4.027 11.665 1.00 81.06 361 GLY A O 1
ATOM 3001 N N . PRO A 1 362 ? 6.993 3.947 10.066 1.00 82.69 362 PRO A N 1
ATOM 3002 C CA . PRO A 1 362 ? 6.659 5.247 9.474 1.00 82.69 362 PRO A CA 1
ATOM 3003 C C . PRO A 1 362 ? 5.245 5.285 8.875 1.00 82.69 362 PRO A C 1
ATOM 3005 O O . PRO A 1 362 ? 4.525 6.269 9.051 1.00 82.69 362 PRO A O 1
ATOM 3008 N N . LYS A 1 363 ? 4.810 4.187 8.243 1.00 83.00 363 LYS A N 1
ATOM 3009 C CA . LYS A 1 363 ? 3.454 4.011 7.706 1.00 83.00 363 LYS A CA 1
ATOM 3010 C C . LYS A 1 363 ? 2.640 3.103 8.646 1.00 83.00 363 LYS A C 1
ATOM 3012 O O . LYS A 1 363 ? 3.117 2.006 8.950 1.00 83.00 363 LYS A O 1
ATOM 3017 N N . PRO A 1 364 ? 1.464 3.528 9.148 1.00 84.25 364 PRO A N 1
ATOM 3018 C CA . PRO A 1 364 ? 0.606 2.651 9.938 1.00 84.25 364 PRO A CA 1
ATOM 3019 C C . PRO A 1 364 ? 0.046 1.540 9.056 1.00 84.25 364 PRO A C 1
ATOM 3021 O O . PRO A 1 364 ? -0.428 1.810 7.956 1.00 84.25 364 PRO A O 1
ATOM 3024 N N . LEU A 1 365 ? 0.026 0.308 9.566 1.00 87.75 365 LEU A N 1
ATOM 3025 C CA . LEU A 1 365 ? -0.853 -0.705 8.991 1.00 87.75 365 LEU A CA 1
ATOM 3026 C C . LEU A 1 365 ? -2.304 -0.327 9.264 1.00 87.75 365 LEU A C 1
ATOM 3028 O O . LEU A 1 365 ? -2.624 0.340 10.254 1.00 87.75 365 LEU A O 1
ATOM 3032 N N . VAL A 1 366 ? -3.195 -0.815 8.410 1.00 85.25 366 VAL A N 1
ATOM 3033 C CA . VAL A 1 366 ? -4.628 -0.556 8.531 1.00 85.25 366 VAL A CA 1
ATOM 3034 C C . VAL A 1 366 ? -5.116 -0.868 9.927 1.00 85.25 366 VAL A C 1
ATOM 3036 O O . VAL A 1 366 ? -4.941 -1.980 10.416 1.00 85.25 366 VAL A O 1
ATOM 3039 N N . GLY A 1 367 ? -5.736 0.138 10.536 1.00 85.38 367 GLY A N 1
ATOM 3040 C CA . GLY A 1 367 ? -6.330 0.120 11.862 1.00 85.38 367 GLY A CA 1
ATOM 3041 C C . GLY A 1 367 ? -5.356 0.233 13.039 1.00 85.38 367 GLY A C 1
ATOM 3042 O O . GLY A 1 367 ? -5.811 0.271 14.184 1.00 85.38 367 GLY A O 1
ATOM 3043 N N . GLN A 1 368 ? -4.043 0.321 12.793 1.00 89.62 368 GLN A N 1
ATOM 3044 C CA . GLN A 1 368 ? -3.076 0.693 13.828 1.00 89.62 368 GLN A CA 1
ATOM 3045 C C . GLN A 1 368 ? -3.190 2.178 14.179 1.00 89.62 368 GLN A C 1
ATOM 3047 O O . GLN A 1 368 ? -3.633 3.005 13.384 1.00 89.62 368 GLN A O 1
ATOM 3052 N N . CYS A 1 369 ? -2.753 2.525 15.386 1.00 86.31 369 CYS A N 1
ATOM 3053 C CA . CYS A 1 369 ? -2.705 3.902 15.859 1.00 86.31 369 CYS A CA 1
ATOM 3054 C C . CYS A 1 369 ? -1.351 4.214 16.507 1.00 86.31 369 CYS A C 1
ATOM 3056 O O . CYS A 1 369 ? -0.841 3.405 17.282 1.00 86.31 369 CYS A O 1
ATOM 3058 N N . LYS A 1 370 ? -0.798 5.411 16.247 1.00 87.69 370 LYS A N 1
ATOM 3059 C CA . LYS A 1 370 ? 0.438 5.899 16.899 1.00 87.69 370 LYS A CA 1
ATOM 3060 C C . LYS A 1 370 ? 0.305 5.945 18.414 1.00 87.69 370 LYS A C 1
ATOM 3062 O O . LYS A 1 370 ? 1.177 5.489 19.137 1.00 87.69 370 LYS A O 1
ATOM 3067 N N . ASN A 1 371 ? -0.813 6.488 18.883 1.00 83.31 371 ASN A N 1
ATOM 3068 C CA . ASN A 1 371 ? -1.080 6.648 20.300 1.00 83.31 371 ASN A CA 1
ATOM 3069 C C . ASN A 1 371 ? -2.472 6.088 20.627 1.00 83.31 371 ASN A C 1
ATOM 3071 O O . ASN A 1 371 ? -3.462 6.816 20.529 1.00 83.31 371 ASN A O 1
ATOM 3075 N N . PRO A 1 372 ? -2.592 4.803 21.010 1.00 79.44 372 PRO A N 1
ATOM 3076 C CA . PRO A 1 372 ? -3.873 4.252 21.458 1.00 79.44 372 PRO A CA 1
ATOM 3077 C C . PRO A 1 372 ? -4.417 4.976 22.701 1.00 79.44 372 PRO A C 1
ATOM 3079 O O . PRO A 1 372 ? -5.634 5.049 22.889 1.00 79.44 372 PRO A O 1
ATOM 3082 N N . GLY A 1 373 ? -3.537 5.562 23.521 1.00 76.62 373 GLY A N 1
ATOM 3083 C CA . GLY A 1 373 ? -3.903 6.413 24.654 1.00 76.62 373 GLY A CA 1
ATOM 3084 C C . GLY A 1 373 ? -4.717 7.641 24.237 1.00 76.62 373 GLY A C 1
ATOM 3085 O O . GLY A 1 373 ? -5.656 8.011 24.930 1.00 76.62 373 GLY A O 1
ATOM 3086 N N . ALA A 1 374 ? -4.471 8.201 23.049 1.00 74.50 374 ALA A N 1
ATOM 3087 C CA . ALA A 1 374 ? -5.222 9.354 22.542 1.00 74.50 374 ALA A CA 1
ATOM 3088 C C . ALA A 1 374 ? -6.714 9.050 22.289 1.00 74.50 374 ALA A C 1
ATOM 3090 O O . ALA A 1 374 ? -7.567 9.926 22.428 1.00 74.50 374 ALA A O 1
ATOM 3091 N N . PHE A 1 375 ? -7.044 7.799 21.951 1.00 66.44 375 PHE A N 1
ATOM 3092 C CA . PHE A 1 375 ? -8.430 7.329 21.807 1.00 66.44 375 PHE A CA 1
ATOM 3093 C C . PHE A 1 375 ? -9.038 6.895 23.134 1.00 66.44 375 PHE A C 1
ATOM 3095 O O . PHE A 1 375 ? -10.258 6.888 23.293 1.00 66.44 375 PHE A O 1
ATOM 3102 N N . SER A 1 376 ? -8.170 6.597 24.099 1.00 61.47 376 SER A N 1
ATOM 3103 C CA . SER A 1 376 ? -8.494 6.388 25.504 1.00 61.47 376 SER A CA 1
ATOM 3104 C C . SER A 1 376 ? -8.738 7.728 26.195 1.00 61.47 376 SER A C 1
ATOM 3106 O O . SER A 1 376 ? -8.416 7.897 27.364 1.00 61.47 376 SER A O 1
ATOM 3108 N N . ARG A 1 377 ? -9.430 8.659 25.521 1.00 53.53 377 ARG A N 1
ATOM 3109 C CA . ARG A 1 377 ? -10.371 9.509 26.242 1.00 53.53 377 ARG A CA 1
ATOM 3110 C C . ARG A 1 377 ? -11.514 8.599 26.707 1.00 53.53 377 ARG A C 1
ATOM 3112 O O . ARG A 1 377 ? -12.664 8.786 26.318 1.00 53.53 377 ARG A O 1
ATOM 3119 N N . THR A 1 378 ? -11.218 7.647 27.603 1.00 48.81 378 THR A N 1
ATOM 3120 C CA . THR A 1 378 ? -12.019 7.612 28.820 1.00 48.81 378 THR A CA 1
ATOM 3121 C C . THR A 1 378 ? -12.113 9.079 29.197 1.00 48.81 378 THR A C 1
ATOM 3123 O O . THR A 1 378 ? -11.050 9.699 29.333 1.00 48.81 378 THR A O 1
ATOM 3126 N N . PRO A 1 379 ? -13.309 9.704 29.187 1.00 48.94 379 PRO A N 1
ATOM 3127 C CA . PRO A 1 379 ? -13.409 11.011 29.808 1.00 48.94 379 PRO A CA 1
ATOM 3128 C C . PRO A 1 379 ? -12.632 10.849 31.103 1.00 48.94 379 PRO A C 1
ATOM 3130 O O . PRO A 1 379 ? -12.845 9.848 31.795 1.00 48.94 379 PRO A O 1
ATOM 3133 N N . SER A 1 380 ? -11.640 11.716 31.342 1.00 44.44 380 SER A N 1
ATOM 3134 C CA . SER A 1 380 ? -11.090 11.831 32.689 1.00 44.44 380 SER A CA 1
ATOM 3135 C C . SER A 1 380 ? -12.297 11.666 33.614 1.00 44.44 380 SER A C 1
ATOM 3137 O O . SER A 1 380 ? -13.315 12.307 33.304 1.00 44.44 380 SER A O 1
ATOM 3139 N N . PRO A 1 381 ? -12.292 10.698 34.553 1.00 56.16 381 PRO A N 1
ATOM 3140 C CA . PRO A 1 381 ? -13.511 10.230 35.222 1.00 56.16 381 PRO A CA 1
ATOM 3141 C C . PRO A 1 381 ? -14.366 11.395 35.741 1.00 56.16 381 PRO A C 1
ATOM 3143 O O . PRO A 1 381 ? -15.590 11.323 35.756 1.00 56.16 381 PRO A O 1
ATOM 3146 N N . THR A 1 382 ? -13.721 12.533 35.967 1.00 60.28 382 THR A N 1
ATOM 3147 C CA . THR A 1 382 ? -14.280 13.875 35.841 1.00 60.28 382 THR A CA 1
ATOM 3148 C C . THR A 1 382 ? -13.468 14.708 34.829 1.00 60.28 382 THR A C 1
ATOM 3150 O O . THR A 1 382 ? -12.236 14.744 34.919 1.00 60.28 382 THR A O 1
ATOM 3153 N N . PRO A 1 383 ? -14.088 15.388 33.835 1.00 71.00 383 PRO A N 1
ATOM 3154 C CA . PRO A 1 383 ? -13.400 16.460 33.110 1.00 71.00 383 PRO A CA 1
ATOM 3155 C C . PRO A 1 383 ? -12.808 17.421 34.144 1.00 71.00 383 PRO A C 1
ATOM 3157 O O . PRO A 1 383 ? -13.410 17.567 35.212 1.00 71.00 383 PRO A O 1
ATOM 3160 N N . SER A 1 384 ? -11.674 18.077 33.856 1.00 82.38 384 SER A N 1
ATOM 3161 C CA . SER A 1 384 ? -11.149 19.071 34.802 1.00 82.38 384 SER A CA 1
ATOM 3162 C C . SER A 1 384 ? -12.277 20.038 35.184 1.00 82.38 384 SER A C 1
ATOM 3164 O O . SER A 1 384 ? -13.111 20.341 34.320 1.00 82.38 384 SER A O 1
ATOM 3166 N N . PRO A 1 385 ? -12.359 20.502 36.438 1.00 83.38 385 PRO A N 1
ATOM 3167 C CA . PRO A 1 385 ? -13.428 21.398 36.868 1.00 83.38 385 PRO A CA 1
ATOM 3168 C C . PRO A 1 385 ? -13.621 22.586 35.906 1.00 83.38 385 PRO A C 1
ATOM 3170 O O . PRO A 1 385 ? -14.743 22.866 35.490 1.00 83.38 385 PRO A O 1
ATOM 3173 N N . ARG A 1 386 ? -12.527 23.146 35.369 1.00 82.38 386 ARG A N 1
ATOM 3174 C CA . ARG A 1 386 ? -12.550 24.171 34.304 1.00 82.38 386 ARG A CA 1
ATOM 3175 C C . ARG A 1 386 ? -13.225 23.708 33.001 1.00 82.38 386 ARG A C 1
ATOM 3177 O O . ARG A 1 386 ? -14.017 24.435 32.409 1.00 82.38 386 ARG A O 1
ATOM 3184 N N . THR A 1 387 ? -12.979 22.474 32.559 1.00 81.50 387 THR A N 1
ATOM 3185 C CA . THR A 1 387 ? -13.659 21.885 31.387 1.00 81.50 387 THR A CA 1
ATOM 3186 C C . THR A 1 387 ? -15.137 21.598 31.667 1.00 81.50 387 THR A C 1
ATOM 3188 O O . THR A 1 387 ? -15.969 21.737 30.769 1.00 81.50 387 THR A O 1
ATOM 3191 N N . ARG A 1 388 ? -15.484 21.177 32.894 1.00 82.06 388 ARG A N 1
ATOM 3192 C CA . ARG A 1 388 ? -16.885 21.007 33.316 1.00 82.06 388 ARG A CA 1
ATOM 3193 C C . ARG A 1 388 ? -17.616 22.347 33.294 1.00 82.06 388 ARG A C 1
ATOM 3195 O O . ARG A 1 388 ? -18.742 22.388 32.814 1.00 82.06 388 ARG A O 1
ATOM 3202 N N . PHE A 1 389 ? -16.952 23.416 33.733 1.00 83.12 389 PHE A N 1
ATOM 3203 C CA . PHE A 1 389 ? -17.480 24.776 33.707 1.00 83.12 389 PHE A CA 1
ATOM 3204 C C . PHE A 1 389 ? -17.740 25.274 32.283 1.00 83.12 389 PHE A C 1
ATOM 3206 O O . PHE A 1 389 ? -18.852 25.690 31.980 1.00 83.12 389 PHE A O 1
ATOM 3213 N N . ALA A 1 390 ? -16.775 25.131 31.367 1.00 81.38 390 ALA A N 1
ATOM 3214 C CA . ALA A 1 390 ? -16.960 25.521 29.964 1.00 81.38 390 ALA A CA 1
ATOM 3215 C C . ALA A 1 390 ? -18.129 24.780 29.280 1.00 81.38 390 ALA A C 1
ATOM 3217 O O . ALA A 1 390 ? -18.776 25.313 28.383 1.00 81.38 390 ALA A O 1
ATOM 3218 N N . ARG A 1 391 ? -18.418 23.544 29.710 1.00 82.94 391 ARG A N 1
ATOM 3219 C CA . ARG A 1 391 ? -19.551 22.740 29.220 1.00 82.94 391 ARG A CA 1
ATOM 3220 C C . ARG A 1 391 ? -20.878 23.046 29.906 1.00 82.94 391 ARG A C 1
ATOM 3222 O O . ARG A 1 391 ? -21.903 22.597 29.404 1.00 82.94 391 ARG A O 1
ATOM 3229 N N . LEU A 1 392 ? -20.862 23.743 31.043 1.00 85.00 392 LEU A N 1
ATOM 3230 C CA . LEU A 1 392 ? -22.074 24.117 31.769 1.00 85.00 392 LEU A CA 1
ATOM 3231 C C . LEU A 1 392 ? -22.915 25.124 30.963 1.00 85.00 392 LEU A C 1
ATOM 3233 O O . LEU A 1 392 ? -24.133 25.151 31.116 1.00 85.00 392 LEU A O 1
ATOM 3237 N N . GLY A 1 393 ? -22.274 25.874 30.057 1.00 82.69 393 GLY A N 1
ATOM 3238 C CA . GLY A 1 393 ? -22.920 26.873 29.207 1.00 82.69 393 GLY A CA 1
ATOM 3239 C C . GLY A 1 393 ? -23.309 28.138 29.975 1.00 82.69 393 GLY A C 1
ATOM 3240 O O . GLY A 1 393 ? -23.079 28.249 31.181 1.00 82.69 393 GLY A O 1
ATOM 3241 N N . SER A 1 394 ? -23.901 29.098 29.264 1.00 83.06 394 SER A N 1
ATOM 3242 C CA . SER A 1 394 ? -24.452 30.318 29.859 1.00 83.06 394 SER A CA 1
ATOM 3243 C C . SER A 1 394 ? -25.562 29.999 30.867 1.00 83.06 394 SER A C 1
ATOM 3245 O O . SER A 1 394 ? -26.248 28.983 30.740 1.00 83.06 394 SER A O 1
ATOM 3247 N N . MET A 1 395 ? -25.759 30.881 31.851 1.00 83.62 395 MET A N 1
ATOM 3248 C CA . MET A 1 395 ? -26.854 30.753 32.816 1.00 83.62 395 MET A CA 1
ATOM 3249 C C . MET A 1 395 ? -28.209 30.676 32.077 1.00 83.62 395 MET A C 1
ATOM 3251 O O . MET A 1 395 ? -28.431 31.487 31.173 1.00 83.62 395 MET A O 1
ATOM 3255 N N . PRO A 1 396 ? -29.097 29.723 32.425 1.00 83.06 396 PRO A N 1
ATOM 3256 C CA . PRO A 1 396 ? -30.431 29.624 31.840 1.00 83.06 396 PRO A CA 1
ATOM 3257 C C . PRO A 1 396 ? -31.217 30.925 32.007 1.00 83.06 396 PRO A C 1
ATOM 3259 O O . PRO A 1 396 ? -31.085 31.609 33.026 1.00 83.06 396 PRO A O 1
ATOM 3262 N N . ASP A 1 397 ? -32.033 31.263 31.009 1.00 79.88 397 ASP A N 1
ATOM 3263 C CA . ASP A 1 397 ? -32.901 32.437 31.065 1.00 79.88 397 ASP A CA 1
ATOM 3264 C C . ASP A 1 397 ? -34.047 32.187 32.054 1.00 79.88 397 ASP A C 1
ATOM 3266 O O . ASP A 1 397 ? -34.854 31.276 31.873 1.00 79.88 397 ASP A O 1
ATOM 3270 N N . ILE A 1 398 ? -34.109 33.005 33.105 1.00 77.38 398 ILE A N 1
ATOM 3271 C CA . ILE A 1 398 ? -35.126 32.897 34.155 1.00 77.38 398 ILE A CA 1
ATOM 3272 C C . ILE A 1 398 ? -36.513 33.340 33.698 1.00 77.38 398 ILE A C 1
ATOM 3274 O O . ILE A 1 398 ? -37.453 33.146 34.450 1.00 77.38 398 ILE A O 1
ATOM 3278 N N . TYR A 1 399 ? -36.656 33.943 32.517 1.00 75.31 399 TYR A N 1
ATOM 3279 C CA . TYR A 1 399 ? -37.942 34.440 32.014 1.00 75.31 399 TYR A CA 1
ATOM 3280 C C . TYR A 1 399 ? -38.613 33.501 31.004 1.00 75.31 399 TYR A C 1
ATOM 3282 O O . TYR A 1 399 ? -39.520 33.913 30.283 1.00 75.31 399 TYR A O 1
ATOM 3290 N N . ILE A 1 400 ? -38.170 32.246 30.952 1.00 78.94 400 ILE A N 1
ATOM 3291 C CA . ILE A 1 400 ? -38.836 31.147 30.247 1.00 78.94 400 ILE A CA 1
ATOM 3292 C C . ILE A 1 400 ? -39.512 30.264 31.306 1.00 78.94 400 ILE A C 1
ATOM 3294 O O . ILE A 1 400 ? -38.992 30.128 32.412 1.00 78.94 400 ILE A O 1
ATOM 3298 N N . VAL A 1 401 ? -40.658 29.657 30.988 1.00 72.12 401 VAL A N 1
ATOM 3299 C CA . VAL A 1 401 ? -41.340 28.697 31.881 1.00 72.12 401 VAL A CA 1
ATOM 3300 C C . VAL A 1 401 ? -40.385 27.544 32.237 1.00 72.12 401 VAL A C 1
ATOM 3302 O O . VAL A 1 401 ? -39.757 26.967 31.346 1.00 72.12 401 VAL A O 1
ATOM 3305 N N . GLY A 1 402 ? -40.229 27.240 33.530 1.00 77.00 402 GLY A N 1
ATOM 3306 C CA . GLY A 1 402 ? -39.215 26.312 34.052 1.00 77.00 402 GLY A CA 1
ATOM 3307 C C . GLY A 1 402 ? -37.787 26.881 34.134 1.00 77.00 402 GLY A C 1
ATOM 3308 O O . GLY A 1 402 ? -36.851 26.171 34.509 1.00 77.00 402 GLY A O 1
ATOM 3309 N N . GLY A 1 403 ? -37.581 28.157 33.797 1.00 80.56 403 GLY A N 1
ATOM 3310 C CA . GLY A 1 403 ? -36.278 28.826 33.829 1.00 80.56 403 GLY A CA 1
ATOM 3311 C C . GLY A 1 403 ? -35.699 28.960 35.240 1.00 80.56 403 GLY A C 1
ATOM 3312 O O . GLY A 1 403 ? -34.481 28.876 35.418 1.00 80.56 403 GLY A O 1
ATOM 3313 N N . LEU A 1 404 ? -36.553 29.098 36.262 1.00 77.56 404 LEU A N 1
ATOM 3314 C CA . LEU A 1 404 ? -36.132 29.128 37.668 1.00 77.56 404 LEU A CA 1
ATOM 3315 C C . LEU A 1 404 ? -35.571 27.774 38.123 1.00 77.56 404 LEU A C 1
ATOM 3317 O O . LEU A 1 404 ? -34.472 27.730 38.677 1.00 77.56 404 LEU A O 1
ATOM 3321 N N . GLU A 1 405 ? -36.257 26.672 37.810 1.00 81.75 405 GLU A N 1
ATOM 3322 C CA . GLU A 1 405 ? -35.779 25.315 38.113 1.00 81.75 405 GLU A CA 1
ATOM 3323 C C . GLU A 1 405 ? -34.461 25.013 37.386 1.00 81.75 405 GLU A C 1
ATOM 3325 O O . GLU A 1 405 ? -33.501 24.505 37.973 1.00 81.75 405 GLU A O 1
ATOM 3330 N N . GLN A 1 406 ? -34.359 25.397 36.108 1.00 79.69 406 GLN A N 1
ATOM 3331 C CA . GLN A 1 406 ? -33.119 25.255 35.345 1.00 79.69 406 GLN A CA 1
ATOM 3332 C C . GLN A 1 406 ? -31.975 26.087 35.939 1.00 79.69 406 GLN A C 1
ATOM 3334 O O . GLN A 1 406 ? -30.838 25.605 35.985 1.00 79.69 406 GLN A O 1
ATOM 3339 N N . ARG A 1 407 ? -32.250 27.301 36.438 1.00 85.38 407 ARG A N 1
ATOM 3340 C CA . ARG A 1 407 ? -31.263 28.133 37.142 1.00 85.38 407 ARG A CA 1
ATOM 3341 C C . ARG A 1 407 ? -30.791 27.477 38.433 1.00 85.38 407 ARG A C 1
ATOM 3343 O O . ARG A 1 407 ? -29.591 27.494 38.697 1.00 85.38 407 ARG A O 1
ATOM 3350 N N . GLU A 1 408 ? -31.679 26.882 39.221 1.00 86.00 408 GLU A N 1
ATOM 3351 C CA . GLU A 1 408 ? -31.292 26.175 40.447 1.00 86.00 408 GLU A CA 1
ATOM 3352 C C . GLU A 1 408 ? -30.409 24.958 40.152 1.00 86.00 408 GLU A C 1
ATOM 3354 O O . GLU A 1 408 ? -29.356 24.796 40.775 1.00 86.00 408 GLU A O 1
ATOM 3359 N N . ILE A 1 409 ? -30.763 24.162 39.137 1.00 84.62 409 ILE A N 1
ATOM 3360 C CA . ILE A 1 409 ? -29.948 23.031 38.664 1.00 84.62 409 ILE A CA 1
ATOM 3361 C C . ILE A 1 409 ? -28.578 23.517 38.170 1.00 84.62 409 ILE A C 1
ATOM 3363 O O . ILE A 1 409 ? -27.550 22.891 38.451 1.00 84.62 409 ILE A O 1
ATOM 3367 N N . TRP A 1 410 ? -28.541 24.630 37.434 1.00 90.38 410 TRP A N 1
ATOM 3368 C CA . TRP A 1 410 ? -27.299 25.230 36.948 1.00 90.38 410 TRP A CA 1
ATOM 3369 C C . TRP A 1 410 ? -26.423 25.726 38.105 1.00 90.38 410 TRP A C 1
ATOM 3371 O O . TRP A 1 410 ? -25.237 25.403 38.144 1.00 90.38 410 TRP A O 1
ATOM 3381 N N . LEU A 1 411 ? -26.997 26.427 39.091 1.00 87.62 411 LEU A N 1
ATOM 3382 C CA . LEU A 1 411 ? -26.286 26.906 40.283 1.00 87.62 411 LEU A CA 1
ATOM 3383 C C . LEU A 1 411 ? -25.753 25.749 41.134 1.00 87.62 411 LEU A C 1
ATOM 3385 O O . LEU A 1 411 ? -24.617 25.812 41.598 1.00 87.62 411 LEU A O 1
ATOM 3389 N N . ALA A 1 412 ? -26.530 24.678 41.310 1.00 89.50 412 ALA A N 1
ATOM 3390 C CA . ALA A 1 412 ? -26.080 23.481 42.017 1.00 89.50 412 ALA A CA 1
ATOM 3391 C C . ALA A 1 412 ? -24.866 22.841 41.323 1.00 89.50 412 ALA A C 1
ATOM 3393 O O . ALA A 1 412 ? -23.865 22.545 41.977 1.00 89.50 412 ALA A O 1
ATOM 3394 N N . LYS A 1 413 ? -24.907 22.711 39.990 1.00 86.56 413 LYS A N 1
ATOM 3395 C CA . LYS A 1 413 ? -23.772 22.218 39.194 1.00 86.56 413 LYS A CA 1
ATOM 3396 C C . LYS A 1 413 ? -22.571 23.164 39.232 1.00 86.56 413 LYS A C 1
ATOM 3398 O O . LYS A 1 413 ? -21.444 22.681 39.294 1.00 86.56 413 LYS A O 1
ATOM 3403 N N . LYS A 1 414 ? -22.784 24.487 39.214 1.00 90.00 414 LYS A N 1
ATOM 3404 C CA . LYS A 1 414 ? -21.711 25.483 39.377 1.00 90.00 414 LYS A CA 1
ATOM 3405 C C . LYS A 1 414 ? -21.006 25.297 40.725 1.00 90.00 414 LYS A C 1
ATOM 3407 O O . LYS A 1 414 ? -19.792 25.125 40.722 1.00 90.00 414 LYS A O 1
ATOM 3412 N N . ARG A 1 415 ? -21.750 25.216 41.837 1.00 91.56 415 ARG A N 1
ATOM 3413 C CA . ARG A 1 415 ? -21.180 24.979 43.181 1.00 91.56 415 ARG A CA 1
ATOM 3414 C C . ARG A 1 415 ? -20.409 23.660 43.267 1.00 91.56 415 ARG A C 1
ATOM 3416 O O . ARG A 1 415 ? -19.351 23.605 43.883 1.00 91.56 415 ARG A O 1
ATOM 3423 N N . GLU A 1 416 ? -20.911 22.597 42.633 1.00 91.62 416 GLU A N 1
ATOM 3424 C CA . GLU A 1 416 ? -20.207 21.308 42.563 1.00 91.62 416 GLU A CA 1
ATOM 3425 C C . GLU A 1 416 ? -18.862 21.436 41.823 1.00 91.62 416 GLU A C 1
ATOM 3427 O O . GLU A 1 416 ? -17.848 20.879 42.246 1.00 91.62 416 GLU A O 1
ATOM 3432 N N . ILE A 1 417 ? -18.842 22.193 40.722 1.00 87.50 417 ILE A N 1
ATOM 3433 C CA . ILE A 1 417 ? -17.631 22.453 39.941 1.00 87.50 417 ILE A CA 1
ATOM 3434 C C . ILE A 1 417 ? -16.647 23.328 40.727 1.00 87.50 417 ILE A C 1
ATOM 3436 O O . ILE A 1 417 ? -15.462 23.013 40.731 1.00 87.50 417 ILE A O 1
ATOM 3440 N N . GLU A 1 418 ? -17.118 24.369 41.417 1.00 88.75 418 GLU A N 1
ATOM 3441 C CA . GLU A 1 418 ? -16.305 25.225 42.297 1.00 88.75 418 GLU A CA 1
ATOM 3442 C C . GLU A 1 418 ? -15.657 24.426 43.423 1.00 88.75 418 GLU A C 1
ATOM 3444 O O . GLU A 1 418 ? -14.449 24.516 43.625 1.00 88.75 418 GLU A O 1
ATOM 3449 N N . ALA A 1 419 ? -16.429 23.583 44.114 1.00 90.56 419 ALA A N 1
ATOM 3450 C CA . ALA A 1 419 ? -15.909 22.724 45.171 1.00 90.56 419 ALA A CA 1
ATOM 3451 C C . ALA A 1 419 ? -14.826 21.768 44.644 1.00 90.56 419 ALA A C 1
ATOM 3453 O O . ALA A 1 419 ? -13.788 21.589 45.281 1.00 90.56 419 ALA A O 1
ATOM 3454 N N . ALA A 1 420 ? -15.034 21.193 43.455 1.00 87.50 420 ALA A N 1
ATOM 3455 C CA . ALA A 1 420 ? -14.047 20.333 42.810 1.00 87.50 420 ALA A CA 1
ATOM 3456 C C . ALA A 1 420 ? -12.785 21.101 42.374 1.00 87.50 420 ALA A C 1
ATOM 3458 O O . ALA A 1 420 ? -11.684 20.563 42.460 1.00 87.50 420 ALA A O 1
ATOM 3459 N N . LEU A 1 421 ? -12.933 22.346 41.913 1.00 88.62 421 LEU A N 1
ATOM 3460 C CA . LEU A 1 421 ? -11.828 23.209 41.493 1.00 88.62 421 LEU A CA 1
ATOM 3461 C C . LEU A 1 421 ? -10.986 23.629 42.705 1.00 88.62 421 LEU A C 1
ATOM 3463 O O . LEU A 1 421 ? -9.773 23.438 42.697 1.00 88.62 421 LEU A O 1
ATOM 3467 N N . LYS A 1 422 ? -11.642 24.039 43.794 1.00 91.12 422 LYS A N 1
ATOM 3468 C CA . LYS A 1 422 ? -11.014 24.375 45.077 1.00 91.12 422 LYS A CA 1
ATOM 3469 C C . LYS A 1 422 ? -10.264 23.194 45.700 1.00 91.12 422 LYS A C 1
ATOM 3471 O O . LYS A 1 422 ? -9.166 23.358 46.222 1.00 91.12 422 LYS A O 1
ATOM 3476 N N . ALA A 1 423 ? -10.821 21.985 45.607 1.00 89.81 423 ALA A N 1
ATOM 3477 C CA . ALA A 1 423 ? -10.158 20.770 46.081 1.00 89.81 423 ALA A CA 1
ATOM 3478 C C . ALA A 1 423 ? -8.907 20.399 45.260 1.00 89.81 423 ALA A C 1
ATOM 3480 O O . ALA A 1 423 ? -7.990 19.783 45.798 1.00 89.81 423 ALA A O 1
ATOM 3481 N N . MET A 1 424 ? -8.871 20.743 43.967 1.00 87.12 424 MET A N 1
ATOM 3482 C CA . MET A 1 424 ? -7.761 20.407 43.069 1.00 87.12 424 MET A CA 1
ATOM 3483 C C . MET A 1 424 ? -6.653 21.463 43.029 1.00 87.12 424 MET A C 1
ATOM 3485 O O . MET A 1 424 ? -5.482 21.106 42.950 1.00 87.12 424 MET A O 1
ATOM 3489 N N . GLU A 1 425 ? -7.020 22.742 43.021 1.00 90.25 425 GLU A N 1
ATOM 3490 C CA . GLU A 1 425 ? -6.115 23.869 42.759 1.00 90.25 425 GLU A CA 1
ATOM 3491 C C . GLU A 1 425 ? -5.867 24.731 44.017 1.00 90.25 425 GLU A C 1
ATOM 3493 O O . GLU A 1 425 ? -5.036 25.634 43.985 1.00 90.25 425 GLU A O 1
ATOM 3498 N N . GLY A 1 426 ? -6.526 24.429 45.144 1.00 91.00 426 GLY A N 1
ATOM 3499 C CA . GLY A 1 426 ? -6.391 25.158 46.408 1.00 91.00 426 GLY A CA 1
ATOM 3500 C C . GLY A 1 426 ? -7.446 26.252 46.601 1.00 91.00 426 GLY A C 1
ATOM 3501 O O . GLY A 1 426 ? -8.330 26.457 45.773 1.00 91.00 426 GLY A O 1
ATOM 3502 N N . ASN A 1 427 ? -7.373 26.960 47.732 1.00 90.38 427 ASN A N 1
ATOM 3503 C CA . ASN A 1 427 ? -8.3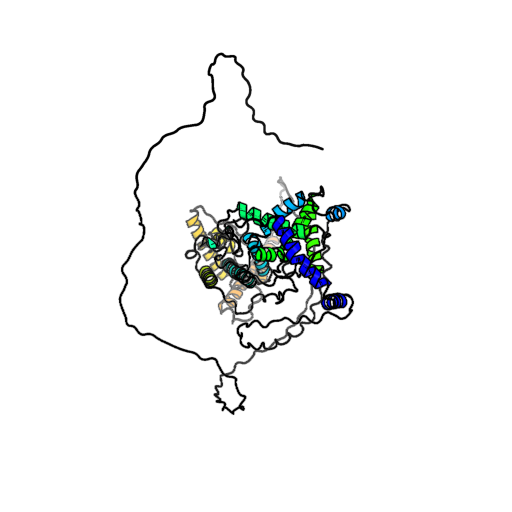84 27.956 48.111 1.00 90.38 427 ASN A CA 1
ATOM 3504 C C . ASN A 1 427 ? -8.411 29.203 47.214 1.00 90.38 427 ASN A C 1
ATOM 3506 O O . ASN A 1 427 ? -9.430 29.885 47.206 1.00 90.38 427 ASN A O 1
ATOM 3510 N N . GLU A 1 428 ? -7.328 29.470 46.484 1.00 87.00 428 GLU A N 1
ATOM 3511 C CA . GLU A 1 428 ? -7.169 30.614 45.568 1.00 87.00 428 GLU A CA 1
ATOM 3512 C C . GLU A 1 428 ? -7.726 30.338 44.164 1.00 87.00 428 GLU A C 1
ATOM 3514 O O . GLU A 1 428 ? -7.643 31.168 43.263 1.00 87.00 428 GLU A O 1
ATOM 3519 N N . ALA A 1 429 ? -8.262 29.141 43.945 1.00 83.06 429 ALA A N 1
ATOM 3520 C CA . ALA A 1 429 ? -8.730 28.729 42.643 1.00 83.06 429 ALA A CA 1
ATOM 3521 C C . ALA A 1 429 ? -10.146 29.269 42.390 1.00 83.06 429 ALA A C 1
ATOM 3523 O O . ALA A 1 429 ? -11.151 28.657 42.759 1.00 83.06 429 ALA A O 1
ATOM 3524 N N . GLU A 1 430 ? -10.210 30.441 41.766 1.00 77.31 430 GLU A N 1
ATOM 3525 C CA . GLU A 1 430 ? -11.457 31.111 41.407 1.00 77.31 430 GLU A CA 1
ATOM 3526 C C . GLU A 1 430 ? -11.879 30.748 39.975 1.00 77.31 430 GLU A C 1
ATOM 3528 O O . GLU A 1 430 ? -11.079 30.712 39.034 1.00 77.31 430 GLU A O 1
ATOM 3533 N N . LEU A 1 431 ? -13.168 30.443 39.797 1.00 76.19 431 LEU A N 1
ATOM 3534 C CA . LEU A 1 431 ? -13.765 30.464 38.464 1.00 76.19 431 LEU A CA 1
ATOM 3535 C C . LEU A 1 431 ? -13.868 31.925 38.015 1.00 76.19 431 LEU A C 1
ATOM 3537 O O . LEU A 1 431 ? -14.055 32.789 38.863 1.00 76.19 431 LEU A O 1
ATOM 3541 N N . PRO A 1 432 ? -13.810 32.219 36.705 1.00 75.25 432 PRO A N 1
ATOM 3542 C CA . PRO A 1 432 ? -14.093 33.562 36.220 1.00 75.25 432 PRO A CA 1
ATOM 3543 C C . PRO A 1 432 ? -15.432 34.035 36.794 1.00 75.25 432 PRO A C 1
ATOM 3545 O O . PRO A 1 432 ? -16.469 33.415 36.531 1.00 75.25 432 PRO A O 1
ATOM 3548 N N . ASP A 1 433 ? -15.403 35.110 37.582 1.00 63.12 433 ASP A N 1
ATOM 3549 C CA . ASP A 1 433 ? -16.578 35.619 38.298 1.00 63.12 433 ASP A CA 1
ATOM 3550 C C . ASP A 1 433 ? -17.723 36.002 37.357 1.00 63.12 433 ASP A C 1
ATOM 3552 O O . ASP A 1 433 ? -18.895 36.002 37.739 1.00 63.12 433 ASP A O 1
ATOM 3556 N N . GLN A 1 434 ? -17.401 36.282 36.095 1.00 57.62 434 GLN A N 1
ATOM 3557 C CA . GLN A 1 434 ? -18.339 36.832 35.138 1.00 57.62 434 GLN A CA 1
ATOM 3558 C C . GLN A 1 434 ? -18.478 35.923 33.920 1.00 57.62 434 GLN A C 1
ATOM 3560 O O . GLN A 1 434 ? -17.734 36.000 32.945 1.00 57.62 434 GLN A O 1
ATOM 3565 N N . TRP A 1 435 ? -19.543 35.123 33.931 1.00 59.81 435 TRP A N 1
ATOM 3566 C CA . TRP A 1 435 ? -20.392 35.169 32.747 1.00 59.81 435 TRP A CA 1
ATOM 3567 C C . TRP A 1 435 ? -21.082 36.529 32.778 1.00 59.81 435 TRP A C 1
ATOM 3569 O O . TRP A 1 435 ? -21.521 36.917 33.862 1.00 59.81 435 TRP A O 1
ATOM 3579 N N . PRO A 1 436 ? -21.189 37.256 31.655 1.00 52.97 436 PRO A N 1
ATOM 3580 C CA . PRO A 1 436 ? -21.999 38.459 31.627 1.00 52.97 436 PRO A CA 1
ATOM 3581 C C . PRO A 1 436 ? -23.394 38.058 32.095 1.00 52.97 436 PRO A C 1
ATOM 3583 O O . PRO A 1 436 ? -24.096 37.310 31.409 1.00 52.97 436 PRO A O 1
ATOM 3586 N N . THR A 1 437 ? -23.775 38.484 33.299 1.00 57.75 437 THR A N 1
ATOM 3587 C CA . THR A 1 437 ? -25.170 38.454 33.707 1.00 57.75 437 THR A CA 1
ATOM 3588 C C . THR A 1 437 ? -25.871 39.247 32.619 1.00 57.75 437 THR A C 1
ATOM 3590 O O . THR A 1 437 ? -25.502 40.409 32.417 1.00 57.75 437 THR A O 1
ATOM 3593 N N . PRO A 1 438 ? -26.782 38.639 31.837 1.00 59.25 438 PRO A N 1
ATOM 3594 C CA . PRO A 1 438 ? -27.472 39.402 30.818 1.00 59.25 438 PRO A CA 1
ATOM 3595 C C . PRO A 1 438 ? -28.083 40.613 31.530 1.00 59.25 438 PRO A C 1
ATOM 3597 O O . PRO A 1 438 ? -28.660 40.432 32.611 1.00 59.25 438 PRO A O 1
ATOM 3600 N N . PRO A 1 439 ? -27.883 41.837 31.006 1.00 65.19 439 PRO A N 1
ATOM 3601 C CA . PRO A 1 439 ? -28.398 43.034 31.650 1.00 65.19 439 PRO A CA 1
ATOM 3602 C C . PRO A 1 439 ? -29.886 42.830 31.941 1.00 65.19 439 PRO A C 1
ATOM 3604 O O . PRO A 1 439 ? -30.562 42.154 31.151 1.00 65.19 439 PRO A O 1
ATOM 3607 N N . PRO A 1 440 ? -30.397 43.352 33.073 1.00 73.81 440 PRO A N 1
ATOM 3608 C CA . PRO A 1 440 ? -31.790 43.166 33.438 1.00 73.81 440 PRO A CA 1
ATOM 3609 C C . PRO A 1 440 ? -32.655 43.584 32.252 1.00 73.81 440 PRO A C 1
ATOM 3611 O O . PRO A 1 440 ? -32.623 44.730 31.804 1.00 73.81 440 PRO A O 1
ATOM 3614 N N . LEU A 1 441 ? -33.370 42.613 31.684 1.00 81.56 441 LEU A N 1
ATOM 3615 C CA . LEU A 1 441 ? -34.244 42.869 30.553 1.00 81.56 441 LEU A CA 1
ATOM 3616 C C . LEU A 1 441 ? -35.310 43.865 31.001 1.00 81.56 441 LEU A C 1
ATOM 3618 O O . LEU A 1 441 ? -35.891 43.712 32.079 1.00 81.56 441 LEU A O 1
ATOM 3622 N N . SER A 1 442 ? -35.593 44.862 30.161 1.00 87.75 442 SER A N 1
ATOM 3623 C CA . SER A 1 442 ? -36.720 45.758 30.411 1.00 87.75 442 SER A CA 1
ATOM 3624 C C . SER A 1 442 ? -38.002 44.932 30.599 1.00 87.75 442 SER A C 1
ATOM 3626 O O . SER A 1 442 ? -38.134 43.870 29.976 1.00 87.75 442 SER A O 1
ATOM 3628 N N . PRO A 1 443 ? -38.974 45.385 31.411 1.00 86.94 443 PRO A N 1
ATOM 3629 C CA . PRO A 1 443 ? -40.213 44.636 31.632 1.00 86.94 443 PRO A CA 1
ATOM 3630 C C . PRO A 1 443 ? -40.908 44.208 30.324 1.00 86.94 443 PRO A C 1
ATOM 3632 O O . PRO A 1 443 ? -41.381 43.082 30.201 1.00 86.94 443 PRO A O 1
ATOM 3635 N N . ARG A 1 444 ? -40.843 45.041 29.275 1.00 85.25 444 ARG A N 1
ATOM 3636 C CA . ARG A 1 444 ? -41.347 44.705 27.930 1.00 85.25 444 ARG A CA 1
ATOM 3637 C C . ARG A 1 444 ? -40.581 43.564 27.252 1.00 85.25 444 ARG A C 1
ATOM 3639 O O . ARG A 1 444 ? -41.192 42.710 26.614 1.00 85.25 444 ARG A O 1
ATOM 3646 N N . ALA A 1 445 ? -39.254 43.538 27.372 1.00 84.69 445 ALA A N 1
ATOM 3647 C CA . ALA A 1 445 ? -38.437 42.453 26.834 1.00 84.69 445 ALA A CA 1
ATOM 3648 C C . ALA A 1 445 ? -38.667 41.140 27.601 1.00 84.69 445 ALA A C 1
ATOM 3650 O O . ALA A 1 445 ? -38.722 40.083 26.972 1.00 84.69 445 ALA A O 1
ATOM 3651 N N . ARG A 1 446 ? -38.877 41.212 28.926 1.00 85.94 446 ARG A N 1
ATOM 3652 C CA . ARG A 1 446 ? -39.291 40.066 29.755 1.00 85.94 446 ARG A CA 1
ATOM 3653 C C . ARG A 1 446 ? -40.636 39.508 29.288 1.00 85.94 446 ARG A C 1
ATOM 3655 O O . ARG A 1 446 ? -40.730 38.311 29.042 1.00 85.94 446 ARG A O 1
ATOM 3662 N N . LEU A 1 447 ? -41.635 40.370 29.071 1.00 87.88 447 LEU A N 1
ATOM 3663 C CA . LEU A 1 447 ? -42.960 39.962 28.587 1.00 87.88 447 LEU A CA 1
ATOM 3664 C C . LEU A 1 447 ? -42.890 39.291 27.209 1.00 87.88 447 LEU A C 1
ATOM 3666 O O . LEU A 1 447 ? -43.490 38.243 26.992 1.00 87.88 447 LEU A O 1
ATOM 3670 N N . LYS A 1 448 ? -42.110 39.869 26.284 1.00 88.50 448 LYS A N 1
ATOM 3671 C CA . LYS A 1 448 ? -41.913 39.306 24.940 1.00 88.50 448 LYS A CA 1
ATOM 3672 C C . LYS A 1 448 ? -41.263 37.918 24.984 1.00 88.50 448 LYS A C 1
ATOM 3674 O O . LYS A 1 448 ? -41.591 37.081 24.148 1.00 88.50 448 LYS A O 1
ATOM 3679 N N . ARG A 1 449 ? -40.344 37.678 25.928 1.00 84.75 449 ARG A N 1
ATOM 3680 C CA . ARG A 1 449 ? -39.676 36.377 26.104 1.00 84.75 449 ARG A CA 1
ATOM 3681 C C . ARG A 1 449 ? -40.539 35.338 26.811 1.00 84.75 449 ARG A C 1
ATOM 3683 O O . ARG A 1 449 ? -40.437 34.169 26.458 1.00 84.75 449 ARG A O 1
ATOM 3690 N N . LEU A 1 450 ? -41.390 35.765 27.743 1.00 87.69 450 LEU A N 1
ATOM 3691 C CA . LEU A 1 450 ? -42.306 34.878 28.462 1.00 87.69 450 LEU A CA 1
ATOM 3692 C C . LEU A 1 450 ? -43.283 34.157 27.510 1.00 87.69 450 LEU A C 1
ATOM 3694 O O . LEU A 1 450 ? -43.708 33.038 27.793 1.00 87.69 450 LEU A O 1
ATOM 3698 N N . GLY A 1 451 ? -43.590 34.768 26.359 1.00 88.50 451 GLY A N 1
ATOM 3699 C CA . GLY A 1 451 ? -44.422 34.171 25.314 1.00 88.50 451 GLY A CA 1
ATOM 3700 C C . GLY A 1 451 ? -45.911 34.098 25.684 1.00 88.50 451 GLY A C 1
ATOM 3701 O O . GLY A 1 451 ? -46.308 34.544 26.765 1.00 88.50 451 GLY A O 1
ATOM 3702 N N . PRO A 1 452 ? -46.765 33.581 24.780 1.00 90.06 452 PRO A N 1
ATOM 3703 C CA . PRO A 1 452 ? -48.180 33.377 25.075 1.00 90.06 452 PRO A CA 1
ATOM 3704 C C . PRO A 1 452 ? -48.366 32.343 26.194 1.00 90.06 452 PRO A C 1
ATOM 3706 O O . PRO A 1 452 ? -47.516 31.477 26.407 1.00 90.06 452 PRO A O 1
ATOM 3709 N N . MET A 1 453 ? -49.492 32.434 26.904 1.00 86.50 453 MET A N 1
ATOM 3710 C CA . MET A 1 453 ? -49.852 31.457 27.931 1.00 86.50 453 MET A CA 1
ATOM 3711 C C . MET A 1 453 ? -49.931 30.053 27.304 1.00 86.50 453 MET A C 1
ATOM 3713 O O . MET A 1 453 ? -50.535 29.918 26.239 1.00 86.50 453 MET A O 1
ATOM 3717 N N . PRO A 1 454 ? -49.362 29.009 27.930 1.00 82.69 454 PRO A N 1
ATOM 3718 C CA . PRO A 1 454 ? -49.465 27.646 27.414 1.00 82.69 454 PRO A CA 1
ATOM 3719 C C . PRO A 1 454 ? -50.936 27.214 27.284 1.00 82.69 454 PRO A C 1
ATOM 3721 O O . PRO A 1 454 ? -51.681 27.275 28.258 1.00 82.69 454 PRO A O 1
ATOM 3724 N N . GLU A 1 455 ? -51.355 26.771 26.093 1.00 75.62 455 GLU A N 1
ATOM 3725 C CA . GLU A 1 455 ? -52.765 26.449 25.787 1.00 75.62 455 GLU A CA 1
ATOM 3726 C C . GLU A 1 455 ? -53.251 25.117 26.393 1.00 75.62 455 GLU A C 1
ATOM 3728 O O . GLU A 1 455 ? -54.453 24.873 26.471 1.00 75.62 455 GLU A O 1
ATOM 3733 N N . HIS A 1 456 ? -52.339 24.257 26.863 1.00 66.88 456 HIS A N 1
ATOM 3734 C CA . HIS A 1 456 ? -52.669 22.945 27.423 1.00 66.88 456 HIS A CA 1
ATOM 3735 C C . HIS A 1 456 ? -51.977 22.704 28.773 1.00 66.88 456 HIS A C 1
ATOM 3737 O O . HIS A 1 456 ? -50.766 22.495 28.831 1.00 66.88 456 HIS A O 1
ATOM 3743 N N . GLU A 1 457 ? -52.767 22.637 29.852 1.00 59.12 457 GLU A N 1
ATOM 3744 C CA . GLU A 1 457 ? -52.322 22.273 31.214 1.00 59.12 457 GLU A CA 1
ATOM 3745 C C . GLU A 1 457 ? -51.804 20.818 31.322 1.00 59.12 457 GLU A C 1
ATOM 3747 O O . GLU A 1 457 ? -51.253 20.428 32.345 1.00 59.12 457 GLU A O 1
ATOM 3752 N N . SER A 1 458 ? -51.932 19.988 30.276 1.00 54.47 458 SER A N 1
ATOM 3753 C CA . SER A 1 458 ? -51.698 18.539 30.387 1.00 54.47 458 SER A CA 1
ATOM 3754 C C . SER A 1 458 ? -50.267 18.053 30.112 1.00 54.47 458 SER A C 1
ATOM 3756 O O . SER A 1 458 ? -49.987 16.884 30.366 1.00 54.47 458 SER A O 1
ATOM 3758 N N . LEU A 1 459 ? -49.370 18.872 29.545 1.00 54.62 459 LEU A N 1
ATOM 3759 C CA . LEU A 1 459 ? -48.016 18.425 29.143 1.00 54.62 459 LEU A CA 1
ATOM 3760 C C . LEU A 1 459 ? -46.900 18.854 30.102 1.00 54.62 459 LEU A C 1
ATOM 3762 O O . LEU A 1 459 ? -45.868 18.192 30.186 1.00 54.62 459 LEU A O 1
ATOM 3766 N N . PHE A 1 460 ? -47.127 19.922 30.853 1.00 54.00 460 PHE A N 1
ATOM 3767 C CA . PHE A 1 460 ? -46.261 20.402 31.919 1.00 54.00 460 PHE A CA 1
ATOM 3768 C C . PHE A 1 460 ? -47.191 20.522 33.117 1.00 54.00 460 PHE A C 1
ATOM 3770 O O . PHE A 1 460 ? -48.101 21.340 33.046 1.00 54.00 460 PHE A O 1
ATOM 3777 N N . GLY A 1 461 ? -47.058 19.655 34.129 1.00 65.31 461 GLY A N 1
ATOM 3778 C CA . GLY A 1 461 ? -48.032 19.552 35.229 1.00 65.31 461 GLY A CA 1
ATOM 3779 C C . GLY A 1 461 ? -48.383 20.900 35.874 1.00 65.31 461 GLY A C 1
ATOM 3780 O O . GLY A 1 461 ? -47.679 21.879 35.646 1.00 65.31 461 GLY A O 1
ATOM 3781 N N . ASP A 1 462 ? -49.437 20.937 36.700 1.00 69.38 462 ASP A N 1
ATOM 3782 C CA . ASP A 1 462 ? -50.107 22.121 37.295 1.00 69.38 462 ASP A CA 1
ATOM 3783 C C . ASP A 1 462 ? -49.224 23.334 37.705 1.00 69.38 462 ASP A C 1
ATOM 3785 O O . ASP A 1 462 ? -49.701 24.470 37.807 1.00 69.38 462 ASP A O 1
ATOM 3789 N N . GLY A 1 463 ? -47.921 23.135 37.918 1.00 76.38 463 GLY A N 1
ATOM 3790 C CA . GLY A 1 463 ? -46.926 24.185 38.127 1.00 76.38 463 GLY A CA 1
ATOM 3791 C C . GLY A 1 463 ? -46.676 25.124 36.936 1.00 76.38 463 GLY A C 1
ATOM 3792 O O . GLY A 1 463 ? -46.475 26.313 37.168 1.00 76.38 463 GLY A O 1
ATOM 3793 N N . GLY A 1 464 ? -46.733 24.667 35.678 1.00 80.00 464 GLY A N 1
ATOM 3794 C CA . GLY A 1 464 ? -46.294 25.476 34.523 1.00 80.00 464 GLY A CA 1
ATOM 3795 C C . GLY A 1 464 ? -47.166 26.710 34.247 1.00 80.00 464 GLY A C 1
ATOM 3796 O O . GLY A 1 464 ? -46.665 27.824 34.080 1.00 80.00 464 GLY A O 1
ATOM 3797 N N . ALA A 1 465 ? -48.491 26.539 34.260 1.00 82.75 465 ALA A N 1
ATOM 3798 C CA . ALA A 1 465 ? -49.431 27.648 34.087 1.00 82.75 465 ALA A CA 1
ATOM 3799 C C . ALA A 1 465 ? -49.398 28.618 35.282 1.00 82.75 465 ALA A C 1
ATOM 3801 O O . ALA A 1 465 ? -49.489 29.835 35.109 1.00 82.75 465 ALA A O 1
ATOM 3802 N N . SER A 1 466 ? -49.230 28.086 36.493 1.00 83.31 466 SER A N 1
ATOM 3803 C CA . SER A 1 466 ? -49.122 28.871 37.725 1.00 83.31 466 SER A CA 1
ATOM 3804 C C . SER A 1 466 ? -47.846 29.722 37.749 1.00 83.31 466 SER A C 1
ATOM 3806 O O . SER A 1 466 ? -47.896 30.903 38.102 1.00 83.31 466 SER A O 1
ATOM 3808 N N . GLU A 1 467 ? -46.715 29.157 37.315 1.00 82.25 467 GLU A N 1
ATOM 3809 C CA . GLU A 1 467 ? -45.437 29.863 37.183 1.00 82.25 467 GLU A CA 1
ATOM 3810 C C . GLU A 1 467 ? -45.521 30.972 36.129 1.00 82.25 467 GLU A C 1
ATOM 3812 O O . GLU A 1 467 ? -45.150 32.111 36.414 1.00 82.25 467 GLU A O 1
ATOM 3817 N N . TRP A 1 468 ? -46.097 30.685 34.956 1.00 90.50 468 TRP A N 1
ATOM 3818 C CA . TRP A 1 468 ? -46.299 31.693 33.914 1.00 90.50 468 TRP A CA 1
ATOM 3819 C C . TRP A 1 468 ? -47.153 32.866 34.416 1.00 90.50 468 TRP A C 1
ATOM 3821 O O . TRP A 1 468 ? -46.772 34.024 34.246 1.00 90.50 468 TRP A O 1
ATOM 3831 N N . ARG A 1 469 ? -48.276 32.592 35.101 1.00 89.81 469 ARG A N 1
ATOM 3832 C CA . ARG A 1 469 ? -49.144 33.643 35.670 1.00 89.81 469 ARG A CA 1
ATOM 3833 C C . ARG A 1 469 ? -48.406 34.480 36.713 1.00 89.81 469 ARG A C 1
ATOM 3835 O O . ARG A 1 469 ? -48.555 35.700 36.725 1.00 89.81 469 ARG A O 1
ATOM 3842 N N . ARG A 1 470 ? -47.597 33.843 37.565 1.00 91.44 470 ARG A N 1
ATOM 3843 C CA . ARG A 1 470 ? -46.760 34.532 38.556 1.00 91.44 470 ARG A CA 1
ATOM 3844 C C . ARG A 1 470 ? -45.739 35.448 37.881 1.00 91.44 470 ARG A C 1
ATOM 3846 O O . ARG A 1 470 ? -45.641 36.610 38.262 1.00 91.44 470 ARG A O 1
ATOM 3853 N N . MET A 1 471 ? -45.018 34.946 36.878 1.00 87.00 471 MET A N 1
ATOM 3854 C CA . MET A 1 471 ? -44.031 35.727 36.126 1.00 87.00 471 MET A CA 1
ATOM 3855 C C . MET A 1 471 ? -44.671 36.894 35.385 1.00 87.00 471 MET A C 1
ATOM 3857 O O . MET A 1 471 ? -44.141 38.001 35.415 1.00 87.00 471 MET A O 1
ATOM 3861 N N . LYS A 1 472 ? -45.824 36.666 34.750 1.00 92.00 472 LYS A N 1
ATOM 3862 C CA . LYS A 1 472 ? -46.574 37.730 34.087 1.00 92.00 472 LYS A CA 1
ATOM 3863 C C . LYS A 1 472 ? -46.990 38.811 35.079 1.00 92.00 472 LYS A C 1
ATOM 3865 O O . LYS A 1 472 ? -46.751 39.978 34.804 1.00 92.00 472 LYS A O 1
ATOM 3870 N N . LYS A 1 473 ? -47.546 38.429 36.234 1.00 92.75 473 LYS A N 1
ATOM 3871 C CA . LYS A 1 473 ? -47.938 39.384 37.277 1.00 92.75 473 LYS A CA 1
ATOM 3872 C C . LYS A 1 473 ? -46.755 40.246 37.725 1.00 92.75 473 LYS A C 1
ATOM 3874 O O . LYS A 1 473 ? -46.872 41.457 37.754 1.00 92.75 473 LYS A O 1
ATOM 3879 N N . GLU A 1 474 ? -45.602 39.636 37.993 1.00 91.50 474 GLU A N 1
ATOM 3880 C CA . GLU A 1 474 ? -44.393 40.376 38.379 1.00 91.50 474 GLU A CA 1
ATOM 3881 C C . GLU A 1 474 ? -43.937 41.370 37.293 1.00 91.50 474 GLU A C 1
ATOM 3883 O O . GLU A 1 474 ? -43.475 42.470 37.594 1.00 91.50 474 GLU A O 1
ATOM 3888 N N . ILE A 1 475 ? -44.054 40.988 36.017 1.00 90.56 475 ILE A N 1
ATOM 3889 C CA . ILE A 1 475 ? -43.717 41.862 34.887 1.00 90.56 475 ILE A CA 1
ATOM 3890 C C . ILE A 1 475 ? -44.714 43.020 34.767 1.00 90.56 475 ILE A C 1
ATOM 3892 O O . ILE A 1 475 ? -44.290 44.145 34.499 1.00 90.56 475 ILE A O 1
ATOM 3896 N N . ASP A 1 476 ? -46.003 42.749 34.963 1.00 91.50 476 ASP A N 1
ATOM 3897 C CA . ASP A 1 476 ? -47.062 43.758 34.943 1.00 91.50 476 ASP A CA 1
ATOM 3898 C C . ASP A 1 476 ? -46.880 44.755 36.106 1.00 91.50 476 ASP A C 1
ATOM 3900 O O . ASP A 1 476 ? -46.815 45.957 35.855 1.00 91.50 476 ASP A O 1
ATOM 3904 N N . ASP A 1 477 ? -46.638 44.279 37.334 1.00 92.19 477 ASP A N 1
ATOM 3905 C CA . ASP A 1 477 ? -46.345 45.119 38.510 1.00 92.19 477 ASP A CA 1
ATOM 3906 C C . ASP 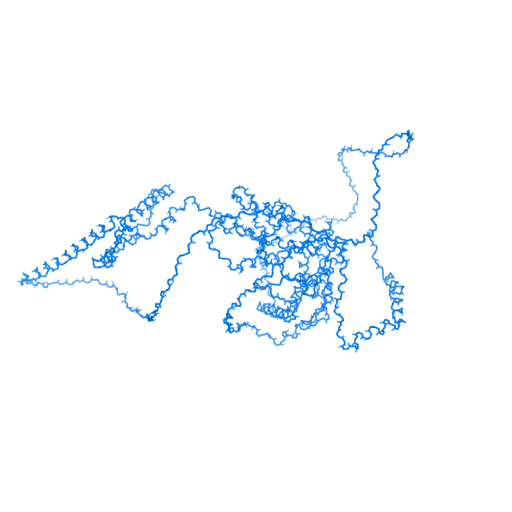A 1 477 ? -45.113 46.023 38.258 1.00 92.19 477 ASP A C 1
ATOM 3908 O O . ASP A 1 477 ? -45.083 47.204 38.615 1.00 92.19 477 ASP A O 1
ATOM 3912 N N . ALA A 1 478 ? -44.078 45.494 37.591 1.00 90.06 478 ALA A N 1
ATOM 3913 C CA . ALA A 1 478 ? -42.893 46.268 37.222 1.00 90.06 478 ALA A CA 1
ATOM 3914 C C . ALA A 1 478 ? -43.177 47.320 36.135 1.00 90.06 478 ALA A C 1
ATOM 3916 O O . ALA A 1 478 ? -42.567 48.392 36.143 1.00 90.06 478 ALA A O 1
ATOM 3917 N N . LEU A 1 479 ? -44.076 47.032 35.188 1.00 92.00 479 LEU A N 1
ATOM 3918 C CA . LEU A 1 479 ? -44.532 48.007 34.195 1.00 92.00 479 LEU A CA 1
ATOM 3919 C C . LEU A 1 479 ? -45.330 49.133 34.857 1.00 92.00 479 LEU A C 1
ATOM 3921 O O . LEU A 1 479 ? -45.093 50.298 34.532 1.00 92.00 479 LEU A O 1
ATOM 3925 N N . GLU A 1 480 ? -46.209 48.800 35.801 1.00 92.69 480 GLU A N 1
ATOM 3926 C CA . GLU A 1 480 ? -46.978 49.773 36.581 1.00 92.69 480 GLU A CA 1
ATOM 3927 C C . GLU A 1 480 ? -46.062 50.665 37.422 1.00 92.69 480 GLU A C 1
ATOM 3929 O O . GLU A 1 480 ? -46.200 51.884 37.387 1.00 92.69 480 GLU A O 1
ATOM 3934 N N . ALA A 1 481 ? -45.049 50.105 38.091 1.00 91.44 481 ALA A N 1
ATOM 3935 C CA . ALA A 1 481 ? -44.084 50.894 38.861 1.00 91.44 481 ALA A CA 1
ATOM 3936 C C . ALA A 1 481 ? -43.292 51.888 37.990 1.00 91.44 481 ALA A C 1
ATOM 3938 O O . ALA A 1 481 ? -43.021 53.014 38.410 1.00 91.44 481 ALA A O 1
ATOM 3939 N N . VAL A 1 482 ? -42.924 51.497 36.763 1.00 90.75 482 VAL A N 1
ATOM 3940 C CA . VAL A 1 482 ? -42.265 52.402 35.803 1.00 90.75 482 VAL A CA 1
ATOM 3941 C C . VAL A 1 482 ? -43.217 53.512 35.354 1.00 90.75 482 VAL A C 1
ATOM 3943 O O . VAL A 1 482 ? -42.787 54.654 35.203 1.00 90.75 482 VAL A O 1
ATOM 3946 N N . GLN A 1 483 ? -44.501 53.203 35.159 1.00 91.19 483 GLN A N 1
ATOM 3947 C CA . GLN A 1 483 ? -45.517 54.205 34.829 1.00 91.19 483 GLN A CA 1
ATOM 3948 C C . GLN A 1 483 ? -45.778 55.160 35.999 1.00 91.19 483 GLN A C 1
ATOM 3950 O O . GLN A 1 483 ? -45.813 56.365 35.781 1.00 91.19 483 GLN A O 1
ATOM 3955 N N . ALA A 1 484 ? -45.877 54.653 37.229 1.00 90.19 484 ALA A N 1
ATOM 3956 C CA . ALA A 1 484 ? -46.078 55.459 38.430 1.00 90.19 484 ALA A CA 1
ATOM 3957 C C . ALA A 1 484 ? -44.934 56.460 38.638 1.00 90.19 484 ALA A C 1
ATOM 3959 O O . ALA A 1 484 ? -45.188 57.650 38.778 1.00 90.19 484 ALA A O 1
ATOM 3960 N N . ARG A 1 485 ? -43.673 56.013 38.528 1.00 91.94 485 ARG A N 1
ATOM 3961 C CA . ARG A 1 485 ? -42.502 56.909 38.602 1.00 91.94 485 ARG A CA 1
ATOM 3962 C C . ARG A 1 485 ? -42.512 57.982 37.524 1.00 91.94 485 ARG A C 1
ATOM 3964 O O . ARG A 1 485 ? -42.079 59.100 37.768 1.00 91.94 485 ARG A O 1
ATOM 3971 N N . ARG A 1 486 ? -42.984 57.640 36.324 1.00 90.88 486 ARG A N 1
ATOM 3972 C CA . ARG A 1 486 ? -43.114 58.607 35.235 1.00 90.88 486 ARG A CA 1
ATOM 3973 C C . ARG A 1 486 ? -44.178 59.658 35.554 1.00 90.88 486 ARG A C 1
ATOM 3975 O O . ARG A 1 486 ? -43.925 60.830 35.323 1.00 90.88 486 ARG A O 1
ATOM 3982 N N . VAL A 1 487 ? -45.316 59.255 36.119 1.00 90.00 487 VAL A N 1
ATOM 3983 C CA . VAL A 1 487 ? -46.373 60.182 36.556 1.00 90.00 487 VAL A CA 1
ATOM 3984 C C . VAL A 1 487 ? -45.893 61.065 37.710 1.00 90.00 487 VAL A C 1
ATOM 3986 O O . VAL A 1 487 ? -46.109 62.268 37.662 1.00 90.00 487 VAL A O 1
ATOM 3989 N N . GLU A 1 488 ? -45.190 60.514 38.703 1.00 88.62 488 GLU A N 1
ATOM 3990 C CA . GLU A 1 488 ? -44.585 61.289 39.800 1.00 88.62 488 GLU A CA 1
ATOM 3991 C C . GLU A 1 488 ? -43.548 62.295 39.283 1.00 88.62 488 GLU A C 1
ATOM 3993 O O . GLU A 1 488 ? -43.502 63.431 39.745 1.00 88.62 488 GLU A O 1
ATOM 3998 N N . GLN A 1 489 ? -42.740 61.906 38.292 1.00 87.56 489 GLN A N 1
ATOM 3999 C CA . GLN A 1 489 ? -41.764 62.795 37.664 1.00 87.56 489 GLN A CA 1
ATOM 4000 C C . GLN A 1 489 ? -42.437 63.896 36.829 1.00 87.56 489 GLN A C 1
ATOM 4002 O O . GLN A 1 489 ? -41.982 65.036 36.845 1.00 87.56 489 GLN A O 1
ATOM 4007 N N . GLU A 1 490 ? -43.527 63.577 36.127 1.00 85.94 490 GLU A N 1
ATOM 4008 C CA . GLU A 1 490 ? -44.323 64.546 35.361 1.00 85.94 490 GLU A CA 1
ATOM 4009 C C . GLU A 1 490 ? -45.113 65.498 36.286 1.00 85.94 490 GLU A C 1
ATOM 4011 O O . GLU A 1 490 ? -45.267 66.669 35.954 1.00 85.94 490 GLU A O 1
ATOM 4016 N N . GLN A 1 491 ? -45.550 65.042 37.467 1.00 80.25 491 GLN A N 1
ATOM 4017 C CA . GLN A 1 491 ? -46.216 65.873 38.481 1.00 80.25 491 GLN A CA 1
ATOM 4018 C C . GLN A 1 491 ? -45.227 66.739 39.276 1.00 80.25 491 GLN A C 1
ATOM 4020 O O . GLN A 1 491 ? -45.504 67.908 39.518 1.00 80.25 491 GLN A O 1
ATOM 4025 N N . GLY A 1 492 ? -44.046 66.216 39.620 1.00 71.75 492 GLY A N 1
ATOM 4026 C CA . GLY A 1 492 ? -42.999 66.975 40.314 1.00 71.75 492 GLY A CA 1
ATOM 4027 C C . GLY A 1 492 ? -42.324 68.046 39.450 1.00 71.75 492 GLY A C 1
ATOM 4028 O O . GLY A 1 492 ? -41.777 69.003 39.986 1.00 71.75 492 GLY A O 1
ATOM 4029 N N . ALA A 1 493 ? -42.383 67.918 38.121 1.00 68.75 493 ALA A N 1
ATOM 4030 C CA . ALA A 1 493 ? -41.889 68.933 37.190 1.00 68.75 493 ALA A CA 1
ATOM 4031 C C . ALA A 1 493 ? -42.885 70.085 36.946 1.00 68.75 493 ALA A C 1
ATOM 4033 O O . ALA A 1 493 ? -42.505 71.080 36.337 1.00 68.75 493 ALA A O 1
ATOM 4034 N N . ALA A 1 494 ? -44.141 69.957 37.392 1.00 62.47 494 ALA A N 1
ATOM 4035 C CA . ALA A 1 494 ? -45.180 70.970 37.192 1.00 62.47 494 ALA A CA 1
ATOM 4036 C C . ALA A 1 494 ? -45.306 71.974 38.357 1.00 62.47 494 ALA A C 1
ATOM 4038 O O . ALA A 1 494 ? -45.852 73.048 38.141 1.00 62.47 494 ALA A O 1
ATOM 4039 N N . ASP A 1 495 ? -44.775 71.655 39.546 1.00 58.72 495 ASP A N 1
ATOM 4040 C CA . ASP A 1 495 ? -44.813 72.512 40.751 1.00 58.72 495 ASP A CA 1
ATOM 4041 C C . ASP A 1 495 ? -43.450 73.174 41.077 1.00 58.72 495 ASP A C 1
ATOM 4043 O O . ASP A 1 495 ? -43.271 73.775 42.135 1.00 58.72 495 ASP A O 1
ATOM 4047 N N . GLY A 1 496 ? -42.469 73.064 40.175 1.00 54.19 496 GLY A N 1
ATOM 4048 C CA . GLY A 1 496 ? -41.166 73.727 40.279 1.00 54.19 496 GLY A CA 1
ATOM 4049 C C . GLY A 1 496 ? -41.141 75.077 39.564 1.00 54.19 496 GLY A C 1
ATOM 4050 O O . GLY A 1 496 ? -40.429 75.215 38.571 1.00 54.19 496 GLY A O 1
ATOM 4051 N N . ASP A 1 497 ? -41.934 76.032 40.055 1.00 48.88 497 ASP A N 1
ATOM 4052 C CA . ASP A 1 497 ? -41.862 77.451 39.690 1.00 48.88 497 ASP A CA 1
ATOM 4053 C C . ASP A 1 497 ? -40.540 78.080 40.174 1.00 48.88 497 ASP A C 1
ATOM 4055 O O . ASP A 1 497 ? -40.140 77.923 41.327 1.00 48.88 497 ASP A O 1
ATOM 4059 N N . ASP A 1 498 ? -39.903 78.817 39.260 1.00 57.16 498 ASP A N 1
ATOM 4060 C CA . ASP A 1 498 ? -39.183 80.077 39.475 1.00 57.16 498 ASP A CA 1
ATOM 4061 C C . ASP A 1 498 ? -38.395 80.257 40.793 1.00 57.16 498 ASP A C 1
ATOM 4063 O O . ASP A 1 498 ? -38.732 81.100 41.624 1.00 57.16 498 ASP A O 1
ATOM 4067 N N . GLU A 1 499 ? -37.234 79.609 40.930 1.00 51.75 499 GLU A N 1
ATOM 4068 C CA . GLU A 1 499 ? -36.124 80.218 41.680 1.00 51.75 499 GLU A CA 1
ATOM 4069 C C . GLU A 1 499 ? -34.809 80.168 40.892 1.00 51.75 499 GLU A C 1
ATOM 4071 O O . GLU A 1 499 ? -34.154 79.140 40.752 1.00 51.75 499 GLU A O 1
ATOM 4076 N N . ALA A 1 500 ? -34.477 81.345 40.356 1.00 48.72 500 ALA A N 1
ATOM 4077 C CA . ALA A 1 500 ? -33.148 81.917 40.172 1.00 48.72 500 ALA A CA 1
ATOM 4078 C C . ALA A 1 500 ? -31.968 80.941 39.994 1.00 48.72 500 ALA A C 1
ATOM 4080 O O . ALA A 1 500 ? -31.366 80.463 40.951 1.00 48.72 500 ALA A O 1
ATOM 4081 N N . MET A 1 501 ? -31.543 80.800 38.739 1.00 44.78 501 MET A N 1
ATOM 4082 C CA . MET A 1 501 ? -30.168 80.454 38.375 1.00 44.78 501 MET A CA 1
ATOM 4083 C C . MET A 1 501 ? -29.193 81.533 38.886 1.00 44.78 501 MET A C 1
ATOM 4085 O O . MET A 1 501 ? -29.349 82.693 38.494 1.00 44.78 501 MET A O 1
ATOM 4089 N N . PRO A 1 502 ? -28.142 81.193 39.650 1.00 53.69 502 PRO A N 1
ATOM 4090 C CA . PRO A 1 502 ? -26.874 81.887 39.544 1.00 53.69 502 PRO A CA 1
ATOM 4091 C C . PRO A 1 502 ? -25.952 81.130 38.583 1.00 53.69 502 PRO A C 1
ATOM 4093 O O . PRO A 1 502 ? -25.821 79.905 38.635 1.00 53.69 502 PRO A O 1
ATOM 4096 N N . ASP A 1 503 ? -25.332 81.908 37.701 1.00 47.47 503 ASP A N 1
ATOM 4097 C CA . ASP A 1 503 ? -24.107 81.559 36.995 1.00 47.47 503 ASP A CA 1
ATOM 4098 C C . ASP A 1 503 ? -23.075 80.982 37.975 1.00 47.47 503 ASP A C 1
ATOM 4100 O O . ASP A 1 503 ? -22.905 81.536 39.058 1.00 47.47 503 ASP A O 1
ATOM 4104 N N . GLU A 1 504 ? -22.381 79.907 37.594 1.00 43.94 504 GLU A N 1
ATOM 4105 C CA . GLU A 1 504 ? -20.913 79.837 37.642 1.00 43.94 504 GLU A CA 1
ATOM 4106 C C . GLU A 1 504 ? -20.381 78.482 37.124 1.00 43.94 504 GLU A C 1
ATOM 4108 O O . GLU A 1 504 ? -20.719 77.405 37.607 1.00 43.94 504 GLU A O 1
ATOM 4113 N N . GLU A 1 505 ? -19.531 78.617 36.102 1.00 39.66 505 GLU A N 1
ATOM 4114 C CA . GLU A 1 505 ? -18.246 77.936 35.885 1.00 39.66 505 GLU A CA 1
ATOM 4115 C C . GLU A 1 505 ? -18.183 76.408 35.659 1.00 39.66 505 GLU A C 1
ATOM 4117 O O . GLU A 1 505 ? -18.100 75.577 36.561 1.00 39.66 505 GLU A O 1
ATOM 4122 N N . GLU A 1 506 ? -18.044 76.073 34.368 1.00 44.03 506 GLU A N 1
ATOM 4123 C CA . GLU A 1 506 ? -17.165 75.014 33.843 1.00 44.03 506 GLU A CA 1
ATOM 4124 C C . GLU A 1 506 ? -15.793 74.987 34.556 1.00 44.03 506 GLU A C 1
ATOM 4126 O O . GLU A 1 506 ? -15.260 76.057 34.868 1.00 44.03 506 GLU A O 1
ATOM 4131 N N . PRO A 1 507 ? -15.140 73.811 34.727 1.00 49.31 507 PRO A N 1
ATOM 4132 C CA . PRO A 1 507 ? -14.211 73.394 33.665 1.00 49.31 507 PRO A CA 1
ATOM 4133 C C . PRO A 1 507 ? -13.965 71.869 33.475 1.00 49.31 507 PRO A C 1
ATOM 4135 O O . PRO A 1 507 ? -13.858 71.095 34.419 1.00 49.31 507 PRO A O 1
ATOM 4138 N N . VAL A 1 508 ? -13.810 71.511 32.188 1.00 38.53 508 VAL A N 1
ATOM 4139 C CA . VAL A 1 508 ? -12.988 70.461 31.522 1.00 38.53 508 VAL A CA 1
ATOM 4140 C C . VAL A 1 508 ? -12.851 69.038 32.098 1.00 38.53 508 VAL A C 1
ATOM 4142 O O . VAL A 1 508 ? -12.190 68.830 33.104 1.00 38.53 508 VAL A O 1
ATOM 4145 N N . GLU A 1 509 ? -13.255 68.051 31.283 1.00 37.66 509 GLU A N 1
ATOM 4146 C CA . GLU A 1 509 ? -12.465 66.875 30.832 1.00 37.66 509 GLU A CA 1
ATOM 4147 C C . GLU A 1 509 ? -13.258 66.181 29.692 1.00 37.66 509 GLU A C 1
ATOM 4149 O O . GLU A 1 509 ? -14.400 65.777 29.868 1.00 37.66 509 GLU A O 1
ATOM 4154 N N . ALA A 1 510 ? -12.866 66.306 28.420 1.00 36.81 510 ALA A N 1
ATOM 4155 C CA . ALA A 1 510 ? -11.877 65.502 27.690 1.00 36.81 510 ALA A CA 1
ATOM 4156 C C . ALA A 1 510 ? -12.342 64.075 27.279 1.00 36.81 510 ALA A C 1
ATOM 4158 O O . ALA A 1 510 ? -12.381 63.180 28.109 1.00 36.81 510 ALA A O 1
ATOM 4159 N N . VAL A 1 511 ? -12.517 63.882 25.949 1.00 34.66 511 VAL A N 1
ATOM 4160 C CA . VAL A 1 511 ? -11.962 62.761 25.128 1.00 34.66 511 VAL A CA 1
ATOM 4161 C C . VAL A 1 511 ? -12.576 61.352 25.384 1.00 34.66 511 VAL A C 1
ATOM 4163 O O . VAL A 1 511 ? -12.505 60.843 26.487 1.00 34.66 511 VAL A O 1
ATOM 4166 N N . VAL A 1 512 ? -13.128 60.560 24.446 1.00 37.12 512 VAL A N 1
ATOM 4167 C CA . VAL A 1 512 ? -13.098 60.511 22.972 1.00 37.12 512 VAL A CA 1
ATOM 4168 C C . VAL A 1 512 ? -14.201 59.580 22.426 1.00 37.12 512 VAL A C 1
ATOM 4170 O O . VAL A 1 512 ? -14.573 58.586 23.049 1.00 37.12 512 VAL A O 1
ATOM 4173 N N . ASP A 1 513 ? -14.648 59.910 21.213 1.00 34.75 513 ASP A N 1
ATOM 4174 C CA . ASP A 1 513 ? -15.484 59.155 20.276 1.00 34.75 513 ASP A CA 1
ATOM 4175 C C . ASP A 1 513 ? -14.947 57.769 19.877 1.00 34.75 513 ASP A C 1
ATOM 4177 O O . ASP A 1 513 ? -13.759 57.621 19.612 1.00 34.75 513 ASP A O 1
ATOM 4181 N N . LEU A 1 514 ? -15.844 56.799 19.643 1.00 33.19 514 LEU A N 1
ATOM 4182 C CA . LEU A 1 514 ? -15.867 55.998 18.402 1.00 33.19 514 LEU A CA 1
ATOM 4183 C C . LEU A 1 514 ? -17.038 55.005 18.409 1.00 33.19 514 LEU A C 1
ATOM 4185 O O . LEU A 1 514 ? -16.941 53.923 18.980 1.00 33.19 514 LEU A O 1
ATOM 4189 N N . GLN A 1 515 ? -18.115 55.330 17.691 1.00 32.75 515 GLN A N 1
ATOM 4190 C CA . GLN A 1 515 ? -18.943 54.331 17.004 1.00 32.75 515 GLN A CA 1
ATOM 4191 C C . GLN A 1 515 ? -19.764 54.999 15.891 1.00 32.75 515 GLN A C 1
ATOM 4193 O O . GLN A 1 515 ? -20.761 55.674 16.134 1.00 32.75 515 GLN A O 1
ATOM 4198 N N . ARG A 1 516 ? -19.327 54.798 14.641 1.00 32.91 516 ARG A N 1
ATOM 4199 C CA . ARG A 1 516 ? -20.069 55.146 13.424 1.00 32.91 516 ARG A CA 1
ATOM 4200 C C . ARG A 1 516 ? -19.914 54.034 12.381 1.00 32.91 516 ARG A C 1
ATOM 4202 O O . ARG A 1 516 ? -18.788 53.659 12.079 1.00 32.91 516 ARG A O 1
ATOM 4209 N N . ALA A 1 517 ? -21.063 53.651 11.807 1.00 32.31 517 ALA A N 1
ATOM 4210 C CA . ALA A 1 517 ? -21.307 52.882 10.569 1.00 32.31 517 ALA A CA 1
ATOM 4211 C C . ALA A 1 517 ? -20.940 51.381 10.588 1.00 32.31 517 ALA A C 1
ATOM 4213 O O . ALA A 1 517 ? -19.898 51.010 11.104 1.00 32.31 517 ALA A O 1
ATOM 4214 N N . GLY A 1 518 ? -21.703 50.431 10.032 1.00 30.75 518 GLY A N 1
ATOM 4215 C CA . GLY A 1 518 ? -22.976 50.334 9.278 1.00 30.75 518 GLY A CA 1
ATOM 4216 C C . GLY A 1 518 ? -23.214 48.812 9.062 1.00 30.75 518 GLY A C 1
ATOM 4217 O O . GLY A 1 518 ? -22.243 48.064 9.061 1.00 30.75 518 GLY A O 1
ATOM 4218 N N . GLN A 1 519 ? -24.399 48.208 9.213 1.00 34.88 519 GLN A N 1
ATOM 4219 C CA . GLN A 1 519 ? -25.614 48.170 8.372 1.00 34.88 519 GLN A CA 1
ATOM 4220 C C . GLN A 1 519 ? -25.446 47.669 6.917 1.00 34.88 519 GLN A C 1
ATOM 4222 O O . GLN A 1 519 ? -24.594 48.181 6.204 1.00 34.88 519 GLN A O 1
ATOM 4227 N N . SER A 1 520 ? -26.381 46.770 6.536 1.00 32.91 520 SER A N 1
ATOM 4228 C CA . SER A 1 520 ? -26.658 46.076 5.249 1.00 32.91 520 SER A CA 1
ATOM 4229 C C . SER A 1 520 ? -26.001 44.678 5.119 1.00 32.91 520 SER A C 1
ATOM 4231 O O . SER A 1 520 ? -24.844 44.508 5.477 1.00 32.91 520 SER A O 1
ATOM 4233 N N . ASP A 1 521 ? -26.664 43.565 4.770 1.00 32.09 521 ASP A N 1
ATOM 4234 C CA . ASP A 1 521 ? -27.903 43.318 4.016 1.00 32.09 521 ASP A CA 1
ATOM 4235 C C . ASP A 1 521 ? -28.655 42.060 4.523 1.00 32.09 521 ASP A C 1
ATOM 4237 O O . ASP A 1 521 ? -28.051 41.019 4.798 1.00 32.09 521 ASP A O 1
ATOM 4241 N N . GLN A 1 522 ? -29.987 42.146 4.613 1.00 34.00 522 GLN A N 1
ATOM 4242 C CA . GLN A 1 522 ? -30.918 41.013 4.698 1.00 34.00 522 GLN A CA 1
ATOM 4243 C C . GLN A 1 522 ? -32.094 41.286 3.754 1.00 34.00 522 GLN A C 1
ATOM 4245 O O . GLN A 1 522 ? -32.934 42.121 4.059 1.00 34.00 522 GLN A O 1
ATOM 4250 N N . ASP A 1 523 ? -32.149 40.522 2.668 1.00 36.38 523 ASP A N 1
ATOM 4251 C CA . ASP A 1 523 ? -33.317 40.212 1.837 1.00 36.38 523 ASP A CA 1
ATOM 4252 C C . ASP A 1 523 ? -33.117 38.739 1.408 1.00 36.38 523 ASP A C 1
ATOM 4254 O O . ASP A 1 523 ? -31.989 38.311 1.184 1.00 36.38 523 ASP A O 1
ATOM 4258 N N . GLY A 1 524 ? -34.099 37.847 1.314 1.00 30.23 524 GLY A N 1
ATOM 4259 C CA . GLY A 1 524 ? -35.537 38.000 1.382 1.00 30.23 524 GLY A CA 1
ATOM 4260 C C . GLY A 1 524 ? -36.228 36.638 1.547 1.00 30.23 524 GLY A C 1
ATOM 4261 O O . GLY A 1 524 ? -35.608 35.600 1.785 1.00 30.23 524 GLY A O 1
ATOM 4262 N N . ALA A 1 525 ? -37.550 36.706 1.481 1.00 35.50 525 ALA A N 1
ATOM 4263 C CA . ALA A 1 525 ? -38.531 35.733 1.931 1.00 35.50 525 ALA A CA 1
ATOM 4264 C C . ALA A 1 525 ? -38.897 34.619 0.925 1.00 35.50 525 ALA A C 1
ATOM 4266 O O . ALA A 1 525 ? -38.587 34.690 -0.260 1.00 35.50 525 ALA A O 1
ATOM 4267 N N . GLY A 1 526 ? -39.680 33.655 1.429 1.00 28.89 526 GLY A N 1
ATOM 4268 C CA . GLY A 1 526 ? -40.516 32.705 0.677 1.00 28.89 526 GLY A CA 1
ATOM 4269 C C . GLY A 1 526 ? -40.337 31.282 1.220 1.00 28.89 526 GLY A C 1
ATOM 4270 O O . GLY A 1 526 ? -39.263 30.721 1.082 1.00 28.89 526 GLY A O 1
ATOM 4271 N N . GLY A 1 527 ? -41.265 30.633 1.929 1.00 32.50 527 GLY A N 1
ATOM 4272 C CA . GLY A 1 527 ? -42.726 30.670 1.848 1.00 32.50 527 GLY A CA 1
ATOM 4273 C C . GLY A 1 527 ? -43.196 29.448 1.049 1.00 32.50 527 GLY A C 1
ATOM 4274 O O . GLY A 1 527 ? -42.958 29.402 -0.150 1.00 32.50 527 GLY A O 1
ATOM 4275 N N . GLY A 1 528 ? -43.835 28.463 1.692 1.00 28.92 528 GLY A N 1
ATOM 4276 C CA . GLY A 1 528 ? -44.425 27.321 0.979 1.00 28.92 528 GLY A CA 1
ATOM 4277 C C . GLY A 1 528 ? -44.668 26.084 1.841 1.00 28.92 528 GLY A C 1
ATOM 4278 O O . GLY A 1 528 ? -43.772 25.278 2.060 1.00 28.92 528 GLY A O 1
ATOM 4279 N N . SER A 1 529 ? -45.896 25.977 2.326 1.00 34.44 529 SER A N 1
ATOM 4280 C CA . SER A 1 529 ? -46.558 24.842 2.968 1.00 34.44 529 SER A CA 1
ATOM 4281 C C . SER A 1 529 ? -46.638 23.589 2.081 1.00 34.44 529 SER A C 1
ATOM 4283 O O . SER A 1 529 ? -46.750 23.711 0.870 1.00 34.44 529 SER A O 1
ATOM 4285 N N . ASP A 1 530 ? -46.637 22.391 2.680 1.00 30.88 530 ASP A N 1
ATOM 4286 C CA . ASP A 1 530 ? -47.832 21.530 2.677 1.00 30.88 530 ASP A CA 1
ATOM 4287 C C . ASP A 1 530 ? -47.647 20.229 3.469 1.00 30.88 530 ASP A C 1
ATOM 4289 O O . ASP A 1 530 ? -46.622 19.548 3.439 1.00 30.88 530 ASP A O 1
ATOM 4293 N N . ALA A 1 531 ? -48.703 19.925 4.218 1.00 35.25 531 ALA A N 1
ATOM 4294 C CA . ALA A 1 531 ? -48.900 18.736 5.016 1.00 35.25 531 ALA A CA 1
ATOM 4295 C C . ALA A 1 531 ? -49.505 17.614 4.161 1.00 35.25 531 ALA A C 1
ATOM 4297 O O . ALA A 1 531 ? -50.447 17.845 3.408 1.00 35.25 531 ALA A O 1
ATOM 4298 N N . ALA A 1 532 ? -49.052 16.376 4.360 1.00 32.12 532 ALA A N 1
ATOM 4299 C CA . ALA A 1 532 ? -49.814 15.196 3.968 1.00 32.12 532 ALA A CA 1
ATOM 4300 C C . ALA A 1 532 ? -49.651 14.097 5.022 1.00 32.12 532 ALA A C 1
ATOM 4302 O O . ALA A 1 532 ? -48.561 13.588 5.284 1.00 32.12 532 ALA A O 1
ATOM 4303 N N . ALA A 1 533 ? -50.778 13.786 5.655 1.00 37.03 533 ALA A N 1
ATOM 4304 C CA . ALA A 1 533 ? -50.967 12.749 6.650 1.00 37.03 533 ALA A CA 1
ATOM 4305 C C . ALA A 1 533 ? -50.843 11.340 6.045 1.00 37.03 533 ALA A C 1
ATOM 4307 O O . ALA A 1 533 ? -51.322 11.087 4.941 1.00 37.03 533 ALA A O 1
ATOM 4308 N N . ALA A 1 534 ? -50.289 10.398 6.813 1.00 33.59 534 ALA A N 1
ATOM 4309 C CA . ALA A 1 534 ? -50.376 8.964 6.542 1.00 33.59 534 ALA A CA 1
ATOM 4310 C C . ALA A 1 534 ? -50.820 8.211 7.820 1.00 33.59 534 ALA A C 1
ATOM 4312 O O . ALA A 1 534 ? -50.285 8.490 8.897 1.00 33.59 534 ALA A O 1
ATOM 4313 N N . PRO A 1 535 ? -51.802 7.289 7.737 1.00 49.09 535 PRO A N 1
ATOM 4314 C CA . PRO A 1 535 ? -52.436 6.648 8.896 1.00 49.09 535 PRO A CA 1
ATOM 4315 C C . PRO A 1 535 ? -51.700 5.384 9.404 1.00 49.09 535 PRO A C 1
ATOM 4317 O O . PRO A 1 535 ? -50.828 4.846 8.714 1.00 49.09 535 PRO A O 1
ATOM 4320 N N . PRO A 1 536 ? -52.047 4.877 10.609 1.00 44.72 536 PRO A N 1
ATOM 4321 C CA . PRO A 1 536 ? -51.309 3.810 11.284 1.00 44.72 536 PRO A CA 1
ATOM 4322 C C . PRO A 1 536 ? -51.667 2.407 10.767 1.00 44.72 536 PRO A C 1
ATOM 4324 O O . PRO A 1 536 ? -52.832 2.084 10.532 1.00 44.72 536 PRO A O 1
ATOM 4327 N N . ARG A 1 537 ? -50.657 1.533 10.651 1.00 35.44 537 ARG A N 1
ATOM 4328 C CA . ARG A 1 537 ? -50.840 0.103 10.355 1.00 35.44 537 ARG A CA 1
ATOM 4329 C C . ARG A 1 537 ? -51.245 -0.676 11.608 1.00 35.44 537 ARG A C 1
ATOM 4331 O O . ARG A 1 537 ? -50.569 -0.633 12.633 1.00 35.44 537 ARG A O 1
ATOM 4338 N N . GLN A 1 538 ? -52.346 -1.406 11.461 1.00 38.56 538 GLN A N 1
ATOM 4339 C CA . GLN A 1 538 ? -52.941 -2.325 12.425 1.00 38.56 538 GLN A CA 1
ATOM 4340 C C . GLN A 1 538 ? -52.055 -3.543 12.726 1.00 38.56 538 GLN A C 1
ATOM 4342 O O . GLN A 1 538 ? -51.372 -4.094 11.864 1.00 38.56 538 GLN A O 1
ATOM 4347 N N . THR A 1 539 ? -52.143 -3.968 13.981 1.00 40.72 539 THR A N 1
ATOM 4348 C CA . THR A 1 539 ? -51.726 -5.252 14.543 1.00 40.72 539 THR A CA 1
ATOM 4349 C C . THR A 1 539 ? -52.769 -6.346 14.260 1.00 40.72 539 THR A C 1
ATOM 4351 O O . THR A 1 539 ? -53.953 -6.036 14.191 1.00 40.72 539 THR A O 1
ATOM 4354 N N . GLN A 1 540 ? -52.303 -7.605 14.153 1.00 34.16 540 GLN A N 1
ATOM 4355 C CA . GLN A 1 540 ? -52.975 -8.936 14.221 1.00 34.16 540 GLN A CA 1
ATOM 4356 C C . GLN A 1 540 ? -52.425 -9.844 13.093 1.00 34.16 540 GLN A C 1
ATOM 4358 O O . GLN A 1 540 ? -52.244 -9.381 11.980 1.00 34.16 540 GLN A O 1
ATOM 4363 N N . GLY A 1 541 ? -52.101 -11.131 13.249 1.00 30.86 541 GLY A N 1
ATOM 4364 C CA . GLY A 1 541 ? -52.152 -12.056 14.373 1.00 30.86 541 GLY A CA 1
ATOM 4365 C C . GLY A 1 541 ? -51.494 -13.405 13.998 1.00 30.86 541 GLY A C 1
ATOM 4366 O O . GLY A 1 541 ? -51.402 -13.750 12.829 1.00 30.86 541 GLY A O 1
ATOM 4367 N N . LYS A 1 542 ? -51.009 -14.095 15.041 1.00 37.16 542 LYS A N 1
ATOM 4368 C CA . LYS A 1 542 ? -50.839 -15.542 15.337 1.00 37.16 542 LYS A CA 1
ATOM 4369 C C . LYS A 1 542 ? -50.739 -16.654 14.247 1.00 37.16 542 LYS A C 1
ATOM 4371 O O . LYS A 1 542 ? -51.241 -16.533 13.139 1.00 37.16 542 LYS A O 1
ATOM 4376 N N . PRO A 1 543 ? -50.118 -17.806 14.610 1.00 45.53 543 PRO A N 1
ATOM 4377 C CA . PRO A 1 543 ? -49.469 -18.739 13.690 1.00 45.53 543 PRO A CA 1
ATOM 4378 C C . PRO A 1 543 ? -50.374 -19.891 13.232 1.00 45.53 543 PRO A C 1
ATOM 4380 O O . PRO A 1 543 ? -51.308 -20.289 13.931 1.00 45.53 543 PRO A O 1
ATOM 4383 N N . ARG A 1 544 ? -50.030 -20.513 12.098 1.00 33.31 544 ARG A N 1
ATOM 4384 C CA . ARG A 1 544 ? -50.582 -21.809 11.683 1.00 33.31 544 ARG A CA 1
ATOM 4385 C C . ARG A 1 544 ? -49.469 -22.806 11.379 1.00 33.31 544 ARG A C 1
ATOM 4387 O O . ARG A 1 544 ? -48.772 -22.702 10.378 1.00 33.31 544 ARG A O 1
ATOM 4394 N N . ALA A 1 545 ? -49.365 -23.801 12.253 1.00 39.66 545 ALA A N 1
ATOM 4395 C CA . ALA A 1 545 ? -48.728 -25.074 11.975 1.00 39.66 545 ALA A CA 1
ATOM 4396 C C . ALA A 1 545 ? -49.567 -25.865 10.960 1.00 39.66 545 ALA A C 1
ATOM 4398 O O . ALA A 1 545 ? -50.791 -25.934 11.093 1.00 39.66 545 ALA A O 1
ATOM 4399 N N . ARG A 1 546 ? -48.915 -26.526 9.999 1.00 33.97 546 ARG A N 1
ATOM 4400 C CA . ARG A 1 546 ? -49.458 -27.736 9.374 1.00 33.97 546 ARG A CA 1
ATOM 4401 C C . ARG A 1 546 ? -48.343 -28.594 8.783 1.00 33.97 546 ARG A C 1
ATOM 4403 O O . ARG A 1 546 ? -47.711 -28.236 7.799 1.00 33.97 546 ARG A O 1
ATOM 4410 N N . SER A 1 547 ? -48.166 -29.753 9.414 1.00 37.91 547 SER A N 1
ATOM 4411 C CA . SER A 1 547 ? -47.618 -30.967 8.812 1.00 37.91 547 SER A CA 1
ATOM 4412 C C . SER A 1 547 ? -48.259 -31.235 7.456 1.00 37.91 547 SER A C 1
ATOM 4414 O O . SER A 1 547 ? -49.488 -31.204 7.358 1.00 37.91 547 SER A O 1
ATOM 4416 N N . ARG A 1 548 ? -47.455 -31.636 6.468 1.00 36.56 548 ARG A N 1
ATOM 4417 C CA . ARG A 1 548 ? -47.896 -32.590 5.450 1.00 36.56 548 ARG A CA 1
ATOM 4418 C C . ARG A 1 548 ? -46.727 -33.435 4.944 1.00 36.56 548 ARG A C 1
ATOM 4420 O O . ARG A 1 548 ? -45.817 -32.967 4.277 1.00 36.56 548 ARG A O 1
ATOM 4427 N N . ARG A 1 549 ? -46.823 -34.698 5.350 1.00 37.84 549 ARG A N 1
ATOM 4428 C CA . ARG A 1 549 ? -46.235 -35.923 4.815 1.00 37.84 549 ARG A CA 1
ATOM 4429 C C . ARG A 1 549 ? -46.529 -35.994 3.309 1.00 37.84 549 ARG A C 1
ATOM 4431 O O . ARG A 1 549 ? -47.693 -35.856 2.938 1.00 37.84 549 ARG A O 1
ATOM 4438 N N . ALA A 1 550 ? -45.507 -36.191 2.482 1.00 35.25 550 ALA A N 1
ATOM 4439 C CA . ALA A 1 550 ? -45.660 -36.503 1.064 1.00 35.25 550 ALA A CA 1
ATOM 4440 C C . ALA A 1 550 ? -45.101 -37.906 0.810 1.00 35.25 550 ALA A C 1
ATOM 4442 O O . ALA A 1 550 ? -43.981 -38.226 1.208 1.00 35.25 550 ALA A O 1
ATOM 4443 N N . GLU A 1 551 ? -45.965 -38.733 0.234 1.00 33.44 551 GLU A N 1
ATOM 4444 C CA . GLU A 1 551 ? -45.737 -40.105 -0.193 1.00 33.44 551 GLU A CA 1
ATOM 4445 C C . GLU A 1 551 ? -44.805 -40.156 -1.405 1.00 33.44 551 GLU A C 1
ATOM 4447 O O . GLU A 1 551 ? -44.815 -39.274 -2.264 1.00 33.44 551 GLU A O 1
ATOM 4452 N N . ALA A 1 552 ? -44.002 -41.215 -1.450 1.00 34.69 552 ALA A N 1
ATOM 4453 C CA . ALA A 1 552 ? -43.117 -41.549 -2.550 1.00 34.69 552 ALA A CA 1
ATOM 4454 C C . ALA A 1 552 ? -43.895 -42.254 -3.674 1.00 34.69 552 ALA A C 1
ATOM 4456 O O . ALA A 1 552 ? -44.666 -43.177 -3.414 1.00 34.69 552 ALA A O 1
ATOM 4457 N N . VAL A 1 553 ? -43.631 -41.854 -4.917 1.00 40.41 553 VAL A N 1
ATOM 4458 C CA . VAL A 1 553 ? -43.987 -42.585 -6.143 1.00 40.41 553 VAL A CA 1
ATOM 4459 C C . VAL A 1 553 ? -42.673 -42.906 -6.875 1.00 40.41 553 VAL A C 1
ATOM 4461 O O . VAL A 1 553 ? -41.803 -42.033 -6.929 1.00 40.41 553 VAL A O 1
ATOM 4464 N N . PRO A 1 554 ? -42.480 -44.141 -7.378 1.00 46.53 554 PRO A N 1
ATOM 4465 C CA . PRO A 1 554 ? -41.190 -44.614 -7.874 1.00 46.53 554 PRO A CA 1
ATOM 4466 C C . PRO A 1 554 ? -40.918 -44.174 -9.319 1.00 46.53 554 PRO A C 1
ATOM 4468 O O . PRO A 1 554 ? -41.812 -44.184 -10.164 1.00 46.53 554 PRO A O 1
ATOM 4471 N N . ALA A 1 555 ? -39.660 -43.828 -9.594 1.00 38.59 555 ALA A N 1
ATOM 4472 C CA . ALA A 1 555 ? -39.116 -43.611 -10.934 1.00 38.59 555 ALA A CA 1
ATOM 4473 C C . ALA A 1 555 ? -38.405 -44.889 -11.442 1.00 38.59 555 ALA A C 1
ATOM 4475 O O . ALA A 1 555 ? -37.952 -45.685 -10.616 1.00 38.59 555 ALA A O 1
ATOM 4476 N N . PRO A 1 556 ? -38.330 -45.100 -12.771 1.00 49.69 556 PRO A N 1
ATOM 4477 C CA . PRO A 1 556 ? -37.917 -46.364 -13.378 1.00 49.69 556 PRO A CA 1
ATOM 4478 C C . PRO A 1 556 ? -36.395 -46.553 -13.475 1.00 49.69 556 PRO A C 1
ATOM 4480 O O . PRO A 1 556 ? -35.625 -45.596 -13.544 1.00 49.69 556 PRO A O 1
ATOM 4483 N N . ASP A 1 557 ? -36.015 -47.831 -13.518 1.00 43.31 557 ASP A N 1
ATOM 4484 C CA . ASP A 1 557 ? -34.662 -48.375 -13.618 1.00 43.31 557 ASP A CA 1
ATOM 4485 C C . ASP A 1 557 ? -33.852 -47.851 -14.816 1.00 43.31 557 ASP A C 1
ATOM 4487 O O . ASP A 1 557 ? -34.261 -47.970 -15.973 1.00 43.31 557 ASP A O 1
ATOM 4491 N N . VAL A 1 558 ? -32.635 -47.380 -14.530 1.00 44.12 558 VAL A N 1
ATOM 4492 C CA . VAL A 1 558 ? -31.541 -47.217 -15.500 1.00 44.12 558 VAL A CA 1
ATOM 4493 C C . VAL A 1 558 ? -30.295 -47.912 -14.920 1.00 44.12 558 VAL A C 1
ATOM 4495 O O . VAL A 1 558 ? -29.962 -47.676 -13.755 1.00 44.12 558 VAL A O 1
ATOM 4498 N N . PRO A 1 559 ? -29.606 -48.788 -15.677 1.00 51.06 559 PRO A N 1
ATOM 4499 C CA . PRO A 1 559 ? -28.542 -49.641 -15.147 1.00 51.06 559 PRO A CA 1
ATOM 4500 C C . PRO A 1 559 ? -27.230 -48.878 -14.891 1.00 51.06 559 PRO A C 1
ATOM 4502 O O . PRO A 1 559 ? -26.698 -48.213 -15.778 1.00 51.06 559 PRO A O 1
ATOM 4505 N N . GLN A 1 560 ? -26.679 -49.030 -13.680 1.00 44.81 560 GLN A N 1
ATOM 4506 C CA . GLN A 1 560 ? -25.335 -48.569 -13.310 1.00 44.81 560 GLN A CA 1
ATOM 4507 C C . GLN A 1 560 ? -24.234 -49.568 -13.737 1.00 44.81 560 GLN A C 1
ATOM 4509 O O . GLN A 1 560 ? -24.427 -50.780 -13.606 1.00 44.81 560 GLN A O 1
ATOM 4514 N N . PRO A 1 561 ? -23.052 -49.086 -14.170 1.00 48.72 561 PRO A N 1
ATOM 4515 C CA . PRO A 1 561 ? -21.853 -49.902 -14.379 1.00 48.72 561 PRO A CA 1
ATOM 4516 C C . PRO A 1 561 ? -21.119 -50.243 -13.057 1.00 48.72 561 PRO A C 1
ATOM 4518 O O . PRO A 1 561 ? -21.308 -49.567 -12.043 1.00 48.72 561 PRO A O 1
ATOM 4521 N N . PRO A 1 562 ? -20.285 -51.305 -13.034 1.00 52.75 562 PRO A N 1
ATOM 4522 C CA . PRO A 1 562 ? -19.810 -51.929 -11.798 1.00 52.75 562 PRO A CA 1
ATOM 4523 C C . PRO A 1 562 ? -18.700 -51.152 -11.070 1.00 52.75 562 PRO A C 1
ATOM 4525 O O . PRO A 1 562 ? -17.715 -50.716 -11.661 1.00 52.75 562 PRO A O 1
ATOM 4528 N N . ALA A 1 563 ? -18.838 -51.079 -9.743 1.00 41.12 563 ALA A N 1
ATOM 4529 C CA . ALA A 1 563 ? -17.872 -50.502 -8.812 1.00 41.12 563 ALA A CA 1
ATOM 4530 C C . ALA A 1 563 ? -16.616 -51.385 -8.602 1.00 41.12 563 ALA A C 1
ATOM 4532 O O . ALA A 1 563 ? -16.718 -52.618 -8.583 1.00 41.12 563 ALA A O 1
ATOM 4533 N N . PRO A 1 564 ? -15.434 -50.786 -8.351 1.00 45.19 564 PRO A N 1
ATOM 4534 C CA . PRO A 1 564 ? -14.216 -51.522 -8.033 1.00 45.19 564 PRO A CA 1
ATOM 4535 C C . PRO A 1 564 ? -14.173 -52.005 -6.573 1.00 45.19 564 PRO A C 1
ATOM 4537 O O . PRO A 1 564 ? -14.586 -51.340 -5.621 1.00 45.19 564 PRO A O 1
ATOM 4540 N N . ARG A 1 565 ? -13.638 -53.219 -6.420 1.00 39.25 565 ARG A N 1
ATOM 4541 C CA . ARG A 1 565 ? -13.558 -54.023 -5.196 1.00 39.25 565 ARG A CA 1
ATOM 4542 C C . ARG A 1 565 ? -12.685 -53.383 -4.108 1.00 39.25 565 ARG A C 1
ATOM 4544 O O . ARG A 1 565 ? -11.477 -53.242 -4.271 1.00 39.25 565 ARG A O 1
ATOM 4551 N N . ARG A 1 566 ? -13.277 -53.147 -2.933 1.00 37.47 566 ARG A N 1
ATOM 4552 C CA . ARG A 1 566 ? -12.570 -52.991 -1.650 1.00 37.47 566 ARG A CA 1
ATOM 4553 C C . ARG A 1 566 ? -12.081 -54.356 -1.156 1.00 37.47 566 ARG A C 1
ATOM 4555 O O . ARG A 1 566 ? -12.897 -55.244 -0.928 1.00 37.47 566 ARG A O 1
ATOM 4562 N N . SER A 1 567 ? -10.779 -54.498 -0.917 1.00 39.03 567 SER A N 1
ATOM 4563 C CA . SER A 1 567 ? -10.229 -55.585 -0.095 1.00 39.03 567 SER A CA 1
ATOM 4564 C C . SER A 1 567 ? -9.760 -55.021 1.240 1.00 39.03 567 SER A C 1
ATOM 4566 O O . SER A 1 567 ? -8.823 -54.233 1.305 1.00 39.03 567 SER A O 1
ATOM 4568 N N . ALA A 1 568 ? -10.447 -55.431 2.302 1.00 40.38 568 ALA A N 1
ATOM 4569 C CA . ALA A 1 568 ? -10.020 -55.278 3.682 1.00 40.38 568 ALA A CA 1
ATOM 4570 C C . ALA A 1 568 ? -9.063 -56.417 4.057 1.00 40.38 568 ALA A C 1
ATOM 4572 O O . ALA A 1 568 ? -9.276 -57.551 3.629 1.00 40.38 568 ALA A O 1
ATOM 4573 N N . ARG A 1 569 ? -8.088 -56.157 4.936 1.00 39.88 569 ARG A N 1
ATOM 4574 C CA . ARG A 1 569 ? -7.560 -57.183 5.848 1.00 39.88 569 ARG A CA 1
ATOM 4575 C C . ARG A 1 569 ? -6.945 -56.552 7.095 1.00 39.88 569 ARG A C 1
ATOM 4577 O O . ARG A 1 569 ? -5.997 -55.781 7.013 1.00 39.88 569 ARG A O 1
ATOM 4584 N N . ASN A 1 570 ? -7.519 -56.926 8.237 1.00 38.81 570 ASN A N 1
ATOM 4585 C CA . ASN A 1 570 ? -6.977 -56.731 9.576 1.00 38.81 570 ASN A CA 1
ATOM 4586 C C . ASN A 1 570 ? -6.087 -57.922 9.989 1.00 38.81 570 ASN A C 1
ATOM 4588 O O . ASN A 1 570 ? -6.205 -59.025 9.459 1.00 38.81 570 ASN A O 1
ATOM 4592 N N . ALA A 1 571 ? -5.228 -57.623 10.963 1.00 38.62 571 ALA A N 1
ATOM 4593 C CA . ALA A 1 571 ? -4.215 -58.393 11.691 1.00 38.62 571 ALA A CA 1
ATOM 4594 C C . ALA A 1 571 ? -4.491 -59.872 12.068 1.00 38.62 571 ALA A C 1
ATOM 4596 O O . ALA A 1 571 ? -5.605 -60.197 12.462 1.00 38.62 571 ALA A O 1
ATOM 4597 N N . LEU A 1 572 ? -3.428 -60.705 12.144 1.00 38.06 572 LEU A N 1
ATOM 4598 C CA . LEU A 1 572 ? -2.866 -61.230 13.416 1.00 38.06 572 LEU A CA 1
ATOM 4599 C C . LEU A 1 572 ? -1.565 -62.078 13.258 1.00 38.06 572 LEU A C 1
ATOM 4601 O O . LEU A 1 572 ? -1.515 -63.023 12.485 1.00 38.06 572 LEU A O 1
ATOM 4605 N N . LYS A 1 573 ? -0.567 -61.715 14.082 1.00 42.41 573 LYS A N 1
ATOM 4606 C CA . LYS A 1 573 ? 0.547 -62.421 14.781 1.00 42.41 573 LYS A CA 1
ATOM 4607 C C . LYS A 1 573 ? 0.962 -63.901 14.536 1.00 42.41 573 LYS A C 1
ATOM 4609 O O . LYS A 1 573 ? 0.129 -64.798 14.485 1.00 42.41 573 LYS A O 1
ATOM 4614 N N . ARG A 1 574 ? 2.278 -64.081 14.819 1.00 35.03 574 ARG A N 1
ATOM 4615 C CA . ARG A 1 574 ? 3.147 -65.258 15.142 1.00 35.03 574 ARG A CA 1
ATOM 4616 C C . ARG A 1 574 ? 3.929 -65.784 13.927 1.00 35.03 574 ARG A C 1
ATOM 4618 O O . ARG A 1 574 ? 3.311 -66.068 12.920 1.00 35.03 574 ARG A O 1
ATOM 4625 N N . GLY A 1 575 ? 5.249 -65.969 13.920 1.00 33.22 575 GLY A N 1
ATOM 4626 C CA . GLY A 1 575 ? 6.349 -65.820 14.882 1.00 33.22 575 GLY A CA 1
ATOM 4627 C C . GLY A 1 575 ? 7.536 -66.653 14.355 1.00 33.22 575 GLY A C 1
ATOM 4628 O O . GLY A 1 575 ? 7.265 -67.708 13.797 1.00 33.22 575 GLY A O 1
ATOM 4629 N N . ALA A 1 576 ? 8.784 -66.179 14.476 1.00 35.62 576 ALA A N 1
ATOM 4630 C CA . ALA A 1 576 ? 10.031 -66.972 14.560 1.00 35.62 576 ALA A CA 1
ATOM 4631 C C . ALA A 1 576 ? 11.275 -66.060 14.439 1.00 35.62 576 ALA A C 1
ATOM 4633 O O . ALA A 1 576 ? 11.481 -65.433 13.406 1.00 35.62 576 ALA A O 1
ATOM 4634 N N . ASP A 1 577 ? 12.014 -65.994 15.547 1.00 36.66 577 ASP A N 1
ATOM 4635 C CA . ASP A 1 577 ? 13.459 -65.860 15.811 1.00 36.66 577 ASP A CA 1
ATOM 4636 C C . ASP A 1 577 ? 14.447 -64.999 14.979 1.00 36.66 577 ASP A C 1
ATOM 4638 O O . ASP A 1 577 ? 14.313 -64.837 13.768 1.00 36.66 577 ASP A O 1
ATOM 4642 N N . PRO A 1 578 ? 15.494 -64.449 15.648 1.00 50.66 578 PRO A N 1
ATOM 4643 C CA . PRO A 1 578 ? 16.368 -63.403 15.114 1.00 50.66 578 PRO A CA 1
ATOM 4644 C C . PRO A 1 578 ? 17.736 -63.926 14.628 1.00 50.66 578 PRO A C 1
ATOM 4646 O O . PRO A 1 578 ? 18.236 -64.925 15.148 1.00 50.66 578 PRO A O 1
ATOM 4649 N N . PRO A 1 579 ? 18.443 -63.183 13.756 1.00 46.28 579 PRO A N 1
ATOM 4650 C CA . PRO A 1 579 ? 19.895 -63.255 13.679 1.00 46.28 579 PRO A CA 1
ATOM 4651 C C . PRO A 1 579 ? 20.569 -62.130 14.487 1.00 46.28 579 PRO A C 1
ATOM 4653 O O . PRO A 1 579 ? 20.155 -60.971 14.482 1.00 46.28 579 PRO A O 1
ATOM 4656 N N . SER A 1 580 ? 21.624 -62.537 15.191 1.00 39.12 580 SER A N 1
ATOM 4657 C CA . SER A 1 580 ? 22.559 -61.734 15.988 1.00 39.12 580 SER A CA 1
ATOM 4658 C C . SER A 1 580 ? 23.525 -60.885 15.121 1.00 39.12 580 SER A C 1
ATOM 4660 O O . SER A 1 580 ? 23.536 -61.040 13.901 1.00 39.12 580 SER A O 1
ATOM 4662 N N . PRO A 1 581 ? 24.330 -59.985 15.732 1.00 49.56 581 PRO A N 1
ATOM 4663 C CA . PRO A 1 581 ? 24.750 -58.701 15.162 1.00 49.56 581 PRO A CA 1
ATOM 4664 C C . PRO A 1 581 ? 26.197 -58.666 14.647 1.00 49.56 581 PRO A C 1
ATOM 4666 O O . PRO A 1 581 ? 27.045 -59.397 15.153 1.00 49.56 581 PRO A O 1
ATOM 4669 N N . GLN A 1 582 ? 26.509 -57.708 13.766 1.00 36.34 582 GLN A N 1
ATOM 4670 C CA . GLN A 1 582 ? 27.838 -57.090 13.679 1.00 36.34 582 GLN A CA 1
ATOM 4671 C C . GLN A 1 582 ? 27.778 -55.710 12.990 1.00 36.34 582 GLN A C 1
ATOM 4673 O O . GLN A 1 582 ? 27.029 -55.504 12.041 1.00 36.34 582 GLN A O 1
ATOM 4678 N N . ASP A 1 583 ? 28.587 -54.801 13.538 1.00 36.81 583 ASP A N 1
ATOM 4679 C CA . ASP A 1 583 ? 29.063 -53.510 13.021 1.00 36.81 583 ASP A CA 1
ATOM 4680 C C . ASP A 1 583 ? 28.176 -52.253 13.115 1.00 36.81 583 ASP A C 1
ATOM 4682 O O . ASP A 1 583 ? 27.527 -51.804 12.174 1.00 36.81 583 ASP A O 1
ATOM 4686 N N . ALA A 1 584 ? 28.301 -51.582 14.269 1.00 39.75 584 ALA A N 1
ATOM 4687 C CA . ALA A 1 584 ? 28.109 -50.140 14.422 1.00 39.75 584 ALA A CA 1
ATOM 4688 C C . ALA A 1 584 ? 29.411 -49.493 14.946 1.00 39.75 584 ALA A C 1
ATOM 4690 O O . ALA A 1 584 ? 29.991 -50.019 15.901 1.00 39.75 584 ALA A O 1
ATOM 4691 N N . PRO A 1 585 ? 29.865 -48.343 14.408 1.00 48.69 585 PRO A N 1
ATOM 4692 C CA . PRO A 1 585 ? 30.913 -47.541 15.035 1.00 48.69 585 PRO A CA 1
ATOM 4693 C C . PRO A 1 585 ? 30.344 -46.432 15.955 1.00 48.69 585 PRO A C 1
ATOM 4695 O O . PRO A 1 585 ? 29.176 -46.057 15.834 1.00 48.69 585 PRO A O 1
ATOM 4698 N N . PRO A 1 586 ? 31.141 -45.913 16.918 1.00 56.28 586 PRO A N 1
ATOM 4699 C CA . PRO A 1 586 ? 30.608 -45.424 18.188 1.00 56.28 586 PRO A CA 1
ATOM 4700 C C . PRO A 1 586 ? 30.528 -43.896 18.341 1.00 56.28 586 PRO A C 1
ATOM 4702 O O . PRO A 1 586 ? 31.392 -43.139 17.904 1.00 56.28 586 PRO A O 1
ATOM 4705 N N . ASN A 1 587 ? 29.540 -43.483 19.139 1.00 43.94 587 ASN A N 1
ATOM 4706 C CA . ASN A 1 587 ? 29.432 -42.179 19.793 1.00 43.94 587 ASN A CA 1
ATOM 4707 C C . ASN A 1 587 ? 30.593 -41.907 20.774 1.00 43.94 587 ASN A C 1
ATOM 4709 O O . ASN A 1 587 ? 30.896 -42.740 21.631 1.00 43.94 587 ASN A O 1
ATOM 4713 N N . LYS A 1 588 ? 31.140 -40.683 20.759 1.00 43.88 588 LYS A N 1
ATOM 4714 C CA . LYS A 1 588 ? 31.871 -40.057 21.885 1.00 43.88 588 LYS A CA 1
ATOM 4715 C C . LYS A 1 588 ? 31.477 -38.573 21.924 1.00 43.88 588 LYS A C 1
ATOM 4717 O O . LYS A 1 588 ? 31.721 -37.857 20.967 1.00 43.88 588 LYS A O 1
ATOM 4722 N N . ARG A 1 589 ? 30.626 -38.125 22.849 1.00 37.41 589 ARG A N 1
ATOM 4723 C CA . ARG A 1 589 ? 30.832 -37.832 24.283 1.00 37.41 589 ARG A CA 1
ATOM 4724 C C . ARG A 1 589 ? 31.708 -36.592 24.526 1.00 37.41 589 ARG A C 1
ATOM 4726 O O . ARG A 1 589 ? 32.914 -36.591 24.317 1.00 37.41 589 ARG A O 1
ATOM 4733 N N . THR A 1 590 ? 31.016 -35.575 25.021 1.00 40.72 590 THR A N 1
ATOM 4734 C CA . THR A 1 590 ? 31.411 -34.262 25.532 1.00 40.72 590 THR A CA 1
ATOM 4735 C C . THR A 1 590 ? 32.558 -34.314 26.548 1.00 40.72 590 THR A C 1
ATOM 4737 O O . THR A 1 590 ? 32.521 -35.122 27.479 1.00 40.72 590 THR A O 1
ATOM 4740 N N . ARG A 1 591 ? 33.513 -33.379 26.450 1.00 36.84 591 ARG A N 1
ATOM 4741 C CA . ARG A 1 591 ? 34.347 -32.936 27.581 1.00 36.84 591 ARG A CA 1
ATOM 4742 C C . ARG A 1 591 ? 34.805 -31.483 27.396 1.00 36.84 591 ARG A C 1
ATOM 4744 O O . ARG A 1 591 ? 35.442 -31.159 26.401 1.00 36.84 591 ARG A O 1
ATOM 4751 N N . LEU A 1 592 ? 34.485 -30.645 28.385 1.00 40.38 592 LEU A N 1
ATOM 4752 C CA . LEU A 1 592 ? 35.185 -29.395 28.701 1.00 40.38 592 LEU A CA 1
ATOM 4753 C C . LEU A 1 592 ? 36.675 -29.681 28.939 1.00 40.38 592 LEU A C 1
ATOM 4755 O O . LEU A 1 592 ? 36.942 -30.553 29.761 1.00 40.38 592 LEU A O 1
ATOM 4759 N N . VAL A 1 593 ? 37.584 -28.878 28.366 1.00 36.31 593 VAL A N 1
ATOM 4760 C CA . VAL A 1 593 ? 38.801 -28.338 29.018 1.00 36.31 593 VAL A CA 1
ATOM 4761 C C . VAL A 1 593 ? 39.165 -26.990 28.358 1.00 36.31 593 VAL A C 1
ATOM 4763 O O . VAL A 1 593 ? 38.797 -26.698 27.226 1.00 36.31 593 VAL A O 1
ATOM 4766 N N . ARG A 1 594 ? 39.823 -26.167 29.168 1.00 31.27 594 ARG A N 1
ATOM 4767 C CA . ARG A 1 594 ? 40.168 -24.745 29.147 1.00 31.27 594 ARG A CA 1
ATOM 4768 C C . ARG A 1 594 ? 41.547 -24.489 28.491 1.00 31.27 594 ARG A C 1
ATOM 4770 O O . ARG A 1 594 ? 42.421 -25.326 28.645 1.00 31.27 594 ARG A O 1
ATOM 4777 N N . ALA A 1 595 ? 41.678 -23.314 27.858 1.00 34.56 595 ALA A N 1
ATOM 4778 C CA . ALA A 1 595 ? 42.841 -22.422 27.623 1.00 34.56 595 ALA A CA 1
ATOM 4779 C C . ALA A 1 595 ? 44.259 -22.954 27.285 1.00 34.56 595 ALA A C 1
ATOM 4781 O O . ALA A 1 595 ? 44.832 -23.701 28.061 1.00 34.56 595 ALA A O 1
ATOM 4782 N N . GLU A 1 596 ? 44.851 -22.414 26.203 1.00 30.95 596 GLU A N 1
ATOM 4783 C CA . GLU A 1 596 ? 46.134 -21.652 26.088 1.00 30.95 596 GLU A CA 1
ATOM 4784 C C . GLU A 1 596 ? 46.532 -21.572 24.588 1.00 30.95 596 GLU A C 1
ATOM 4786 O O . GLU A 1 596 ? 46.362 -22.545 23.865 1.00 30.95 596 GLU A O 1
ATOM 4791 N N . VAL A 1 597 ? 46.687 -20.382 23.980 1.00 33.25 597 VAL A N 1
ATOM 4792 C CA . VAL A 1 597 ? 47.908 -19.548 23.797 1.00 33.25 597 VAL A CA 1
ATOM 4793 C C . VAL A 1 597 ? 48.986 -20.191 22.894 1.00 33.25 597 VAL A C 1
ATOM 4795 O O . VAL A 1 597 ? 49.251 -21.378 23.003 1.00 33.25 597 VAL A O 1
ATOM 4798 N N . VAL A 1 598 ? 49.625 -19.340 22.062 1.00 32.81 598 VAL A N 1
ATOM 4799 C CA . VAL A 1 598 ? 50.721 -19.525 21.065 1.00 32.81 598 VAL A CA 1
ATOM 4800 C C . VAL A 1 598 ? 50.185 -19.450 19.617 1.00 32.81 598 VAL A C 1
ATOM 4802 O O . VAL A 1 598 ? 49.455 -20.330 19.189 1.00 32.81 598 VAL A O 1
ATOM 4805 N N . ALA A 1 599 ? 50.302 -18.359 18.844 1.00 32.34 599 ALA A N 1
ATOM 4806 C CA . ALA A 1 599 ? 51.418 -17.473 18.450 1.00 32.34 599 ALA A CA 1
ATOM 4807 C C . ALA A 1 599 ? 52.345 -18.036 17.343 1.00 32.34 599 ALA A C 1
ATOM 4809 O O . ALA A 1 599 ? 52.757 -19.186 17.402 1.00 32.34 599 ALA A O 1
ATOM 4810 N N . ALA A 1 600 ? 52.729 -17.133 16.419 1.00 32.81 600 ALA A N 1
ATOM 4811 C CA . ALA A 1 600 ? 53.619 -17.250 15.242 1.00 32.81 600 ALA A CA 1
ATOM 4812 C C . ALA A 1 600 ? 52.917 -17.665 13.921 1.00 32.81 600 ALA A C 1
ATOM 4814 O O . ALA A 1 600 ? 52.142 -18.605 13.907 1.00 32.81 600 ALA A O 1
ATOM 4815 N N . ALA A 1 601 ? 53.103 -17.018 12.762 1.00 33.69 601 ALA A N 1
ATOM 4816 C CA . ALA A 1 601 ? 54.152 -16.103 12.313 1.00 33.69 601 ALA A CA 1
ATOM 4817 C C . ALA A 1 601 ? 53.648 -15.156 11.195 1.00 33.69 601 ALA A C 1
ATOM 4819 O O . ALA A 1 601 ? 52.985 -15.596 10.262 1.00 33.69 601 ALA A O 1
ATOM 4820 N N . MET A 1 602 ? 54.032 -13.876 11.254 1.00 37.28 602 MET A N 1
ATOM 4821 C CA . MET A 1 602 ? 54.001 -12.908 10.141 1.00 37.28 602 MET A CA 1
ATOM 4822 C C . MET A 1 602 ? 55.269 -12.029 10.234 1.00 37.28 602 MET A C 1
ATOM 4824 O O . MET A 1 602 ? 55.692 -11.705 11.351 1.00 37.28 602 MET A O 1
ATOM 4828 N N . PRO A 1 603 ? 55.930 -11.680 9.112 1.00 47.66 603 PRO A N 1
ATOM 4829 C CA . PRO A 1 603 ? 57.283 -11.133 9.127 1.00 47.66 603 PRO A CA 1
ATOM 4830 C C . PRO A 1 603 ? 57.354 -9.613 9.341 1.00 47.66 603 PRO A C 1
ATOM 4832 O O . PRO A 1 603 ? 56.514 -8.833 8.901 1.00 47.66 603 PRO A O 1
ATOM 4835 N N . LYS A 1 604 ? 58.442 -9.224 10.012 1.00 37.94 604 LYS A N 1
ATOM 4836 C CA . LYS A 1 604 ? 58.848 -7.877 10.428 1.00 37.94 604 LYS A CA 1
ATOM 4837 C C . LYS A 1 604 ? 59.324 -7.001 9.255 1.00 37.94 604 LYS A C 1
ATOM 4839 O O . LYS A 1 604 ? 60.243 -7.378 8.535 1.00 37.94 604 LYS A O 1
ATOM 4844 N N . ARG A 1 605 ? 58.826 -5.764 9.191 1.00 37.41 605 ARG A N 1
ATOM 4845 C CA . ARG A 1 605 ? 59.534 -4.534 8.765 1.00 37.41 605 ARG A CA 1
ATOM 4846 C C . ARG A 1 605 ? 59.046 -3.459 9.746 1.00 37.41 605 ARG A C 1
ATOM 4848 O O . ARG A 1 605 ? 57.848 -3.333 9.934 1.00 37.41 605 ARG A O 1
ATOM 4855 N N . GLY A 1 606 ? 59.839 -2.751 10.538 1.00 32.75 606 GLY A N 1
ATOM 4856 C CA . GLY A 1 606 ? 61.150 -2.164 10.304 1.00 32.75 606 GLY A CA 1
ATOM 4857 C C . GLY A 1 606 ? 60.990 -0.675 10.625 1.00 32.75 606 GLY A C 1
ATOM 4858 O O . GLY A 1 606 ? 60.704 0.112 9.734 1.00 32.75 606 GLY A O 1
ATOM 4859 N N . ARG A 1 607 ? 61.070 -0.313 11.911 1.00 36.34 607 ARG A N 1
ATOM 4860 C CA . ARG A 1 607 ? 61.008 1.069 12.414 1.00 36.34 607 ARG A CA 1
ATOM 4861 C C . ARG A 1 607 ? 62.379 1.399 13.009 1.00 36.34 607 ARG A C 1
ATOM 4863 O O . ARG A 1 607 ? 62.829 0.617 13.846 1.00 36.34 607 ARG A O 1
ATOM 4870 N N . PRO A 1 608 ? 63.016 2.526 12.668 1.00 50.28 608 PRO A N 1
ATOM 4871 C CA . PRO A 1 608 ? 64.025 3.117 13.528 1.00 50.28 608 PRO A CA 1
ATOM 4872 C C . PRO A 1 608 ? 63.451 4.337 14.254 1.00 50.28 608 PRO A C 1
ATOM 4874 O O . PRO A 1 608 ? 62.752 5.170 13.678 1.00 50.28 608 PRO A O 1
ATOM 4877 N N . SER A 1 609 ? 63.738 4.411 15.550 1.00 40.72 609 SER A N 1
ATOM 4878 C CA . SER A 1 609 ? 63.612 5.620 16.353 1.00 40.72 609 SER A CA 1
ATOM 4879 C C . SER A 1 609 ? 64.838 6.509 16.141 1.00 40.72 609 SER A C 1
ATOM 4881 O O . SER A 1 609 ? 65.947 5.996 15.990 1.00 40.72 609 SER A O 1
ATOM 4883 N N . LYS A 1 610 ? 64.639 7.830 16.186 1.00 40.53 610 LYS A N 1
ATOM 4884 C CA . LYS A 1 610 ? 65.322 8.765 17.101 1.00 40.53 610 LYS A CA 1
ATOM 4885 C C . LYS A 1 610 ? 64.939 10.215 16.763 1.00 40.53 610 LYS A C 1
ATOM 4887 O O . LYS A 1 610 ? 65.094 10.664 15.636 1.00 40.53 610 LYS A O 1
ATOM 4892 N N . GLN A 1 611 ? 64.427 10.900 17.782 1.00 41.38 611 GLN A N 1
ATOM 4893 C CA . GLN A 1 611 ? 64.490 12.354 17.999 1.00 41.38 611 GLN A CA 1
ATOM 4894 C C . GLN A 1 611 ? 65.970 12.826 18.056 1.00 41.38 611 GLN A C 1
ATOM 4896 O O . GLN A 1 611 ? 66.821 11.945 18.237 1.00 41.38 611 GLN A O 1
ATOM 4901 N N . PRO A 1 612 ? 66.318 14.138 17.978 1.00 56.97 612 PRO A N 1
ATOM 4902 C CA . PRO A 1 612 ? 65.619 15.228 18.682 1.00 56.97 612 PRO A CA 1
ATOM 4903 C C . PRO A 1 612 ? 65.609 16.633 18.023 1.00 56.97 612 PRO A C 1
ATOM 4905 O O . PRO A 1 612 ? 66.138 16.857 16.941 1.00 56.97 612 PRO A O 1
ATOM 4908 N N . ASP A 1 613 ? 65.010 17.545 18.794 1.00 34.84 613 ASP A N 1
ATOM 4909 C CA . ASP A 1 613 ? 65.220 18.994 18.895 1.00 34.84 613 ASP A CA 1
ATOM 4910 C C . ASP A 1 613 ? 64.291 19.992 18.186 1.00 34.84 613 ASP A C 1
ATOM 4912 O O . ASP A 1 613 ? 63.760 19.804 17.097 1.00 34.84 613 ASP A O 1
ATOM 4916 N N . ALA A 1 614 ? 64.043 21.034 18.979 1.00 38.59 614 ALA A N 1
ATOM 4917 C CA . ALA A 1 614 ? 62.984 22.026 18.973 1.00 38.59 614 ALA A CA 1
ATOM 4918 C C . ALA A 1 614 ? 63.108 23.085 17.875 1.00 38.59 614 ALA A C 1
ATOM 4920 O O . ALA A 1 614 ? 64.227 23.420 17.522 1.00 38.59 614 ALA A O 1
ATOM 4921 N N . VAL A 1 615 ? 61.984 23.717 17.497 1.00 36.28 615 VAL A N 1
ATOM 4922 C CA . VAL A 1 615 ? 61.793 25.187 17.437 1.00 36.28 615 VAL A CA 1
ATOM 4923 C C . VAL A 1 615 ? 60.281 25.500 17.512 1.00 36.28 615 VAL A C 1
ATOM 4925 O O . VAL A 1 615 ? 59.443 24.732 17.046 1.00 36.28 615 VAL A O 1
ATOM 4928 N N . LYS A 1 616 ? 59.977 26.609 18.196 1.00 41.66 616 LYS A N 1
ATOM 4929 C CA . LYS A 1 616 ? 58.690 27.276 18.458 1.00 41.66 616 LYS A CA 1
ATOM 4930 C C . LYS A 1 616 ? 57.935 27.726 17.196 1.00 41.66 616 LYS A C 1
ATOM 4932 O O . LYS A 1 616 ? 58.582 28.058 16.218 1.00 41.66 616 LYS A O 1
ATOM 4937 N N . GLU A 1 617 ? 56.608 27.843 17.327 1.00 33.69 617 GLU A N 1
ATOM 4938 C CA . GLU A 1 617 ? 55.687 28.912 16.845 1.00 33.69 617 GLU A CA 1
ATOM 4939 C C . GLU A 1 617 ? 54.277 28.288 16.765 1.00 33.69 617 GLU A C 1
ATOM 4941 O O . GLU A 1 617 ? 54.046 27.317 16.055 1.00 33.69 617 GLU A O 1
ATOM 4946 N N . GLU A 1 618 ? 53.371 28.531 17.714 1.00 40.56 618 GLU A N 1
ATOM 4947 C CA . GLU A 1 618 ? 52.488 29.705 17.810 1.00 40.56 618 GLU A CA 1
ATOM 4948 C C . GLU A 1 618 ? 51.698 29.966 16.515 1.00 40.56 618 GLU A C 1
ATOM 4950 O O . GLU A 1 618 ? 52.210 30.577 15.589 1.00 40.56 618 GLU A O 1
ATOM 4955 N N . THR A 1 619 ? 50.447 29.482 16.445 1.00 36.69 619 THR A N 1
ATOM 4956 C CA . THR A 1 619 ? 49.240 30.255 16.057 1.00 36.69 619 THR A CA 1
ATOM 4957 C C . THR A 1 619 ? 48.002 29.362 15.842 1.00 36.69 619 THR A C 1
ATOM 4959 O O . THR A 1 619 ? 48.034 28.347 15.159 1.00 36.69 619 THR A O 1
ATOM 4962 N N . GLY A 1 620 ? 46.876 29.791 16.426 1.00 33.62 620 GLY A N 1
ATOM 4963 C CA . GLY A 1 620 ? 45.572 29.827 15.747 1.00 33.62 620 GLY A CA 1
ATOM 4964 C C . GLY A 1 620 ? 44.755 28.540 15.578 1.00 33.62 620 GLY A C 1
ATOM 4965 O O . GLY A 1 620 ? 44.750 27.924 14.519 1.00 33.62 620 GLY A O 1
ATOM 4966 N N . ARG A 1 621 ? 43.894 28.239 16.560 1.00 40.59 621 ARG A N 1
ATOM 4967 C CA . ARG A 1 621 ? 42.631 27.511 16.328 1.00 40.59 621 ARG A CA 1
ATOM 4968 C C . ARG A 1 621 ? 41.647 28.414 15.574 1.00 40.59 621 ARG A C 1
ATOM 4970 O O 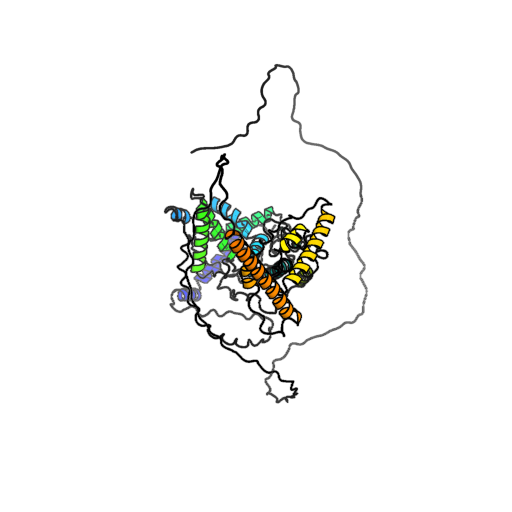. ARG A 1 621 ? 41.288 29.449 16.116 1.00 40.59 621 ARG A O 1
ATOM 4977 N N . HIS A 1 622 ? 41.087 27.944 14.459 1.00 39.03 622 HIS A N 1
ATOM 4978 C CA . HIS A 1 622 ? 39.681 28.185 14.111 1.00 39.03 622 HIS A CA 1
ATOM 4979 C C . HIS A 1 622 ? 39.122 27.039 13.256 1.00 39.03 622 HIS A C 1
ATOM 4981 O O . HIS A 1 622 ? 39.712 26.629 12.262 1.00 39.03 622 HIS A O 1
ATOM 4987 N N . HIS A 1 623 ? 37.975 26.506 13.685 1.00 42.50 623 HIS A N 1
ATOM 4988 C CA . HIS A 1 623 ? 37.099 25.653 12.886 1.00 42.50 623 HIS A CA 1
ATOM 4989 C C . HIS A 1 623 ? 36.406 26.501 11.815 1.00 42.50 623 HIS A C 1
ATOM 4991 O O . HIS A 1 623 ? 35.857 27.551 12.144 1.00 42.50 623 HIS A O 1
ATOM 4997 N N . SER A 1 624 ? 36.376 26.026 10.569 1.00 34.09 624 SER A N 1
ATOM 4998 C CA . SER A 1 624 ? 35.478 26.554 9.543 1.00 34.09 624 SER A CA 1
ATOM 4999 C C . SER A 1 624 ? 34.924 25.416 8.692 1.00 34.09 624 SER A C 1
ATOM 5001 O O . SER A 1 624 ? 35.665 24.643 8.086 1.00 34.09 624 SER A O 1
ATOM 5003 N N . SER A 1 625 ? 33.600 25.312 8.712 1.00 40.66 625 SER A N 1
ATOM 5004 C CA . SER A 1 625 ? 32.767 24.456 7.879 1.00 40.66 625 SER A CA 1
ATOM 5005 C C . SER A 1 625 ? 32.806 24.955 6.433 1.00 40.66 625 SER A C 1
ATOM 5007 O O . SER A 1 625 ? 32.516 26.124 6.191 1.00 40.66 625 SER A O 1
ATOM 5009 N N . GLN A 1 626 ? 33.116 24.089 5.465 1.00 33.75 626 GLN A N 1
ATOM 5010 C CA . GLN A 1 626 ? 33.007 24.427 4.043 1.00 33.75 626 GLN A CA 1
ATOM 5011 C C . GLN A 1 626 ? 31.710 23.886 3.440 1.00 33.75 626 GLN A C 1
ATOM 5013 O O . GLN A 1 626 ? 31.502 22.684 3.293 1.00 33.75 626 GLN A O 1
ATOM 5018 N N . THR A 1 627 ? 30.852 24.835 3.080 1.00 40.25 627 THR A N 1
ATOM 5019 C CA . THR A 1 627 ? 29.804 24.757 2.068 1.00 40.25 627 THR A CA 1
ATOM 5020 C C . THR A 1 627 ? 30.430 24.622 0.675 1.00 40.25 627 THR A C 1
ATOM 5022 O O . THR A 1 627 ? 31.382 25.327 0.351 1.00 40.25 627 THR A O 1
ATOM 5025 N N . TRP A 1 628 ? 29.877 23.753 -0.176 1.00 36.00 628 TRP A N 1
ATOM 5026 C CA . TRP A 1 628 ? 30.172 23.728 -1.612 1.00 36.00 628 TRP A CA 1
ATOM 5027 C C . TRP A 1 628 ? 28.993 24.338 -2.380 1.00 36.00 628 TRP A C 1
ATOM 5029 O O . TRP A 1 628 ? 27.915 23.755 -2.456 1.00 36.00 628 TRP A O 1
ATOM 5039 N N . ARG A 1 629 ? 29.209 25.542 -2.924 1.00 37.88 629 ARG A N 1
ATOM 5040 C CA . ARG A 1 629 ? 28.501 26.081 -4.093 1.00 37.88 629 ARG A CA 1
ATOM 5041 C C . ARG A 1 629 ? 29.464 25.948 -5.267 1.00 37.88 629 ARG A C 1
ATOM 5043 O O . ARG A 1 629 ? 30.573 26.467 -5.183 1.00 37.88 629 ARG A O 1
ATOM 5050 N N . GLY A 1 630 ? 29.036 25.288 -6.334 1.00 37.78 630 GLY A N 1
ATOM 5051 C CA . GLY A 1 630 ? 29.712 25.306 -7.625 1.00 37.78 630 GLY A CA 1
ATOM 5052 C C . GLY A 1 630 ? 28.745 25.836 -8.670 1.00 37.78 630 GLY A C 1
ATOM 5053 O O . GLY A 1 630 ? 27.729 25.202 -8.928 1.00 37.78 630 GLY A O 1
ATOM 5054 N N . SER A 1 631 ? 29.050 27.016 -9.201 1.00 35.59 631 SER A N 1
ATOM 5055 C CA . SER A 1 631 ? 28.416 27.608 -10.373 1.00 35.59 631 SER A CA 1
ATOM 5056 C C . SER A 1 631 ? 28.960 26.959 -11.645 1.00 35.59 631 SER A C 1
ATOM 5058 O O . SER A 1 631 ? 30.180 26.852 -11.781 1.00 35.59 631 SER A O 1
ATOM 5060 N N . SER A 1 632 ? 28.082 26.617 -12.585 1.00 51.06 632 SER A N 1
ATOM 5061 C CA . SER A 1 632 ? 28.217 26.843 -14.036 1.00 51.06 632 SER A CA 1
ATOM 5062 C C . SER A 1 632 ? 26.857 26.638 -14.682 1.00 51.06 632 SER A C 1
ATOM 5064 O O . SER A 1 632 ? 26.213 25.625 -14.332 1.00 51.06 632 SER A O 1
#

Radius of gyration: 43.63 Å; chains: 1; bounding box: 119×149×92 Å

Secondary structure (DSSP, 8-state):
-PPP--HHHHHHHIIIIIHHHHHHHHH-HHHHHHHHHHHH--SPPPP-----------------PPPP------------PPP---------THHHHHHHSPPPHHHHHHHHHHHGGGGSHHHHHHHHHHHHHHHHHHS-----S-HHHHHHHHHHHHHHHHHHHHHHHHHHT---TT---TT--SSGGG-GGG---TTS-TT--HHHHHHHHHHHHHHHHHTTTTPPTT----PPP-----TT--HHHHHHHHHTSHHHHHHHHHHHHHHHHTTSS---HHHHHHHHHHHHHHHHHTSS----TTSS---SS-TTSSS-------S-STT----HHHHHHHHHHHS-GGGS-TTTTB--SSSPPTT-BS-HHHH-----SS--HHHHHHHH-SPPPTTSTTHHHHHHHHHHHHHHHHHHHHHHH-TT-PPPS-S-PPP---HHHHHHHH-SPPS-TTSS-THHHHHHHHHHHHHHHHHHHHHHHHHHHHHHTTS-----PPP-------------------------------PPPPP--------------PPPP-PPPPPPPP-----------PPP----------------------------------------------------